Protein AF-A0A7V4WY13-F1 (afdb_monomer_lite)

Foldseek 3Di:
DDDPPPQQEEEEEEEPLCVLVSVQVQVVCCVPVVHHYHYYYLVDAPVPDPGQEYEYYEACVGNNVVVCVQAEQWDDDQQWIDDDPDIDRHQQKWKWFWFAEPVRHIYIYIHHNDSVNSLQDDDLPPFGMFMAGSLQHRPDPLSTQKTFHWPHRHDGHTDTPDMDGHDDDDAQWDWDDDQAETETEHCQQPPPVQVVLVVVLVVLLLCLCCVFLVFDFDRYAYEYYYEDCPDPDQWDWAADQFHYIYIYGNGNCCQQPPPDDDPQLRSSLRSQSRRAFAAEPDPVGDSTQSLSSQQCSQATRLVSSCVVQNLNSGPDRDPSNCSHPVQVCLLCQLPCLAPSNLLVVCCVVPGSNLLSVLQVVQCPDNSYRHHHPLSSLCSSQVSVVDPVSNVSSVRGYGFLLVDDCCPNQVWDFQFFPPTPSCCNGPPVFFFTQQGHPPGNCVVQPNGHGKGWQAKPRHGCRNNVRVRSSVSSPDHQQDKMWTFIQDPPPSDTDIDIDGID

Sequence (500 aa):
MLIIFIFSIGTIVYGGGFYPQAYYYKMLGNAIAEEEFNLIPDTQFSEQIKTEKLIFWGSPQSRFFQYYRSYIPVKFSGDTIFISDTIIIADDFIFHCKFTDSLNRDVELILAYNEEAITGAGDLYGYDFTLARKRDGMMYQKDLLAFGQWGDKRAKPLGISEITWQKHSLFPLHKLKNRYFTLYYDDGLISSPEAIKFINLLEIMRDGYCKQYGIFLPETIFVYLYRDSITVKEFNCYSNSFNTIWLKFSDRQSFLMPQKGSPIYTIAHELARISFQPLSDEYPPAIGADDWSHYAPLVGIVPYVYKCLSDTAWFSKYSYQDYGISLFEKIYQGAENTYAWLLYEIDKKYGKEMIGKAIKMVIKNKYWRHPKMKDFMVVLGKLTKDKKIINQIKNAYPTPFEHSLSRWKRWKGFGFKPYLEEMFIFENRYVIDSIIPNSYADSVGIEQGDELVMINGFDLGSKKADAYKSLLHKNPGDKITFIIRKKKSNELKQVIVLIK

Secondary structure (DSSP, 8-state):
---------EEEEE-TT-HHHHHHHHHHHHHHT---EEEEETTS-GGG---SEEEEEE-TTSHHHHHHTTTSSEEEETTEEEETTEEEE-TTEEEEEEEE-TTS-EEEEEEESSHHHHTT----TT-SEEEEEGGG--SSGGG-SEEEEES-TT-SSPPEEEEEE-------EEEEE-SSEEEEEETTT--HHHHHHHHHHHHHHHHHHHHHH-PPPPSSEEEEEEE-SS-SSSEEEEE-SSSEEEEEESSHHHHHS-SSS-HHHHHHHHHHHHH---B--SSSP-SS-THHHHHIIIIIIHHHHHHHHGGGSSSS---GGGGSHHHHHHHHTT-TTBHHHHHHHHHHHH-HHHHHHHHHHH--BTTB---BHHHHHHHHHHHHT-HHHHHHHHH-B---TT--HHHHH-PPP-SEES-HHHIIIII---B--EE-TTSHHHHTT--TT-EEEEETTEETTT-HHHHHHHHHT--TT-EEEEEEE-TTT--EEEEEEE--

pLDDT: mean 89.38, std 10.76, range [27.14, 98.44]

Radius of gyration: 24.72 Å; chains: 1; bounding box: 70×63×65 Å

Structure (mmCIF, N/CA/C/O backbone):
data_AF-A0A7V4WY13-F1
#
_entry.id   AF-A0A7V4WY13-F1
#
loop_
_atom_site.group_PDB
_atom_site.id
_atom_site.type_symbol
_atom_site.label_atom_id
_atom_site.label_alt_id
_atom_site.label_comp_id
_atom_site.label_asym_id
_atom_site.label_entity_id
_atom_site.label_seq_id
_atom_site.pdbx_PDB_ins_code
_atom_site.Cartn_x
_atom_site.Cartn_y
_atom_site.Cartn_z
_atom_site.occupancy
_atom_site.B_iso_or_equiv
_atom_site.auth_seq_id
_atom_site.auth_comp_id
_atom_site.auth_asym_id
_atom_site.auth_atom_id
_atom_site.pdbx_PDB_model_num
ATOM 1 N N . MET A 1 1 ? -1.005 -35.483 0.591 1.00 28.30 1 MET A N 1
ATOM 2 C CA . MET A 1 1 ? -0.355 -35.630 -0.726 1.00 28.30 1 MET A CA 1
ATOM 3 C C . MET A 1 1 ? 0.884 -34.753 -0.687 1.00 28.30 1 MET A C 1
ATOM 5 O O . MET A 1 1 ? 0.755 -33.538 -0.722 1.00 28.30 1 MET A O 1
ATOM 9 N N . LEU A 1 2 ? 2.041 -35.358 -0.411 1.00 27.14 2 LEU A N 1
ATOM 10 C CA . LEU A 1 2 ? 3.317 -34.661 -0.248 1.00 27.14 2 LEU A CA 1
ATOM 11 C C . LEU A 1 2 ? 3.823 -34.328 -1.661 1.00 27.14 2 LEU A C 1
ATOM 13 O O . LEU A 1 2 ? 4.334 -35.205 -2.352 1.00 27.14 2 LEU A O 1
ATOM 17 N N . ILE A 1 3 ? 3.565 -33.109 -2.135 1.00 27.20 3 ILE A N 1
ATOM 18 C CA . ILE A 1 3 ? 4.136 -32.624 -3.394 1.00 27.20 3 ILE A CA 1
ATOM 19 C C . ILE A 1 3 ? 5.587 -32.262 -3.091 1.00 27.20 3 ILE A C 1
ATOM 21 O O . ILE A 1 3 ? 5.860 -31.391 -2.268 1.00 27.20 3 ILE A O 1
ATOM 25 N N . ILE A 1 4 ? 6.510 -32.979 -3.725 1.00 29.91 4 ILE A N 1
ATOM 26 C CA . ILE A 1 4 ? 7.916 -32.599 -3.805 1.00 29.91 4 ILE A CA 1
ATOM 27 C C . ILE A 1 4 ? 7.945 -31.300 -4.615 1.00 29.91 4 ILE A C 1
ATOM 29 O O . ILE A 1 4 ? 7.801 -31.330 -5.836 1.00 29.91 4 ILE A O 1
ATOM 33 N N . PHE A 1 5 ? 8.066 -30.158 -3.940 1.00 33.91 5 PHE A N 1
ATOM 34 C CA . PHE A 1 5 ? 8.419 -28.907 -4.597 1.00 33.91 5 PHE A CA 1
ATOM 35 C C . PHE A 1 5 ? 9.869 -29.046 -5.060 1.00 33.91 5 PHE A C 1
ATOM 37 O O . PHE A 1 5 ? 10.802 -29.027 -4.259 1.00 33.91 5 PHE A O 1
ATOM 44 N N . ILE A 1 6 ? 10.062 -29.272 -6.358 1.00 36.75 6 ILE A N 1
ATOM 45 C CA . ILE A 1 6 ? 11.366 -29.066 -6.979 1.00 36.75 6 ILE A CA 1
ATOM 46 C C . ILE A 1 6 ? 11.595 -27.556 -6.916 1.00 36.75 6 ILE A C 1
ATOM 48 O O . ILE A 1 6 ? 10.899 -26.803 -7.592 1.00 36.75 6 ILE A O 1
ATOM 52 N N . PHE A 1 7 ? 12.526 -27.112 -6.072 1.00 46.97 7 PHE A N 1
ATOM 53 C CA . PHE A 1 7 ? 12.994 -25.731 -6.084 1.00 46.97 7 PHE A CA 1
ATOM 54 C C . PHE A 1 7 ? 13.598 -25.453 -7.465 1.00 46.97 7 PHE A C 1
ATOM 56 O O . PHE A 1 7 ? 14.699 -25.914 -7.769 1.00 46.97 7 PHE A O 1
ATOM 63 N N . SER A 1 8 ? 12.886 -24.732 -8.329 1.00 58.06 8 SER A N 1
ATOM 64 C CA . SER A 1 8 ? 13.484 -24.200 -9.550 1.00 58.06 8 SER A CA 1
ATOM 65 C C . SER A 1 8 ? 14.453 -23.093 -9.139 1.00 58.06 8 SER A C 1
ATOM 67 O O . SER A 1 8 ? 14.025 -22.016 -8.721 1.00 58.06 8 SER A O 1
ATOM 69 N N . ILE A 1 9 ? 15.759 -23.358 -9.207 1.00 70.88 9 ILE A N 1
ATOM 70 C CA . ILE A 1 9 ? 16.783 -22.348 -8.914 1.00 70.88 9 ILE A CA 1
ATOM 71 C C . ILE A 1 9 ? 16.778 -21.331 -10.054 1.00 70.88 9 ILE A C 1
ATOM 73 O O . ILE A 1 9 ? 17.224 -21.641 -11.161 1.00 70.88 9 ILE A O 1
ATOM 77 N N . GLY A 1 10 ? 16.298 -20.120 -9.776 1.00 88.81 10 GLY A N 1
ATOM 78 C CA . GLY A 1 10 ? 16.307 -18.996 -10.709 1.00 88.81 10 GLY A CA 1
ATOM 79 C C . GLY A 1 10 ? 17.524 -18.088 -10.527 1.00 88.81 10 GLY A C 1
ATOM 80 O O . GLY A 1 10 ? 18.263 -18.168 -9.541 1.00 88.81 10 GLY A O 1
ATOM 81 N N . THR A 1 11 ? 17.738 -17.165 -11.464 1.00 93.69 11 THR A N 1
ATOM 82 C CA . THR A 1 11 ? 18.714 -16.077 -11.296 1.00 93.69 11 THR A CA 1
ATOM 83 C C . THR A 1 11 ? 18.089 -14.721 -11.601 1.00 93.69 11 THR A C 1
ATOM 85 O O . THR A 1 11 ? 17.523 -14.512 -12.671 1.00 93.69 11 THR A O 1
ATOM 88 N N . ILE A 1 12 ? 18.229 -13.790 -10.658 1.00 94.75 12 ILE A N 1
ATOM 89 C CA . ILE A 1 12 ? 17.913 -12.378 -10.834 1.00 94.75 12 ILE A CA 1
ATOM 90 C C . ILE A 1 12 ? 19.201 -11.640 -11.201 1.00 94.75 12 ILE A C 1
ATOM 92 O O . ILE A 1 12 ? 20.169 -11.613 -10.436 1.00 94.75 12 ILE A O 1
ATOM 96 N N . VAL A 1 13 ? 19.196 -11.022 -12.374 1.00 95.38 13 VAL A N 1
ATOM 97 C CA . VAL A 1 13 ? 20.255 -10.148 -12.871 1.00 95.38 13 VAL A CA 1
ATOM 98 C C . VAL A 1 13 ? 19.833 -8.697 -12.662 1.00 95.38 13 VAL A C 1
ATOM 100 O O . VAL A 1 13 ? 18.665 -8.360 -12.856 1.00 95.38 13 VAL A O 1
ATOM 103 N N . TYR A 1 14 ? 20.759 -7.820 -12.281 1.00 96.12 14 TYR A N 1
ATOM 104 C CA . TYR A 1 14 ? 20.446 -6.403 -12.089 1.00 96.12 14 TYR A CA 1
ATOM 105 C C . TYR A 1 14 ? 21.462 -5.463 -12.740 1.00 96.12 14 TYR A C 1
ATOM 107 O O . TYR A 1 14 ? 22.671 -5.682 -12.662 1.00 96.12 14 TYR A O 1
ATOM 115 N N . GLY A 1 15 ? 20.962 -4.394 -13.359 1.00 94.19 15 GLY A N 1
ATOM 116 C CA . GLY A 1 15 ? 21.764 -3.277 -13.852 1.00 94.19 15 GLY A CA 1
ATOM 117 C C . GLY A 1 15 ? 22.263 -2.369 -12.725 1.00 94.19 15 GLY A C 1
ATOM 118 O O . GLY A 1 15 ? 21.726 -2.375 -11.613 1.00 94.19 15 GLY A O 1
ATOM 119 N N . GLY A 1 16 ? 23.285 -1.558 -13.005 1.00 90.69 16 GLY A N 1
ATOM 120 C CA . GLY A 1 16 ? 23.814 -0.581 -12.044 1.00 90.69 16 GLY A CA 1
ATOM 121 C C . GLY A 1 16 ? 22.712 0.322 -11.480 1.00 90.69 16 GLY A C 1
ATOM 122 O O . GLY A 1 16 ? 21.970 0.919 -12.252 1.00 90.69 16 GLY A O 1
ATOM 123 N N . GLY A 1 17 ? 22.584 0.376 -10.149 1.00 89.38 17 GLY A N 1
ATOM 124 C CA . GLY A 1 17 ? 21.526 1.140 -9.472 1.00 89.38 17 GLY A CA 1
ATOM 125 C C . GLY A 1 17 ? 20.259 0.359 -9.108 1.00 89.38 17 GLY A C 1
ATOM 126 O O . GLY A 1 17 ? 19.550 0.714 -8.174 1.00 89.38 17 GLY A O 1
ATOM 127 N N . PHE A 1 18 ? 20.010 -0.772 -9.770 1.00 94.25 18 PHE A N 1
ATOM 128 C CA . PHE A 1 18 ? 18.771 -1.552 -9.631 1.00 94.25 18 PHE A CA 1
ATOM 129 C C . PHE A 1 18 ? 18.862 -2.672 -8.579 1.00 94.25 18 PHE A C 1
ATOM 131 O O . PHE A 1 18 ? 17.917 -3.441 -8.389 1.00 94.25 18 PHE A O 1
ATOM 138 N N . TYR A 1 19 ? 19.995 -2.775 -7.872 1.00 94.19 19 TYR A N 1
ATOM 139 C CA . TYR A 1 19 ? 20.202 -3.763 -6.807 1.00 94.19 19 TYR A CA 1
ATOM 140 C C . TYR A 1 19 ? 19.096 -3.753 -5.736 1.00 94.19 19 TYR A C 1
ATOM 142 O O . TYR A 1 19 ? 18.635 -4.838 -5.377 1.00 94.19 19 TYR A O 1
ATOM 150 N N . PRO A 1 20 ? 18.638 -2.595 -5.212 1.00 92.44 20 PRO A N 1
ATOM 151 C CA . PRO A 1 20 ? 17.596 -2.568 -4.188 1.00 92.44 20 PRO A CA 1
ATOM 152 C C . PRO A 1 20 ? 16.299 -3.273 -4.610 1.00 92.44 20 PRO A C 1
ATOM 154 O O . PRO A 1 20 ? 15.734 -4.033 -3.824 1.00 92.44 20 PRO A O 1
ATOM 157 N N . GLN A 1 21 ? 15.852 -3.058 -5.849 1.00 91.38 21 GLN A N 1
ATOM 158 C CA . GLN A 1 21 ? 14.638 -3.647 -6.411 1.00 91.38 21 GLN A CA 1
ATOM 159 C C . GLN A 1 21 ? 14.840 -5.134 -6.690 1.00 91.38 21 GLN A C 1
ATOM 161 O O . GLN A 1 21 ? 14.036 -5.954 -6.260 1.00 91.38 21 GLN A O 1
ATOM 166 N N . ALA A 1 22 ? 15.958 -5.505 -7.310 1.00 93.38 22 ALA A N 1
ATOM 167 C CA . ALA A 1 22 ? 16.283 -6.904 -7.560 1.00 93.38 22 ALA A CA 1
ATOM 168 C C . ALA A 1 22 ? 16.383 -7.721 -6.255 1.00 93.38 22 ALA A C 1
ATOM 170 O O . ALA A 1 22 ? 15.871 -8.837 -6.161 1.00 93.38 22 ALA A O 1
ATOM 171 N N . TYR A 1 23 ? 16.981 -7.142 -5.209 1.00 93.25 23 TYR A N 1
ATOM 172 C CA . TYR A 1 23 ? 17.042 -7.751 -3.882 1.00 93.25 23 TYR A CA 1
ATOM 173 C C . TYR A 1 23 ? 15.659 -7.848 -3.228 1.00 93.25 23 TYR A C 1
ATOM 175 O O . TYR A 1 23 ? 15.339 -8.872 -2.626 1.00 93.25 23 TYR A O 1
ATOM 183 N N . TYR A 1 24 ? 14.829 -6.807 -3.346 1.00 90.44 24 TYR A N 1
ATOM 184 C CA . TYR A 1 24 ? 13.447 -6.842 -2.869 1.00 90.44 24 TYR A CA 1
ATOM 185 C C . TYR A 1 24 ? 12.669 -8.003 -3.496 1.00 90.44 24 TYR A C 1
ATOM 187 O O . TYR A 1 24 ? 12.087 -8.807 -2.772 1.00 90.44 24 TYR A O 1
ATOM 195 N N . TYR A 1 25 ? 12.719 -8.131 -4.823 1.00 88.50 25 TYR A N 1
ATOM 196 C CA . TYR A 1 25 ? 12.018 -9.183 -5.557 1.00 88.50 25 TYR A CA 1
ATOM 197 C C . TYR A 1 25 ? 12.554 -10.579 -5.248 1.00 88.50 25 TYR A C 1
ATOM 199 O O . TYR A 1 25 ? 11.759 -11.502 -5.090 1.00 88.50 25 TYR A O 1
ATOM 207 N N . LYS A 1 26 ? 13.870 -10.731 -5.048 1.00 91.19 26 LYS A N 1
ATOM 208 C CA . LYS A 1 26 ? 14.447 -11.970 -4.506 1.00 91.19 26 LYS A CA 1
ATOM 209 C C . LYS A 1 26 ? 13.786 -12.350 -3.181 1.00 91.19 26 LYS A C 1
ATOM 211 O O . LYS A 1 26 ? 13.328 -13.472 -3.009 1.00 91.19 26 LYS A O 1
ATOM 216 N N . MET A 1 27 ? 13.734 -11.414 -2.235 1.00 89.56 27 MET A N 1
ATOM 217 C CA . MET A 1 27 ? 13.154 -11.675 -0.917 1.00 89.56 27 MET A CA 1
ATOM 218 C C . MET A 1 27 ? 11.649 -11.954 -0.994 1.00 89.56 27 MET A C 1
ATOM 220 O O . MET A 1 27 ? 11.158 -12.798 -0.247 1.00 89.56 27 MET A O 1
ATOM 224 N N . LEU A 1 28 ? 10.937 -11.290 -1.907 1.00 85.62 28 LEU A N 1
ATOM 225 C CA . LEU A 1 28 ? 9.517 -11.516 -2.156 1.00 85.62 28 LEU A CA 1
ATOM 226 C C . LEU A 1 28 ? 9.253 -12.916 -2.721 1.00 85.62 28 LEU A C 1
ATOM 228 O O . LEU A 1 28 ? 8.394 -13.620 -2.196 1.00 85.62 28 LEU A O 1
ATOM 232 N N . GLY A 1 29 ? 10.024 -13.336 -3.730 1.00 83.31 29 GLY A N 1
ATOM 233 C CA . GLY A 1 29 ? 9.962 -14.682 -4.307 1.00 83.31 29 GLY A CA 1
ATOM 234 C C . GLY A 1 29 ? 10.208 -15.760 -3.253 1.00 83.31 29 GLY A C 1
ATOM 235 O O . GLY A 1 29 ? 9.379 -16.654 -3.087 1.00 83.31 29 GLY A O 1
ATOM 236 N N . ASN A 1 30 ? 11.257 -15.591 -2.440 1.00 83.69 30 ASN A N 1
ATOM 237 C CA . ASN A 1 30 ? 11.550 -16.487 -1.320 1.00 83.69 30 ASN A CA 1
ATOM 238 C C . ASN A 1 30 ? 10.397 -16.547 -0.295 1.00 83.69 30 ASN A C 1
ATOM 240 O O . ASN A 1 30 ? 10.153 -17.592 0.302 1.00 83.69 30 ASN A O 1
ATOM 244 N N . ALA A 1 31 ? 9.724 -15.421 -0.029 1.00 80.88 31 ALA A N 1
ATOM 245 C CA . ALA A 1 31 ? 8.701 -15.326 1.012 1.00 80.88 31 ALA A CA 1
ATOM 246 C C . ALA A 1 31 ? 7.317 -15.832 0.576 1.00 80.88 31 ALA A C 1
ATOM 248 O O . ALA A 1 31 ? 6.569 -16.308 1.429 1.00 80.88 31 ALA A O 1
ATOM 249 N N . ILE A 1 32 ? 6.970 -15.691 -0.708 1.00 76.56 32 ILE A N 1
ATOM 250 C CA . ILE A 1 32 ? 5.636 -16.016 -1.243 1.00 76.56 32 ILE A CA 1
ATOM 251 C C . ILE A 1 32 ? 5.629 -17.347 -1.990 1.00 76.56 32 ILE A C 1
ATOM 253 O O . ILE A 1 32 ? 4.703 -18.133 -1.816 1.00 76.56 32 ILE A O 1
ATOM 257 N N . ALA A 1 33 ? 6.628 -17.582 -2.838 1.00 74.81 33 ALA A N 1
ATOM 258 C CA . ALA A 1 33 ? 6.653 -18.722 -3.750 1.00 74.81 33 ALA A CA 1
ATOM 259 C C . ALA A 1 33 ? 7.605 -19.835 -3.289 1.00 74.81 33 ALA A C 1
ATOM 261 O O . ALA A 1 33 ? 7.711 -20.853 -3.964 1.00 74.81 33 ALA A O 1
ATOM 262 N N . GLU A 1 34 ? 8.316 -19.625 -2.171 1.00 78.81 34 GLU A N 1
ATOM 263 C CA . GLU A 1 34 ? 9.417 -20.489 -1.716 1.00 78.81 34 GLU A CA 1
ATOM 264 C C . GLU A 1 34 ? 10.476 -20.712 -2.819 1.00 78.81 34 GLU A C 1
ATOM 266 O O . GLU A 1 34 ? 11.227 -21.681 -2.800 1.00 78.81 34 GLU A O 1
ATOM 271 N N . GLU A 1 35 ? 10.552 -19.793 -3.789 1.00 81.00 35 GLU A N 1
ATOM 272 C CA . GLU A 1 35 ? 11.517 -19.829 -4.886 1.00 81.00 35 GLU A CA 1
ATOM 273 C C . GLU A 1 35 ? 12.855 -19.273 -4.403 1.00 81.00 35 GLU A C 1
ATOM 275 O O . GLU A 1 35 ? 12.891 -18.206 -3.795 1.00 81.00 35 GLU A O 1
ATOM 280 N N . GLU A 1 36 ? 13.965 -19.947 -4.710 1.00 85.19 36 GLU A N 1
ATOM 281 C CA . GLU A 1 36 ? 15.304 -19.439 -4.413 1.00 85.19 36 GLU A CA 1
ATOM 282 C C . GLU A 1 36 ? 15.950 -18.819 -5.654 1.00 85.19 36 GLU A C 1
ATOM 284 O O . GLU A 1 36 ? 16.170 -19.479 -6.673 1.00 85.19 36 GLU A O 1
ATOM 289 N N . PHE A 1 37 ? 16.321 -17.541 -5.542 1.00 88.69 37 PHE A N 1
ATOM 290 C CA . PHE A 1 37 ? 17.036 -16.824 -6.596 1.00 88.69 37 PHE A CA 1
ATOM 291 C C . PHE A 1 37 ? 18.482 -16.503 -6.224 1.00 88.69 37 PHE A C 1
ATOM 293 O O . PHE A 1 37 ? 18.776 -15.912 -5.175 1.00 88.69 37 PHE A O 1
ATOM 300 N N . ASN A 1 38 ? 19.399 -16.773 -7.151 1.00 92.19 38 ASN A N 1
ATOM 301 C CA . ASN A 1 38 ? 20.716 -16.141 -7.150 1.00 92.19 38 ASN A CA 1
ATOM 302 C C . ASN A 1 38 ? 20.589 -14.681 -7.586 1.00 92.19 38 ASN A C 1
ATOM 304 O O . ASN A 1 38 ? 19.747 -14.356 -8.413 1.00 92.19 38 ASN A O 1
ATOM 308 N N . LEU A 1 39 ? 21.409 -13.797 -7.020 1.00 94.38 39 LEU A N 1
ATOM 309 C CA . LEU A 1 39 ? 21.405 -12.375 -7.365 1.00 94.38 39 LEU A CA 1
ATOM 310 C C . LEU A 1 39 ? 22.783 -11.996 -7.903 1.00 94.38 39 LEU A C 1
ATOM 312 O O . LEU A 1 39 ? 23.766 -12.127 -7.173 1.00 94.38 39 LEU A O 1
ATOM 316 N N . ILE A 1 40 ? 22.852 -11.546 -9.156 1.00 94.94 40 ILE A N 1
ATOM 317 C CA . ILE A 1 40 ? 24.114 -11.237 -9.846 1.00 94.94 40 ILE A CA 1
ATOM 318 C C . ILE A 1 40 ? 24.042 -9.899 -10.601 1.00 94.94 40 ILE A C 1
ATOM 320 O O . ILE A 1 40 ? 22.983 -9.542 -11.118 1.00 94.94 40 ILE A O 1
ATOM 324 N N . PRO A 1 41 ? 25.147 -9.140 -10.683 1.00 94.94 41 PRO A N 1
ATOM 325 C CA . PRO A 1 41 ? 25.194 -7.917 -11.480 1.00 94.94 41 PRO A CA 1
ATOM 326 C C . PRO A 1 41 ? 25.202 -8.218 -12.987 1.00 94.94 41 PRO A C 1
ATOM 328 O O . PRO A 1 41 ? 25.675 -9.269 -13.425 1.00 94.94 41 PRO A O 1
ATOM 331 N N . ASP A 1 42 ? 24.770 -7.248 -13.791 1.00 93.56 42 ASP A N 1
ATOM 332 C CA . ASP A 1 42 ? 24.752 -7.293 -15.263 1.00 93.56 42 ASP A CA 1
ATOM 333 C C . ASP A 1 42 ? 26.139 -7.308 -15.938 1.00 93.56 42 ASP A C 1
ATOM 335 O O . ASP A 1 42 ? 26.245 -7.310 -17.168 1.00 93.56 42 ASP A O 1
ATOM 339 N N . THR A 1 43 ? 27.217 -7.342 -15.153 1.00 89.81 43 THR A N 1
ATOM 340 C CA . THR A 1 43 ? 28.584 -7.517 -15.653 1.00 89.81 43 THR A CA 1
ATOM 341 C C . THR A 1 43 ? 28.858 -8.950 -16.114 1.00 89.81 43 THR A C 1
ATOM 343 O O . THR A 1 43 ? 29.745 -9.145 -16.952 1.00 89.81 43 THR A O 1
ATOM 346 N N . GLN A 1 44 ? 28.092 -9.932 -15.622 1.00 83.94 44 GLN A N 1
ATOM 347 C CA . GLN A 1 44 ? 28.154 -11.323 -16.075 1.00 83.94 44 GLN A CA 1
ATOM 348 C C . GLN A 1 44 ? 27.494 -11.497 -17.449 1.00 83.94 44 GLN A C 1
ATOM 350 O O . GLN A 1 44 ? 26.469 -10.888 -17.755 1.00 83.94 44 GLN A O 1
ATOM 355 N N . PHE A 1 45 ? 28.083 -12.346 -18.292 1.00 78.75 45 PHE A N 1
ATOM 356 C CA . PHE A 1 45 ? 27.546 -12.624 -19.621 1.00 78.75 45 PHE A CA 1
ATOM 357 C C . PHE A 1 45 ? 26.305 -13.509 -19.529 1.00 78.75 45 PHE A C 1
ATOM 359 O O . PHE A 1 45 ? 26.331 -14.561 -18.890 1.00 78.75 45 PHE A O 1
ATOM 366 N N . SER A 1 46 ? 25.231 -13.101 -20.204 1.00 77.75 46 SER A N 1
ATOM 367 C CA . SER A 1 46 ? 23.944 -13.800 -20.154 1.00 77.75 46 SER A CA 1
ATOM 368 C C . SER A 1 46 ? 24.043 -15.269 -20.581 1.00 77.75 46 SER A C 1
ATOM 370 O O . SER A 1 46 ? 23.362 -16.120 -20.014 1.00 77.75 46 SER A O 1
ATOM 372 N N . GLU A 1 47 ? 24.926 -15.595 -21.527 1.00 82.50 47 GLU A N 1
ATOM 373 C CA . GLU A 1 47 ? 25.138 -16.946 -22.054 1.00 82.50 47 GLU A CA 1
ATOM 374 C C . GLU A 1 47 ? 25.807 -17.881 -21.036 1.00 82.50 47 GLU A C 1
ATOM 376 O O . GLU A 1 47 ? 25.733 -19.100 -21.166 1.00 82.50 47 GLU A O 1
ATOM 381 N N . GLN A 1 48 ? 26.460 -17.326 -20.011 1.00 85.00 48 GLN A N 1
ATOM 382 C CA . GLN A 1 48 ? 27.149 -18.099 -18.975 1.00 85.00 48 GLN A CA 1
ATOM 383 C C . GLN A 1 48 ? 26.211 -18.525 -17.837 1.00 85.00 48 GLN A C 1
ATOM 385 O O . GLN A 1 48 ? 26.573 -19.394 -17.042 1.00 85.00 48 GLN A O 1
ATOM 390 N N . ILE A 1 49 ? 25.006 -17.948 -17.755 1.00 87.25 49 ILE A N 1
ATOM 391 C CA . ILE A 1 49 ? 24.058 -18.226 -16.674 1.00 87.25 49 ILE A CA 1
ATOM 392 C C . ILE A 1 49 ? 23.229 -19.470 -17.022 1.00 87.25 49 ILE A C 1
ATOM 394 O O . ILE A 1 49 ? 22.344 -19.437 -17.879 1.00 87.25 49 ILE A O 1
ATOM 398 N N . LYS A 1 50 ? 23.515 -20.579 -16.336 1.00 86.50 50 LYS A N 1
ATOM 399 C CA . LYS A 1 50 ? 22.861 -21.882 -16.530 1.00 86.50 50 LYS A CA 1
ATOM 400 C C . LYS A 1 50 ? 21.691 -22.058 -15.555 1.00 86.50 50 LYS A C 1
ATOM 402 O O . LYS A 1 50 ? 21.830 -22.731 -14.540 1.00 86.50 50 LYS A O 1
ATOM 407 N N . THR A 1 51 ? 20.563 -21.419 -15.843 1.00 88.94 51 THR A N 1
ATOM 408 C CA . THR A 1 51 ? 19.304 -21.550 -15.085 1.00 88.94 51 THR A CA 1
ATOM 409 C C . THR A 1 51 ? 18.128 -21.634 -16.050 1.00 88.94 51 THR A C 1
ATOM 411 O O . THR A 1 51 ? 18.219 -21.121 -17.164 1.00 88.94 51 THR A O 1
ATOM 414 N N . GLU A 1 52 ? 17.038 -22.260 -15.618 1.00 90.31 52 GLU A N 1
ATOM 415 C CA . GLU A 1 52 ? 15.781 -22.331 -16.369 1.00 90.31 52 GLU A CA 1
ATOM 416 C C . GLU A 1 52 ? 14.994 -21.013 -16.313 1.00 90.31 52 GLU A C 1
ATOM 4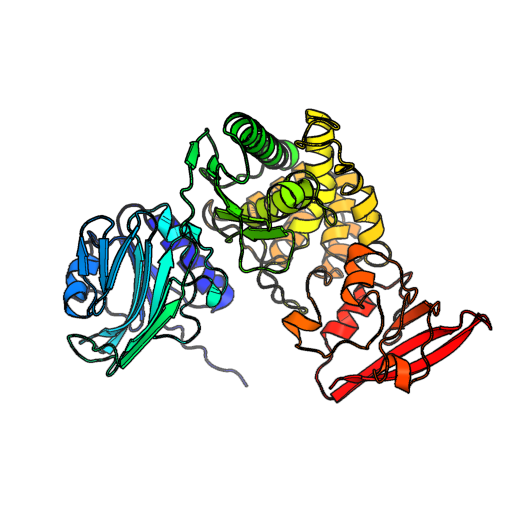18 O O . GLU A 1 52 ? 14.261 -20.720 -17.253 1.00 90.31 52 GLU A O 1
ATOM 423 N N . LYS A 1 53 ? 15.176 -20.195 -15.261 1.00 93.06 53 LYS A N 1
ATOM 424 C CA . LYS A 1 53 ? 14.431 -18.944 -15.033 1.00 93.06 53 LYS A CA 1
ATOM 425 C C . LYS A 1 53 ? 15.376 -17.764 -14.809 1.00 93.06 53 LYS A C 1
ATOM 427 O O . LYS A 1 53 ? 16.160 -17.746 -13.855 1.00 93.06 53 LYS A O 1
ATOM 432 N N . LEU A 1 54 ? 15.273 -16.754 -15.668 1.00 94.50 54 LEU A N 1
ATOM 433 C CA . LEU A 1 54 ? 16.051 -15.519 -15.619 1.00 94.50 54 LEU A CA 1
ATOM 434 C C . LEU A 1 54 ? 15.140 -14.312 -15.475 1.00 94.50 54 LEU A C 1
ATOM 436 O O . LEU A 1 54 ? 14.264 -14.105 -16.302 1.00 94.50 54 LEU A O 1
ATOM 440 N N . ILE A 1 55 ? 15.407 -13.471 -14.482 1.00 95.25 55 ILE A N 1
ATOM 441 C CA . ILE A 1 55 ? 14.691 -12.208 -14.294 1.00 95.25 55 ILE A CA 1
ATOM 442 C C . ILE A 1 55 ? 15.709 -11.076 -14.318 1.00 95.25 55 ILE A C 1
ATOM 444 O O . ILE A 1 55 ? 16.696 -11.121 -13.589 1.00 95.25 55 ILE A O 1
ATOM 448 N N . PHE A 1 56 ? 15.486 -10.052 -15.130 1.00 95.62 56 PHE A N 1
ATOM 449 C CA . PHE A 1 56 ? 16.378 -8.905 -15.228 1.00 95.62 56 PHE A CA 1
ATOM 450 C C . PHE A 1 56 ? 15.705 -7.612 -14.785 1.00 95.62 56 PHE A C 1
ATOM 452 O O . PHE A 1 56 ? 14.655 -7.252 -15.303 1.00 95.62 56 PHE A O 1
ATOM 459 N N . TRP A 1 57 ? 16.368 -6.883 -13.888 1.00 96.12 57 TRP A N 1
ATOM 460 C CA . TRP A 1 57 ? 15.987 -5.541 -13.450 1.00 96.12 57 TRP A CA 1
ATOM 461 C C . TRP A 1 57 ? 17.020 -4.530 -13.934 1.00 96.12 57 TRP A C 1
ATOM 463 O O . TRP A 1 57 ? 18.161 -4.556 -13.476 1.00 96.12 57 TRP A O 1
ATOM 473 N N . GLY A 1 58 ? 16.663 -3.606 -14.823 1.00 95.81 58 GLY A N 1
ATOM 474 C CA . GLY A 1 58 ? 17.643 -2.615 -15.265 1.00 95.81 58 GLY A CA 1
ATOM 475 C C . GLY A 1 58 ? 17.138 -1.589 -16.258 1.00 95.81 58 GLY A C 1
ATOM 476 O O . GLY A 1 58 ? 15.940 -1.351 -16.383 1.00 95.81 58 GLY A O 1
ATOM 477 N N . SER A 1 59 ? 18.079 -0.973 -16.970 1.00 95.44 59 SER A N 1
ATOM 478 C CA . SER A 1 59 ? 17.784 -0.008 -18.023 1.00 95.44 59 SER A CA 1
ATOM 479 C C . SER A 1 59 ? 18.120 -0.554 -19.412 1.00 95.44 59 SER A C 1
ATOM 481 O O . SER A 1 59 ? 18.921 -1.491 -19.536 1.00 95.44 59 SER A O 1
ATOM 483 N N . PRO A 1 60 ? 17.590 0.059 -20.487 1.00 94.62 60 PRO A N 1
ATOM 484 C CA . PRO A 1 60 ? 17.972 -0.293 -21.851 1.00 94.62 60 PRO A CA 1
ATOM 485 C C . PRO A 1 60 ? 19.463 -0.088 -22.174 1.00 94.62 60 PRO A C 1
ATOM 487 O O . PRO A 1 60 ? 19.939 -0.567 -23.199 1.00 94.62 60 PRO A O 1
ATOM 490 N N . GLN A 1 61 ? 20.230 0.611 -21.335 1.00 92.69 61 GLN A N 1
ATOM 491 C CA . GLN A 1 61 ? 21.679 0.785 -21.506 1.00 92.69 61 GLN A CA 1
ATOM 492 C C . GLN A 1 61 ? 22.493 -0.356 -20.874 1.00 92.69 61 GLN A C 1
ATOM 494 O O . GLN A 1 61 ? 23.687 -0.470 -21.147 1.00 92.69 61 GLN A O 1
ATOM 499 N N . SER A 1 62 ? 21.869 -1.212 -20.059 1.00 93.00 62 SER A N 1
ATOM 500 C CA . SER A 1 62 ? 22.546 -2.339 -19.414 1.00 93.00 62 SER A CA 1
ATOM 501 C C . SER A 1 62 ? 23.124 -3.324 -20.426 1.00 93.00 62 SER A C 1
ATOM 503 O O . SER A 1 62 ? 22.480 -3.684 -21.416 1.00 93.00 62 SER A O 1
ATOM 505 N N . ARG A 1 63 ? 24.321 -3.838 -20.121 1.00 91.75 63 ARG A N 1
ATOM 506 C CA . ARG A 1 63 ? 25.004 -4.859 -20.924 1.00 91.75 63 ARG A CA 1
ATOM 507 C C . ARG A 1 63 ? 24.145 -6.108 -21.118 1.00 91.75 63 ARG A C 1
ATOM 509 O O . ARG A 1 63 ? 24.131 -6.666 -22.212 1.00 91.75 63 ARG A O 1
ATOM 516 N N . PHE A 1 64 ? 23.423 -6.524 -20.079 1.00 92.12 64 PHE A N 1
ATOM 517 C CA . PHE A 1 64 ? 22.564 -7.701 -20.140 1.00 92.12 64 PHE A CA 1
ATOM 518 C C . PHE A 1 64 ? 21.421 -7.506 -21.140 1.00 92.12 64 PHE A C 1
ATOM 520 O O . PHE A 1 64 ? 21.188 -8.361 -21.994 1.00 92.12 64 PHE A O 1
ATOM 527 N N . PHE A 1 65 ? 20.759 -6.347 -21.113 1.00 94.19 65 PHE A N 1
ATOM 528 C CA . PHE A 1 65 ? 19.711 -6.045 -22.084 1.00 94.19 65 PHE A CA 1
ATOM 529 C C . PHE A 1 65 ? 20.247 -5.966 -23.521 1.00 94.19 65 PHE A C 1
ATOM 531 O O . PHE A 1 65 ? 19.570 -6.410 -24.448 1.00 94.19 65 PHE A O 1
ATOM 538 N N . GLN A 1 66 ? 21.474 -5.474 -23.733 1.00 93.25 66 GLN A N 1
ATOM 539 C CA . GLN A 1 66 ? 22.057 -5.407 -25.080 1.00 93.25 66 GLN A CA 1
ATOM 540 C C . GLN A 1 66 ? 22.131 -6.778 -25.776 1.00 93.25 66 GLN A C 1
ATOM 542 O O . GLN A 1 66 ? 22.036 -6.828 -27.002 1.00 93.25 66 GLN A O 1
ATOM 547 N N . TYR A 1 67 ? 22.231 -7.879 -25.023 1.00 93.00 67 TYR A N 1
ATOM 548 C CA . TYR A 1 67 ? 22.121 -9.234 -25.571 1.00 93.00 67 TYR A CA 1
ATOM 549 C C . TYR A 1 67 ? 20.702 -9.536 -26.092 1.00 93.00 67 TYR A C 1
ATOM 551 O O . TYR A 1 67 ? 20.523 -10.001 -27.223 1.00 93.00 67 TYR A O 1
ATOM 559 N N . TYR A 1 68 ? 19.678 -9.207 -25.300 1.00 94.38 68 TYR A N 1
ATOM 560 C CA . TYR A 1 68 ? 18.274 -9.492 -25.616 1.00 94.38 68 TYR A CA 1
ATOM 561 C C . TYR A 1 68 ? 17.591 -8.461 -26.516 1.00 94.38 68 TYR A C 1
ATOM 563 O O . TYR A 1 68 ? 16.506 -8.730 -27.023 1.00 94.38 68 TYR A O 1
ATOM 571 N N . ARG A 1 69 ? 18.214 -7.313 -26.799 1.00 94.62 69 ARG A N 1
ATOM 572 C CA . ARG A 1 69 ? 17.609 -6.245 -27.618 1.00 94.62 69 ARG A CA 1
ATOM 573 C C . ARG A 1 69 ? 17.122 -6.703 -29.000 1.00 94.62 69 ARG A C 1
ATOM 575 O O . ARG A 1 69 ? 16.249 -6.076 -29.576 1.00 94.62 69 ARG A O 1
ATOM 582 N N . SER A 1 70 ? 17.723 -7.764 -29.551 1.00 94.00 70 SER A N 1
ATOM 583 C CA . SER A 1 70 ? 17.345 -8.342 -30.853 1.00 94.00 70 SER A CA 1
ATOM 584 C C . SER A 1 70 ? 16.169 -9.322 -30.781 1.00 94.00 70 SER A C 1
ATOM 586 O O . SER A 1 70 ? 15.642 -9.706 -31.822 1.00 94.00 70 SER A O 1
ATOM 588 N N . TYR A 1 71 ? 15.779 -9.747 -29.576 1.00 94.19 71 TYR A N 1
ATOM 589 C CA . TYR A 1 71 ? 14.629 -10.620 -29.359 1.00 94.19 71 TYR A CA 1
ATOM 590 C C . TYR A 1 71 ? 13.328 -9.828 -29.369 1.00 94.19 71 TYR A C 1
ATOM 592 O O . TYR A 1 71 ? 12.372 -10.258 -29.996 1.00 94.19 71 TYR A O 1
ATOM 600 N N . ILE A 1 72 ? 13.275 -8.680 -28.696 1.00 95.12 72 ILE A N 1
ATOM 601 C CA . ILE A 1 72 ? 12.024 -7.932 -28.540 1.00 95.12 72 ILE A CA 1
ATOM 602 C C . ILE A 1 72 ? 11.829 -6.905 -29.673 1.00 95.12 72 ILE A C 1
ATOM 604 O O . ILE A 1 72 ? 12.779 -6.207 -30.034 1.00 95.12 72 ILE A O 1
ATOM 608 N N . PRO A 1 73 ? 10.608 -6.733 -30.215 1.00 94.81 73 PRO A N 1
ATOM 609 C CA . PRO A 1 73 ? 10.299 -5.752 -31.259 1.00 94.81 73 PRO A CA 1
ATOM 610 C C . PRO A 1 73 ? 10.071 -4.343 -30.675 1.00 94.81 73 PRO A C 1
ATOM 612 O O . PRO A 1 73 ? 9.189 -3.608 -31.115 1.00 94.81 73 PRO A O 1
ATOM 615 N N . VAL A 1 74 ? 10.854 -3.973 -29.659 1.00 95.12 74 VAL A N 1
ATOM 616 C CA . VAL A 1 74 ? 10.766 -2.692 -28.947 1.00 95.12 74 VAL A CA 1
ATOM 617 C C . VAL A 1 74 ? 12.131 -2.023 -28.982 1.00 95.12 74 VAL A C 1
ATOM 619 O O . VAL A 1 74 ? 13.137 -2.631 -28.613 1.00 95.12 74 VAL A O 1
ATOM 622 N N . LYS A 1 75 ? 12.179 -0.766 -29.431 1.00 96.25 75 LYS A N 1
ATOM 623 C CA . LYS A 1 75 ? 13.414 0.030 -29.451 1.00 96.25 75 LYS A CA 1
ATOM 624 C C . LYS A 1 75 ? 13.354 1.117 -28.391 1.00 96.25 75 LYS A C 1
ATOM 626 O O . LYS A 1 75 ? 12.302 1.701 -28.151 1.00 96.25 75 LYS A O 1
ATOM 631 N N . PHE A 1 76 ? 14.510 1.415 -27.812 1.00 95.75 76 PHE A N 1
ATOM 632 C CA . PHE A 1 76 ? 14.680 2.437 -26.784 1.00 95.75 76 PHE A CA 1
ATOM 633 C C . PHE A 1 76 ? 15.734 3.447 -27.237 1.00 95.75 76 PHE A C 1
ATOM 635 O O . PHE A 1 76 ? 16.793 3.050 -27.727 1.00 95.75 76 PHE A O 1
ATOM 642 N N . SER A 1 77 ? 15.460 4.738 -27.058 1.00 94.38 77 SER A N 1
ATOM 643 C CA . SER A 1 77 ? 16.421 5.821 -27.281 1.00 94.38 77 SER A CA 1
ATOM 644 C C . SER A 1 77 ? 16.183 6.924 -26.253 1.00 94.38 77 SER A C 1
ATOM 646 O O . SER A 1 77 ? 15.209 7.662 -26.349 1.00 94.38 77 SER A O 1
ATOM 648 N N . GLY A 1 78 ? 17.036 7.002 -25.228 1.00 90.50 78 GLY A N 1
ATOM 649 C CA . GLY A 1 78 ? 16.802 7.887 -24.083 1.00 90.50 78 GLY A CA 1
ATOM 650 C C . GLY A 1 78 ? 15.497 7.548 -23.354 1.00 90.50 78 GLY A C 1
ATOM 651 O O . GLY A 1 78 ? 15.286 6.399 -22.968 1.00 90.50 78 GLY A O 1
ATOM 652 N N . ASP A 1 79 ? 14.640 8.551 -23.195 1.00 92.31 79 ASP A N 1
ATOM 653 C CA . ASP A 1 79 ? 13.286 8.482 -22.627 1.00 92.31 79 ASP A CA 1
ATOM 654 C C . ASP A 1 79 ? 12.215 8.067 -23.657 1.00 92.31 79 ASP A C 1
ATOM 656 O O . ASP A 1 79 ? 11.020 8.061 -23.361 1.00 92.31 79 ASP A O 1
ATOM 660 N N . THR A 1 80 ? 12.633 7.736 -24.882 1.00 94.94 80 THR A N 1
ATOM 661 C CA . THR A 1 80 ? 11.735 7.408 -25.987 1.00 94.94 80 THR A CA 1
ATOM 662 C C . THR A 1 80 ? 11.671 5.899 -26.224 1.00 94.94 80 THR A C 1
ATOM 664 O O . THR A 1 80 ? 12.700 5.230 -26.371 1.00 94.94 80 THR A O 1
ATOM 667 N N . ILE A 1 81 ? 10.453 5.369 -26.324 1.00 95.81 81 ILE A N 1
ATOM 668 C CA . ILE A 1 81 ? 10.141 3.979 -26.658 1.00 95.81 81 ILE A CA 1
ATOM 669 C C . ILE A 1 81 ? 9.431 3.931 -28.009 1.00 95.81 81 ILE A C 1
ATOM 671 O O . ILE A 1 81 ? 8.473 4.666 -28.246 1.00 95.81 81 ILE A O 1
ATOM 675 N N . PHE A 1 82 ? 9.874 3.016 -28.867 1.00 96.50 82 PHE A N 1
ATOM 676 C CA . PHE A 1 82 ? 9.248 2.702 -30.146 1.00 96.50 82 PHE A CA 1
ATOM 677 C C . PHE A 1 82 ? 8.714 1.273 -30.081 1.00 96.50 82 PHE A C 1
ATOM 679 O O . PHE A 1 82 ? 9.494 0.328 -29.925 1.00 96.50 82 PHE A O 1
ATOM 686 N N . ILE A 1 83 ? 7.399 1.115 -30.199 1.00 95.12 83 ILE A N 1
ATOM 687 C CA . ILE A 1 83 ? 6.718 -0.181 -30.190 1.00 95.12 83 ILE A CA 1
ATOM 688 C C . ILE A 1 83 ? 5.583 -0.146 -31.212 1.00 95.12 83 ILE A C 1
ATOM 690 O O . ILE A 1 83 ? 4.763 0.771 -31.205 1.00 95.12 83 ILE A O 1
ATOM 694 N N . SER A 1 84 ? 5.540 -1.141 -32.103 1.00 90.12 84 SER A N 1
ATOM 695 C CA . SER A 1 84 ? 4.656 -1.103 -33.277 1.00 90.12 84 SER A CA 1
ATOM 696 C C . SER A 1 84 ? 4.903 0.182 -34.100 1.00 90.12 84 SER A C 1
ATOM 698 O O . SER A 1 84 ? 6.043 0.562 -34.364 1.00 90.12 84 SER A O 1
ATOM 700 N N . ASP A 1 85 ? 3.831 0.853 -34.486 1.00 90.75 85 ASP A N 1
ATOM 701 C CA . ASP A 1 85 ? 3.704 2.142 -35.154 1.00 90.75 85 ASP A CA 1
ATOM 702 C C . ASP A 1 85 ? 3.604 3.324 -34.170 1.00 90.75 85 ASP A C 1
ATOM 704 O O . ASP A 1 85 ? 3.318 4.449 -34.575 1.00 90.75 85 ASP A O 1
ATOM 708 N N . THR A 1 86 ? 3.846 3.089 -32.876 1.00 93.62 86 THR A N 1
ATOM 709 C CA . THR A 1 86 ? 3.666 4.085 -31.814 1.00 93.62 86 THR A CA 1
ATOM 710 C C . THR A 1 86 ? 4.997 4.512 -31.195 1.00 93.62 86 THR A C 1
ATOM 712 O O . THR A 1 86 ? 5.907 3.706 -30.974 1.00 93.62 86 THR A O 1
ATOM 715 N N . ILE A 1 87 ? 5.092 5.808 -30.886 1.00 94.56 87 ILE A N 1
ATOM 716 C CA . ILE A 1 87 ? 6.226 6.434 -30.201 1.00 94.56 87 ILE A CA 1
ATOM 717 C C . ILE A 1 87 ? 5.735 7.004 -28.876 1.00 94.56 87 ILE A C 1
ATOM 719 O O . ILE A 1 87 ? 4.737 7.724 -28.835 1.00 94.56 87 ILE A O 1
ATOM 723 N N . ILE A 1 88 ? 6.449 6.700 -27.796 1.00 91.56 88 ILE A N 1
ATOM 724 C CA . ILE A 1 88 ? 6.144 7.186 -26.448 1.00 91.56 88 ILE A CA 1
ATOM 725 C C . ILE A 1 88 ? 7.380 7.860 -25.893 1.00 91.56 88 ILE A C 1
ATOM 727 O O . ILE A 1 88 ? 8.454 7.272 -25.907 1.00 91.56 88 ILE A O 1
ATOM 731 N N . ILE A 1 89 ? 7.212 9.074 -25.382 1.00 91.75 89 ILE A N 1
ATOM 732 C CA . ILE A 1 89 ? 8.271 9.847 -24.736 1.00 91.75 89 ILE A CA 1
ATOM 733 C C . ILE A 1 89 ? 7.881 9.991 -23.266 1.00 91.75 89 ILE A C 1
ATOM 735 O O . ILE A 1 89 ? 6.867 10.621 -22.954 1.00 91.75 89 ILE A O 1
ATOM 739 N N . ALA A 1 90 ? 8.634 9.350 -22.376 1.00 89.44 90 ALA A N 1
ATOM 740 C CA . ALA A 1 90 ? 8.404 9.392 -20.937 1.00 89.44 90 ALA A CA 1
ATOM 741 C C . ALA A 1 90 ? 9.687 9.061 -20.164 1.00 89.44 90 ALA A C 1
ATOM 743 O O . ALA A 1 90 ? 10.259 7.989 -20.315 1.00 89.44 90 ALA A O 1
ATOM 744 N N . ASP A 1 91 ? 10.103 9.935 -19.256 1.00 90.81 91 ASP A N 1
ATOM 745 C CA . ASP A 1 91 ? 11.259 9.716 -18.377 1.00 90.81 91 ASP A CA 1
ATOM 746 C C . ASP A 1 91 ? 10.964 8.763 -17.199 1.00 90.81 91 ASP A C 1
ATOM 748 O O . ASP A 1 91 ? 11.851 8.428 -16.411 1.00 90.81 91 ASP A O 1
ATOM 752 N N . ASP A 1 92 ? 9.720 8.303 -17.082 1.00 91.81 92 ASP A N 1
ATOM 753 C CA . ASP A 1 92 ? 9.237 7.391 -16.052 1.00 91.81 92 ASP A CA 1
ATOM 754 C C . ASP A 1 92 ? 8.591 6.119 -16.619 1.00 91.81 92 ASP A C 1
ATOM 756 O O . ASP A 1 92 ? 7.756 5.496 -15.954 1.00 91.81 92 ASP A O 1
ATOM 760 N N . PHE A 1 93 ? 8.962 5.725 -17.844 1.00 93.69 93 PHE A N 1
ATOM 761 C CA . PHE A 1 93 ? 8.469 4.481 -18.428 1.00 93.69 93 PHE A CA 1
ATOM 762 C C . PHE A 1 93 ? 8.985 3.249 -17.685 1.00 93.69 93 PHE A C 1
ATOM 764 O O . PHE A 1 93 ? 10.126 3.208 -17.209 1.00 93.69 93 PHE A O 1
ATOM 771 N N . ILE A 1 94 ? 8.159 2.206 -17.695 1.00 95.25 94 ILE A N 1
ATOM 772 C CA . ILE A 1 94 ? 8.519 0.841 -17.326 1.00 95.25 94 ILE A CA 1
ATOM 773 C C . ILE A 1 94 ? 7.988 -0.094 -18.410 1.00 95.25 94 ILE A C 1
ATOM 775 O O . ILE A 1 94 ? 6.790 -0.111 -18.689 1.00 95.25 94 ILE A O 1
ATOM 779 N N . PHE A 1 95 ? 8.881 -0.874 -19.008 1.00 96.50 95 PHE A N 1
ATOM 780 C CA . PHE A 1 95 ? 8.553 -1.950 -19.932 1.00 96.50 95 PHE A CA 1
ATOM 781 C C . PHE A 1 95 ? 8.856 -3.285 -19.258 1.00 96.50 95 PHE A C 1
ATOM 783 O O . PHE A 1 95 ? 9.990 -3.532 -18.852 1.00 96.50 95 PHE A O 1
ATOM 790 N N . HIS A 1 96 ? 7.847 -4.138 -19.141 1.00 96.75 96 HIS A N 1
ATOM 791 C CA . HIS A 1 96 ? 7.963 -5.458 -18.539 1.00 96.75 96 HIS A CA 1
ATOM 792 C C . HIS A 1 96 ? 7.561 -6.498 -19.586 1.00 96.75 96 HIS A C 1
ATOM 794 O O . HIS A 1 96 ? 6.496 -6.372 -20.183 1.00 96.75 96 HIS A O 1
ATOM 800 N N . CYS A 1 97 ? 8.384 -7.516 -19.839 1.00 97.50 97 CYS A N 1
ATOM 801 C CA . CYS A 1 97 ? 7.988 -8.643 -20.676 1.00 97.50 97 CYS A CA 1
ATOM 802 C C . CYS A 1 97 ? 8.544 -9.997 -20.235 1.00 97.50 97 CYS A C 1
ATOM 804 O O . CYS A 1 97 ? 9.541 -10.060 -19.522 1.00 97.50 97 CYS A O 1
ATOM 806 N N . LYS A 1 98 ? 7.928 -11.075 -20.736 1.00 97.31 98 LYS A N 1
ATOM 807 C CA . LYS A 1 98 ? 8.400 -12.462 -20.616 1.00 97.31 98 LYS A CA 1
ATOM 808 C C . LYS A 1 98 ? 8.489 -13.157 -21.977 1.00 97.31 98 LYS A C 1
ATOM 810 O O . LYS A 1 98 ? 7.638 -12.920 -22.830 1.00 97.31 98 LYS A O 1
ATOM 815 N N . PHE A 1 99 ? 9.473 -14.025 -22.189 1.00 97.12 99 PHE A N 1
ATOM 816 C CA . PHE A 1 99 ? 9.612 -14.860 -23.395 1.00 97.12 99 PHE A CA 1
ATOM 817 C C . PHE A 1 99 ? 10.550 -16.049 -23.137 1.00 97.12 99 PHE A C 1
ATOM 819 O O . PHE A 1 99 ? 11.135 -16.149 -22.062 1.00 97.12 99 PHE A O 1
ATOM 826 N N . THR A 1 100 ? 10.705 -16.943 -24.118 1.00 96.25 100 THR A N 1
ATOM 827 C CA . THR A 1 100 ? 11.646 -18.068 -24.042 1.00 96.25 100 THR A CA 1
ATOM 828 C C . THR A 1 100 ? 12.817 -17.822 -24.991 1.00 96.25 100 THR A C 1
ATOM 830 O O . THR A 1 100 ? 12.616 -17.544 -26.173 1.00 96.25 100 THR A O 1
ATOM 833 N N . ASP A 1 101 ? 14.050 -17.906 -24.497 1.00 94.25 101 ASP A N 1
ATOM 834 C CA . ASP A 1 101 ? 15.230 -17.634 -25.323 1.00 94.25 101 ASP A CA 1
ATOM 835 C C . ASP A 1 101 ? 15.736 -18.855 -26.118 1.00 94.25 101 ASP A C 1
ATOM 837 O O . ASP A 1 101 ? 15.189 -19.957 -26.048 1.00 94.25 101 ASP A O 1
ATOM 841 N N . SER A 1 102 ? 16.821 -18.676 -26.883 1.00 91.00 102 SER A N 1
ATOM 842 C CA . SER A 1 102 ? 17.416 -19.752 -27.691 1.00 91.00 102 SER A CA 1
ATOM 843 C C . SER A 1 102 ? 18.018 -20.905 -26.878 1.00 91.00 102 SER A C 1
ATOM 845 O O . SER A 1 102 ? 18.344 -21.940 -27.452 1.00 91.00 102 SER A O 1
ATOM 847 N N . LEU A 1 103 ? 18.216 -20.724 -25.570 1.00 90.94 103 LEU A N 1
ATOM 848 C CA . LEU A 1 103 ? 18.669 -21.764 -24.644 1.00 90.94 103 LEU A CA 1
ATOM 849 C C . LEU A 1 103 ? 17.485 -22.429 -23.920 1.00 90.94 103 LEU A C 1
ATOM 851 O O . LEU A 1 103 ? 17.702 -23.202 -22.991 1.00 90.94 103 LEU A O 1
ATOM 855 N N . ASN A 1 104 ? 16.252 -22.149 -24.362 1.00 92.31 104 ASN A N 1
ATOM 856 C CA . ASN A 1 104 ? 15.005 -22.629 -23.774 1.00 92.31 104 ASN A CA 1
ATOM 857 C C . ASN A 1 104 ? 14.850 -22.227 -22.296 1.00 92.31 104 ASN A C 1
ATOM 859 O O . ASN A 1 104 ? 14.329 -22.998 -21.491 1.00 92.31 104 ASN A O 1
ATOM 863 N N . ARG A 1 105 ? 15.329 -21.026 -21.946 1.00 93.50 105 ARG A N 1
ATOM 864 C CA . ARG A 1 105 ? 15.145 -20.413 -20.625 1.00 93.50 105 ARG A CA 1
ATOM 865 C C . ARG A 1 105 ? 13.936 -19.493 -20.649 1.00 93.50 105 ARG A C 1
ATOM 867 O O . ARG A 1 105 ? 13.749 -18.769 -21.628 1.00 93.50 105 ARG A O 1
ATOM 874 N N . ASP A 1 106 ? 13.187 -19.459 -19.557 1.00 94.88 106 ASP A N 1
ATOM 875 C CA . ASP A 1 106 ? 12.153 -18.456 -19.328 1.00 94.88 106 ASP A CA 1
ATOM 876 C C . ASP A 1 106 ? 12.819 -17.154 -18.875 1.00 94.88 106 ASP A C 1
ATOM 878 O O . ASP A 1 106 ? 13.462 -17.091 -17.823 1.00 94.88 106 ASP A O 1
ATOM 882 N N . VAL A 1 107 ? 12.701 -16.117 -19.702 1.00 96.12 107 VAL A N 1
ATOM 883 C CA . VAL A 1 107 ? 13.321 -14.808 -19.494 1.00 96.12 107 VAL A CA 1
ATOM 884 C C . VAL A 1 107 ? 12.242 -13.776 -19.210 1.00 96.12 107 VAL A C 1
ATOM 886 O O . VAL A 1 107 ? 11.341 -13.581 -20.020 1.00 96.12 107 VAL A O 1
ATOM 889 N N . GLU A 1 108 ? 12.380 -13.071 -18.095 1.00 96.75 108 GLU A N 1
ATOM 890 C CA . GLU A 1 108 ? 11.577 -11.918 -17.701 1.00 96.75 108 GLU A CA 1
ATOM 891 C C . GLU A 1 108 ? 12.471 -10.672 -17.683 1.00 96.75 108 GLU A C 1
ATOM 893 O O . GLU A 1 108 ? 13.510 -10.641 -17.021 1.00 96.75 108 GLU A O 1
ATOM 898 N N . LEU A 1 109 ? 12.106 -9.643 -18.443 1.00 96.94 109 LEU A N 1
ATOM 899 C CA . LEU A 1 109 ? 12.821 -8.371 -18.497 1.00 96.94 109 LEU A CA 1
ATOM 900 C C . LEU A 1 109 ? 11.939 -7.277 -17.904 1.00 96.94 109 LEU A C 1
ATOM 902 O O . LEU A 1 109 ? 10.862 -7.007 -18.430 1.00 96.94 109 LEU A O 1
ATOM 906 N N . ILE A 1 110 ? 12.432 -6.602 -16.869 1.00 96.75 110 ILE A N 1
ATOM 907 C CA . ILE A 1 110 ? 11.827 -5.408 -16.291 1.00 96.75 110 ILE A CA 1
ATOM 908 C C . ILE A 1 110 ? 12.787 -4.242 -16.520 1.00 96.75 110 ILE A C 1
ATOM 910 O O . ILE A 1 110 ? 13.824 -4.094 -15.863 1.00 96.75 110 ILE A O 1
ATOM 914 N N . LEU A 1 111 ? 12.441 -3.425 -17.508 1.00 96.38 111 LEU A N 1
ATOM 915 C CA . LEU A 1 111 ? 13.240 -2.312 -17.990 1.00 96.38 111 LEU A CA 1
ATOM 916 C C . LEU A 1 111 ? 12.597 -0.994 -17.585 1.00 96.38 111 LEU A C 1
ATOM 918 O O . LEU A 1 111 ? 11.406 -0.788 -17.799 1.00 96.38 111 LEU A O 1
ATOM 922 N N . ALA A 1 112 ? 13.393 -0.063 -17.079 1.00 95.56 112 ALA A N 1
ATOM 923 C CA . ALA A 1 112 ? 12.957 1.309 -16.865 1.00 95.56 112 ALA A CA 1
ATOM 924 C C . ALA A 1 112 ? 14.040 2.296 -17.293 1.00 95.56 112 ALA A C 1
ATOM 926 O O . ALA A 1 112 ? 15.222 1.951 -17.350 1.00 95.56 112 ALA A O 1
ATOM 927 N N . TYR A 1 113 ? 13.646 3.538 -17.573 1.00 93.12 113 TYR A N 1
ATOM 928 C CA . TYR A 1 113 ? 14.608 4.579 -17.936 1.00 93.12 113 TYR A CA 1
ATOM 929 C C . TYR A 1 113 ? 15.630 4.839 -16.816 1.00 93.12 113 TYR A C 1
ATOM 931 O O . TYR A 1 113 ? 16.819 5.012 -17.079 1.00 93.12 113 TYR A O 1
ATOM 939 N N . ASN A 1 114 ? 15.175 4.833 -15.559 1.00 92.06 114 ASN A N 1
ATOM 940 C CA . ASN A 1 114 ? 15.995 5.097 -14.378 1.00 92.06 114 ASN A CA 1
ATOM 941 C C . ASN A 1 114 ? 15.509 4.311 -13.140 1.00 92.06 114 ASN A C 1
ATOM 943 O O . ASN A 1 114 ? 14.435 3.702 -13.135 1.00 92.06 114 ASN A O 1
ATOM 947 N N . GLU A 1 115 ? 16.311 4.349 -12.071 1.00 89.88 115 GLU A N 1
ATOM 948 C CA . GLU A 1 115 ? 16.033 3.694 -10.780 1.00 89.88 115 GLU A CA 1
ATOM 949 C C . GLU A 1 115 ? 14.774 4.223 -10.073 1.00 89.88 115 GLU A C 1
ATOM 951 O O . GLU A 1 115 ? 14.178 3.545 -9.234 1.00 89.88 115 GLU A O 1
ATOM 956 N N . GLU A 1 116 ? 14.373 5.456 -10.372 1.00 90.00 116 GLU A N 1
ATOM 957 C CA . GLU A 1 116 ? 13.163 6.037 -9.810 1.00 90.00 116 GLU A CA 1
ATOM 958 C C . GLU A 1 116 ? 11.924 5.399 -10.450 1.00 90.00 116 GLU A C 1
ATOM 960 O O . GLU A 1 116 ? 11.013 4.984 -9.733 1.00 90.00 116 GLU A O 1
ATOM 965 N N . ALA A 1 117 ? 11.901 5.267 -11.775 1.00 90.44 117 ALA A N 1
ATOM 966 C CA . ALA A 1 117 ? 10.800 4.688 -12.530 1.00 90.44 117 ALA A CA 1
ATOM 967 C C . ALA A 1 117 ? 10.556 3.223 -12.139 1.00 90.44 117 ALA A C 1
ATOM 969 O O . ALA A 1 117 ? 9.431 2.841 -11.830 1.00 90.44 117 ALA A O 1
ATOM 970 N N . ILE A 1 118 ? 11.614 2.415 -12.039 1.00 89.69 118 ILE A N 1
ATOM 971 C CA . ILE A 1 118 ? 11.487 0.966 -11.823 1.00 89.69 118 ILE A CA 1
ATOM 972 C C . ILE A 1 118 ? 10.746 0.578 -10.538 1.00 89.69 118 ILE A C 1
ATOM 974 O O . ILE A 1 118 ? 10.167 -0.503 -10.473 1.00 89.69 118 ILE A O 1
ATOM 978 N N . THR A 1 119 ? 10.708 1.439 -9.513 1.00 83.94 119 THR A N 1
ATOM 979 C CA . THR A 1 119 ? 9.964 1.104 -8.290 1.00 83.94 119 THR A CA 1
ATOM 980 C C . THR A 1 119 ? 8.464 0.975 -8.546 1.00 83.94 119 THR A C 1
ATOM 982 O O . THR A 1 119 ? 7.779 0.321 -7.770 1.00 83.94 119 THR A O 1
ATOM 985 N N . GLY A 1 120 ? 7.950 1.536 -9.644 1.00 78.44 120 GLY A N 1
ATOM 986 C CA . GLY A 1 120 ? 6.569 1.354 -10.083 1.00 78.44 120 GLY A CA 1
ATOM 987 C C . GLY A 1 120 ? 6.265 0.011 -10.752 1.00 78.44 120 GLY A C 1
ATOM 988 O O . GLY A 1 120 ? 5.091 -0.251 -10.979 1.00 78.44 120 GLY A O 1
ATOM 989 N N . ALA A 1 121 ? 7.261 -0.825 -11.075 1.00 84.50 121 ALA A N 1
ATOM 990 C CA . ALA A 1 121 ? 7.051 -2.051 -11.848 1.00 84.50 121 ALA A CA 1
ATOM 991 C C . ALA A 1 121 ? 5.980 -2.970 -11.233 1.00 84.50 121 ALA A C 1
ATOM 993 O O . ALA A 1 121 ? 5.983 -3.220 -10.026 1.00 84.50 121 ALA A O 1
ATOM 994 N N . GLY A 1 122 ? 5.078 -3.462 -12.085 1.00 80.75 122 GLY A N 1
ATOM 995 C CA . GLY A 1 122 ? 3.923 -4.276 -11.711 1.00 80.75 122 GLY A CA 1
ATOM 996 C C . GLY A 1 122 ? 3.861 -5.598 -12.475 1.00 80.75 122 GLY A C 1
ATOM 997 O O . GLY A 1 122 ? 4.723 -5.891 -13.306 1.00 80.75 122 GLY A O 1
ATOM 998 N N . ASP A 1 123 ? 2.823 -6.382 -12.185 1.00 83.25 123 ASP A N 1
ATOM 999 C CA . ASP A 1 123 ? 2.555 -7.681 -12.814 1.00 83.25 123 ASP A CA 1
ATOM 1000 C C . ASP A 1 123 ? 2.246 -7.535 -14.321 1.00 83.25 123 ASP A C 1
ATOM 1002 O O . ASP A 1 123 ? 1.866 -6.470 -14.816 1.00 83.25 123 ASP A O 1
ATOM 1006 N N . LEU A 1 124 ? 2.394 -8.630 -15.059 1.00 90.38 124 LEU A N 1
ATOM 1007 C CA . LEU A 1 124 ? 1.992 -8.763 -16.451 1.00 90.38 124 LEU A CA 1
ATOM 1008 C C . LEU A 1 124 ? 0.487 -9.013 -16.614 1.00 90.38 124 LEU A C 1
ATOM 1010 O O . LEU A 1 124 ? 0.009 -8.971 -17.737 1.00 90.38 124 LEU A O 1
ATOM 1014 N N . TYR A 1 125 ? -0.278 -9.285 -15.549 1.00 88.06 125 TYR A N 1
ATOM 1015 C CA . TYR A 1 125 ? -1.741 -9.494 -15.600 1.00 88.06 125 TYR A CA 1
ATOM 1016 C C . TYR A 1 125 ? -2.191 -10.560 -16.622 1.00 88.06 125 TYR A C 1
ATOM 1018 O O . TYR A 1 125 ? -3.248 -10.447 -17.239 1.00 88.06 125 TYR A O 1
ATOM 1026 N N . GLY A 1 126 ? -1.379 -11.603 -16.821 1.00 92.38 126 GLY A N 1
ATOM 1027 C CA . GLY A 1 126 ? -1.637 -12.656 -17.813 1.00 92.38 126 GLY A CA 1
ATOM 1028 C C . GLY A 1 126 ? -1.176 -12.334 -19.242 1.00 92.38 126 GLY A C 1
ATOM 1029 O O . GLY A 1 126 ? -1.276 -13.198 -20.112 1.00 92.38 126 GLY A O 1
ATOM 1030 N N . TYR A 1 127 ? -0.621 -11.146 -19.480 1.00 96.25 127 TYR A N 1
ATOM 1031 C CA . TYR A 1 127 ? -0.016 -10.749 -20.751 1.00 96.25 127 TYR A CA 1
ATOM 1032 C C . TYR A 1 127 ? 1.443 -11.200 -20.862 1.00 96.25 127 TYR A C 1
ATOM 1034 O O . TYR A 1 127 ? 2.042 -11.708 -19.906 1.00 96.25 127 TYR A O 1
ATOM 1042 N N . ASP A 1 128 ? 2.007 -11.035 -22.054 1.00 97.31 128 ASP A N 1
ATOM 1043 C CA . ASP A 1 128 ? 3.417 -11.300 -22.317 1.00 97.31 128 ASP A CA 1
ATOM 1044 C C . ASP A 1 128 ? 4.291 -10.067 -22.186 1.00 97.31 128 ASP A C 1
ATOM 1046 O O . ASP A 1 128 ? 5.469 -10.181 -21.847 1.00 97.31 128 ASP A O 1
ATOM 1050 N N . PHE A 1 129 ? 3.717 -8.893 -22.426 1.00 97.56 129 PHE A N 1
ATOM 1051 C CA . PHE A 1 129 ? 4.364 -7.631 -22.135 1.00 97.56 129 PHE A CA 1
ATOM 1052 C C . PHE A 1 129 ? 3.367 -6.586 -21.661 1.00 97.56 129 PHE A C 1
ATOM 1054 O O . PHE A 1 129 ? 2.192 -6.594 -22.035 1.00 97.56 129 PHE A O 1
ATOM 1061 N N . THR A 1 130 ? 3.876 -5.658 -20.864 1.00 96.81 130 THR A N 1
ATOM 1062 C CA . THR A 1 130 ? 3.192 -4.448 -20.441 1.00 96.81 130 THR A CA 1
ATOM 1063 C C . THR A 1 130 ? 4.126 -3.255 -20.589 1.00 96.81 130 THR A C 1
ATOM 1065 O O . THR A 1 130 ? 5.353 -3.351 -20.494 1.00 96.81 130 THR A O 1
ATOM 1068 N N . LEU A 1 131 ? 3.524 -2.107 -20.854 1.00 95.56 131 LEU A N 1
ATOM 1069 C CA . LEU A 1 131 ? 4.178 -0.817 -20.874 1.00 95.56 131 LEU A CA 1
ATOM 1070 C C . LEU A 1 131 ? 3.370 0.123 -19.995 1.00 95.56 131 LEU A C 1
ATOM 1072 O O . LEU A 1 131 ? 2.153 0.222 -20.140 1.00 95.56 131 LEU A O 1
ATOM 1076 N N . ALA A 1 132 ? 4.043 0.823 -19.098 1.00 93.44 132 ALA A N 1
ATOM 1077 C CA . ALA A 1 132 ? 3.417 1.750 -18.174 1.00 93.44 132 ALA A CA 1
ATOM 1078 C C . ALA A 1 132 ? 4.293 2.980 -17.956 1.00 93.44 132 ALA A C 1
ATOM 1080 O O . ALA A 1 132 ? 5.486 2.979 -18.267 1.00 93.44 132 ALA A O 1
ATOM 1081 N N . ARG A 1 133 ? 3.695 4.025 -17.384 1.00 91.19 133 ARG A N 1
ATOM 1082 C CA . ARG A 1 133 ? 4.421 5.150 -16.796 1.00 91.19 133 ARG A CA 1
ATOM 1083 C C . ARG A 1 133 ? 4.174 5.127 -15.305 1.00 91.19 133 ARG A C 1
ATOM 1085 O O . ARG A 1 133 ? 3.029 4.987 -14.874 1.00 91.19 133 ARG A O 1
ATOM 1092 N N . LYS A 1 134 ? 5.222 5.314 -14.508 1.00 90.06 134 LYS A N 1
ATOM 1093 C CA . LYS A 1 134 ? 5.095 5.308 -13.049 1.00 90.06 134 LYS A CA 1
ATOM 1094 C C . LYS A 1 134 ? 4.030 6.298 -12.566 1.00 90.06 134 LYS A C 1
ATOM 1096 O O . LYS A 1 134 ? 3.293 5.985 -11.632 1.00 90.06 134 LYS A O 1
ATOM 1101 N N . ARG A 1 135 ? 3.904 7.467 -13.205 1.00 87.12 135 ARG A N 1
ATOM 1102 C CA . ARG A 1 135 ? 2.914 8.489 -12.832 1.00 87.12 135 ARG A CA 1
ATOM 1103 C C . ARG A 1 135 ? 1.455 8.062 -12.985 1.00 87.12 135 ARG A C 1
ATOM 1105 O O . ARG A 1 135 ? 0.634 8.548 -12.217 1.00 87.12 135 ARG A O 1
ATOM 1112 N N . ASP A 1 136 ? 1.128 7.135 -13.884 1.00 83.19 136 ASP A N 1
ATOM 1113 C CA . ASP A 1 136 ? -0.268 6.735 -14.153 1.00 83.19 136 ASP A CA 1
ATOM 1114 C C . ASP A 1 136 ? -0.851 5.838 -13.044 1.00 83.19 136 ASP A C 1
ATOM 1116 O O . ASP A 1 136 ? -2.066 5.630 -12.939 1.00 83.19 136 ASP A O 1
ATOM 1120 N N . GLY A 1 137 ? 0.012 5.366 -12.141 1.00 74.12 137 GLY A N 1
ATOM 1121 C CA . GLY A 1 137 ? -0.303 4.235 -11.287 1.00 74.12 137 GLY A CA 1
ATOM 1122 C C . GLY A 1 137 ? -0.009 2.931 -12.002 1.00 74.12 137 GLY A C 1
ATOM 1123 O O . GLY A 1 137 ? 0.054 2.888 -13.221 1.00 74.12 137 GLY A O 1
ATOM 1124 N N . MET A 1 138 ? 0.222 1.861 -11.251 1.00 71.19 138 MET A N 1
ATOM 1125 C CA . MET A 1 138 ? 0.528 0.552 -11.843 1.00 71.19 138 MET A CA 1
ATOM 1126 C C . MET A 1 138 ? -0.087 -0.605 -11.054 1.00 71.19 138 MET A C 1
ATOM 1128 O O . MET A 1 138 ? 0.373 -1.743 -11.130 1.00 71.19 138 MET A O 1
ATOM 1132 N N . MET A 1 139 ? -1.131 -0.316 -10.271 1.00 70.81 139 MET A N 1
ATOM 1133 C CA . MET A 1 139 ? -1.758 -1.309 -9.396 1.00 70.81 139 MET A CA 1
ATOM 1134 C C . MET A 1 139 ? -2.799 -2.156 -10.131 1.00 70.81 139 MET A C 1
ATOM 1136 O O . MET A 1 139 ? -3.121 -3.259 -9.693 1.00 70.81 139 MET A O 1
ATOM 1140 N N . TYR A 1 140 ? -3.349 -1.640 -11.228 1.00 81.19 140 TYR A N 1
ATOM 1141 C CA . TYR A 1 140 ? -4.363 -2.325 -12.011 1.00 81.19 140 TYR A CA 1
ATOM 1142 C C . TYR A 1 140 ? -4.005 -2.300 -13.492 1.00 81.19 140 TYR A C 1
ATOM 1144 O O . TYR A 1 140 ? -3.379 -1.365 -13.980 1.00 81.19 140 TYR A O 1
ATOM 1152 N N . GLN A 1 141 ? -4.514 -3.281 -14.238 1.00 86.56 141 GLN A N 1
ATOM 1153 C CA . GLN A 1 141 ? -4.397 -3.318 -15.698 1.00 86.56 141 GLN A CA 1
ATOM 1154 C C . GLN A 1 141 ? -4.863 -2.014 -16.369 1.00 86.56 141 GLN A C 1
ATOM 1156 O O . GLN A 1 141 ? -4.322 -1.627 -17.396 1.00 86.56 141 GLN A O 1
ATOM 1161 N N . LYS A 1 142 ? -5.864 -1.330 -15.797 1.00 86.12 142 LYS A N 1
ATOM 1162 C CA . LYS A 1 142 ? -6.372 -0.035 -16.284 1.00 86.12 142 LYS A CA 1
ATOM 1163 C C . LYS A 1 142 ? -5.403 1.141 -16.118 1.00 86.12 142 LYS A C 1
ATOM 1165 O O . LYS A 1 142 ? -5.734 2.235 -16.554 1.00 86.12 142 LYS A O 1
ATOM 1170 N N . ASP A 1 143 ? -4.297 0.945 -15.403 1.00 85.94 143 ASP A N 1
ATOM 1171 C CA . ASP A 1 143 ? -3.262 1.957 -15.221 1.00 85.94 143 ASP A CA 1
ATOM 1172 C C . ASP A 1 143 ? -2.089 1.751 -16.215 1.00 85.94 143 ASP A C 1
ATOM 1174 O O . ASP A 1 143 ? -1.178 2.571 -16.291 1.00 85.94 143 ASP A O 1
ATOM 1178 N N . LEU A 1 144 ? -2.095 0.664 -17.002 1.00 91.38 144 LEU A N 1
ATOM 1179 C CA . LEU A 1 144 ? -1.069 0.388 -18.013 1.00 91.38 144 LEU A CA 1
ATOM 1180 C C . LEU A 1 144 ? -1.267 1.286 -19.235 1.00 91.38 144 LEU A C 1
ATOM 1182 O O . LEU A 1 144 ? -2.391 1.565 -19.624 1.00 91.38 144 LEU A O 1
ATOM 1186 N N . LEU A 1 145 ? -0.191 1.695 -19.900 1.00 92.75 145 LEU A N 1
ATOM 1187 C CA . LEU A 1 145 ? -0.279 2.414 -21.174 1.00 92.75 145 LEU A CA 1
ATOM 1188 C C . LEU A 1 145 ? -0.558 1.449 -22.334 1.00 92.75 145 LEU A C 1
ATOM 1190 O O . LEU A 1 145 ? -1.364 1.748 -23.217 1.00 92.75 145 LEU A O 1
ATOM 1194 N N . ALA A 1 146 ? 0.089 0.282 -22.308 1.00 95.06 146 ALA A N 1
ATOM 1195 C CA . ALA A 1 146 ? -0.169 -0.807 -23.238 1.00 95.06 146 ALA A CA 1
ATOM 1196 C C . ALA A 1 146 ? 0.083 -2.177 -22.611 1.00 95.06 146 ALA A C 1
ATOM 1198 O O . ALA A 1 146 ? 0.841 -2.312 -21.651 1.00 95.06 146 ALA A O 1
ATOM 1199 N N . PHE A 1 147 ? -0.520 -3.204 -23.195 1.00 96.56 147 PHE A N 1
ATOM 1200 C CA . PHE A 1 147 ? -0.240 -4.605 -22.890 1.00 96.56 147 PHE A CA 1
ATOM 1201 C C . PHE A 1 147 ? -0.563 -5.482 -24.097 1.00 96.56 147 PHE A C 1
ATOM 1203 O O . PHE A 1 147 ? -1.358 -5.089 -24.955 1.00 96.56 147 PHE A O 1
ATOM 1210 N N . GLY A 1 148 ? 0.050 -6.660 -24.180 1.00 96.88 148 GLY A N 1
ATOM 1211 C CA . GLY A 1 148 ? -0.120 -7.511 -25.350 1.00 96.88 148 GLY A CA 1
ATOM 1212 C C . GLY A 1 148 ? 0.480 -8.906 -25.245 1.00 96.88 148 GLY A C 1
ATOM 1213 O O . GLY A 1 148 ? 0.981 -9.321 -24.198 1.00 96.88 148 GLY A O 1
ATOM 1214 N N . GLN A 1 149 ? 0.391 -9.632 -26.356 1.00 97.81 149 GLN A N 1
ATOM 1215 C CA . GLN A 1 149 ? 0.842 -11.016 -26.504 1.00 97.81 149 GLN A CA 1
ATOM 1216 C C . GLN A 1 149 ? 1.930 -11.118 -27.577 1.00 97.81 149 GLN A C 1
ATOM 1218 O O . GLN A 1 149 ? 1.908 -10.390 -28.580 1.00 97.81 149 GLN A O 1
ATOM 1223 N N . TRP A 1 150 ? 2.868 -12.043 -27.377 1.00 96.94 150 TRP A N 1
ATOM 1224 C CA . TRP A 1 150 ? 3.787 -12.464 -28.429 1.00 96.94 150 TRP A CA 1
ATOM 1225 C C . TRP A 1 150 ? 3.127 -13.534 -29.303 1.00 96.94 150 TRP A C 1
ATOM 1227 O O . TRP A 1 150 ? 2.385 -14.374 -28.802 1.00 96.94 150 TRP A O 1
ATOM 1237 N N . GLY A 1 151 ? 3.440 -13.549 -30.601 1.00 93.81 151 GLY A N 1
ATOM 1238 C CA . GLY A 1 151 ? 2.984 -14.606 -31.511 1.00 93.81 151 GLY A CA 1
ATOM 1239 C C . GLY A 1 151 ? 3.606 -15.963 -31.175 1.00 93.81 151 GLY A C 1
ATOM 1240 O O . GLY A 1 151 ? 2.942 -16.846 -30.640 1.00 93.81 151 GLY A O 1
ATOM 1241 N N . ASP A 1 152 ? 4.897 -16.125 -31.470 1.00 93.31 152 ASP A N 1
ATOM 1242 C CA . ASP A 1 152 ? 5.700 -17.253 -30.988 1.00 93.31 152 ASP A CA 1
ATOM 1243 C C . ASP A 1 152 ? 6.728 -16.736 -29.977 1.00 93.31 152 ASP A C 1
ATOM 1245 O O . ASP A 1 152 ? 7.608 -15.945 -30.315 1.00 93.31 152 ASP A O 1
ATOM 1249 N N . LYS A 1 153 ? 6.622 -17.207 -28.731 1.00 91.44 153 LYS A N 1
ATOM 1250 C CA . LYS A 1 153 ? 7.488 -16.824 -27.603 1.00 91.44 153 LYS A CA 1
ATOM 1251 C C . LYS A 1 153 ? 8.934 -17.287 -27.745 1.00 91.44 153 LYS A C 1
ATOM 1253 O O . LYS A 1 153 ? 9.763 -16.867 -26.944 1.00 91.44 153 LYS A O 1
ATOM 1258 N N . ARG A 1 154 ? 9.216 -18.160 -28.716 1.00 91.00 154 ARG A N 1
ATOM 1259 C CA . ARG A 1 154 ? 10.553 -18.672 -29.048 1.00 91.00 154 ARG A CA 1
ATOM 1260 C C . ARG A 1 154 ? 11.133 -18.020 -30.303 1.00 91.00 154 ARG A C 1
ATOM 1262 O O . ARG A 1 154 ? 12.291 -18.272 -30.638 1.00 91.00 154 ARG A O 1
ATOM 1269 N N . ALA A 1 155 ? 10.349 -17.203 -31.010 1.00 89.19 155 ALA A N 1
ATOM 1270 C CA . ALA A 1 155 ? 10.802 -16.548 -32.226 1.00 89.19 155 ALA A CA 1
ATOM 1271 C C . ALA A 1 155 ? 11.880 -15.496 -31.939 1.00 89.19 155 ALA A C 1
ATOM 1273 O O . ALA A 1 155 ? 11.919 -14.857 -30.886 1.00 89.19 155 ALA A O 1
ATOM 1274 N N . LYS A 1 156 ? 12.753 -15.289 -32.929 1.00 89.25 156 LYS A N 1
ATOM 1275 C CA . LYS A 1 156 ? 13.774 -14.242 -32.914 1.00 89.25 156 LYS A CA 1
ATOM 1276 C C . LYS A 1 156 ? 13.809 -13.535 -34.278 1.00 89.25 156 LYS A C 1
ATOM 1278 O O . LYS A 1 156 ? 14.327 -14.120 -35.230 1.00 89.25 156 LYS A O 1
ATOM 1283 N N . PRO A 1 157 ? 13.309 -12.291 -34.390 1.00 91.81 157 PRO A N 1
ATOM 1284 C CA . PRO A 1 157 ? 12.666 -11.507 -33.332 1.00 91.81 157 PRO A CA 1
ATOM 1285 C C . PRO A 1 157 ? 11.278 -12.056 -32.960 1.00 91.81 157 PRO A C 1
ATOM 1287 O O . PRO A 1 157 ? 10.618 -12.707 -33.769 1.00 91.81 157 PRO A O 1
ATOM 1290 N N . LEU A 1 158 ? 10.827 -11.753 -31.745 1.00 95.25 158 LEU A N 1
ATOM 1291 C CA . LEU A 1 158 ? 9.444 -11.935 -31.319 1.00 95.25 158 LEU A CA 1
ATOM 1292 C C . LEU A 1 158 ? 8.533 -11.050 -32.181 1.00 95.25 158 LEU A C 1
ATOM 1294 O O . LEU A 1 158 ? 8.852 -9.892 -32.462 1.00 95.25 158 LEU A O 1
ATOM 1298 N N . GLY A 1 159 ? 7.381 -11.588 -32.576 1.00 95.25 159 GLY A N 1
ATOM 1299 C CA . GLY A 1 159 ? 6.302 -10.821 -33.200 1.00 95.25 159 GLY A CA 1
ATOM 1300 C C . GLY A 1 159 ? 5.248 -10.418 -32.170 1.00 95.25 159 GLY A C 1
ATOM 1301 O O . GLY A 1 159 ? 4.939 -11.209 -31.281 1.00 95.25 159 GLY A O 1
ATOM 1302 N N . ILE A 1 160 ? 4.673 -9.220 -32.298 1.00 96.75 160 ILE A N 1
ATOM 1303 C CA . ILE A 1 160 ? 3.482 -8.817 -31.531 1.00 96.75 160 ILE A CA 1
ATOM 1304 C C . ILE A 1 160 ? 2.259 -9.401 -32.240 1.00 96.75 160 ILE A C 1
ATOM 1306 O O . ILE A 1 160 ? 1.992 -9.034 -33.383 1.00 96.75 160 ILE A O 1
ATOM 1310 N N . SER A 1 161 ? 1.528 -10.304 -31.586 1.00 96.69 161 SER A N 1
ATOM 1311 C CA . SER A 1 161 ? 0.267 -10.837 -32.124 1.00 96.69 161 SER A CA 1
ATOM 1312 C C . SER A 1 161 ? -0.936 -9.990 -31.724 1.00 96.69 161 SER A C 1
ATOM 1314 O O . SER A 1 161 ? -1.902 -9.898 -32.474 1.00 96.69 161 SER A O 1
ATOM 1316 N N . GLU A 1 162 ? -0.875 -9.370 -30.546 1.00 96.88 162 GLU A N 1
ATOM 1317 C CA . GLU A 1 162 ? -1.928 -8.519 -30.003 1.00 96.88 162 GLU A CA 1
ATOM 1318 C C . GLU A 1 162 ? -1.303 -7.387 -29.189 1.00 96.88 162 GLU A C 1
ATOM 1320 O O . GLU A 1 162 ? -0.368 -7.617 -28.420 1.00 96.88 162 GLU A O 1
ATOM 1325 N N . ILE A 1 163 ? -1.842 -6.176 -29.329 1.00 97.12 163 ILE A N 1
ATOM 1326 C CA . ILE A 1 163 ? -1.535 -5.043 -28.458 1.00 97.12 163 ILE A CA 1
ATOM 1327 C C . ILE A 1 163 ? -2.803 -4.234 -28.201 1.00 97.12 163 ILE A C 1
ATOM 1329 O O . ILE A 1 163 ? -3.535 -3.882 -29.124 1.00 97.12 163 ILE A O 1
ATOM 1333 N N . THR A 1 164 ? -3.051 -3.927 -26.933 1.00 96.88 164 THR A N 1
ATOM 1334 C CA . THR A 1 164 ? -4.110 -3.014 -26.508 1.00 96.88 164 THR A CA 1
ATOM 1335 C C . THR A 1 164 ? -3.487 -1.753 -25.937 1.00 96.88 164 THR A C 1
ATOM 1337 O O . THR A 1 164 ? -2.629 -1.820 -25.058 1.00 96.88 164 THR A O 1
ATOM 1340 N N . TRP A 1 165 ? -3.967 -0.606 -26.413 1.00 95.00 165 TRP A N 1
ATOM 1341 C CA . TRP A 1 165 ? -3.582 0.718 -25.940 1.00 95.00 165 TRP A CA 1
ATOM 1342 C C . TRP A 1 165 ? -4.641 1.283 -25.004 1.00 95.00 165 TRP A C 1
ATOM 1344 O O . TRP A 1 165 ? -5.834 1.244 -25.310 1.00 95.00 165 TRP A O 1
ATOM 1354 N N . GLN A 1 166 ? -4.208 1.859 -23.888 1.00 91.19 166 GLN A N 1
ATOM 1355 C CA . GLN A 1 166 ? -5.086 2.613 -23.003 1.00 91.19 166 GLN A CA 1
ATOM 1356 C C . GLN A 1 166 ? -4.778 4.099 -23.088 1.00 91.19 166 GLN A C 1
ATOM 1358 O O . GLN A 1 166 ? -3.627 4.534 -23.138 1.00 91.19 166 GLN A O 1
ATOM 1363 N N . LYS A 1 167 ? -5.844 4.897 -23.095 1.00 84.81 167 LYS A N 1
ATOM 1364 C CA . LYS A 1 167 ? -5.732 6.347 -23.094 1.00 84.81 167 LYS A CA 1
ATOM 1365 C C . LYS A 1 167 ? -5.640 6.843 -21.658 1.00 84.81 167 LYS A C 1
ATOM 1367 O O . LYS A 1 167 ? -6.602 6.729 -20.905 1.00 84.81 167 LYS A O 1
ATOM 1372 N N . HIS A 1 168 ? -4.520 7.478 -21.343 1.00 80.06 168 HIS A N 1
ATOM 1373 C CA . HIS A 1 168 ? -4.321 8.205 -20.096 1.00 80.06 168 HIS A CA 1
ATOM 1374 C C . HIS A 1 168 ? -4.326 9.702 -20.353 1.00 80.06 168 HIS A C 1
ATOM 1376 O O . HIS A 1 168 ? -3.804 10.179 -21.364 1.00 80.06 168 HIS A O 1
ATOM 1382 N N . SER A 1 169 ? -4.917 10.453 -19.432 1.00 74.00 169 SER A N 1
ATOM 1383 C CA . SER A 1 169 ? -4.822 11.908 -19.451 1.00 74.00 169 SER A CA 1
ATOM 1384 C C . SER A 1 169 ? -3.360 12.324 -19.255 1.00 74.00 169 SER A C 1
ATOM 1386 O O . SER A 1 169 ? -2.649 11.794 -18.399 1.00 74.00 169 SER A O 1
ATOM 1388 N N . LEU A 1 170 ? -2.882 13.258 -20.078 1.00 71.56 170 LEU A N 1
ATOM 1389 C CA . LEU A 1 170 ? -1.554 13.842 -19.915 1.00 71.56 170 LEU A CA 1
ATOM 1390 C C . LEU A 1 170 ? -1.639 14.945 -18.864 1.00 71.56 170 LEU A C 1
ATOM 1392 O O . LEU A 1 170 ? -2.113 16.040 -19.153 1.00 71.56 170 LEU A O 1
ATOM 1396 N N . PHE A 1 171 ? -1.182 14.649 -17.650 1.00 72.56 171 PHE A N 1
ATOM 1397 C CA . PHE A 1 171 ? -1.032 15.655 -16.605 1.00 72.56 171 PHE A CA 1
ATOM 1398 C C . PHE A 1 171 ? 0.417 16.151 -16.593 1.00 72.56 171 PHE A C 1
ATOM 1400 O O . PHE A 1 171 ? 1.325 15.348 -16.340 1.00 72.56 171 PHE A O 1
ATOM 1407 N N . PRO A 1 172 ? 0.677 17.439 -16.875 1.00 81.81 172 PRO A N 1
ATOM 1408 C CA . PRO A 1 172 ? 1.982 18.011 -16.591 1.00 81.81 172 PRO A CA 1
ATOM 1409 C C . PRO A 1 172 ? 2.158 18.021 -15.068 1.00 81.81 172 PRO A C 1
ATOM 1411 O O . PRO A 1 172 ? 1.466 18.743 -14.357 1.00 81.81 172 PRO A O 1
ATOM 1414 N N . LEU A 1 173 ? 3.046 17.165 -14.562 1.00 90.19 173 LEU A N 1
ATOM 1415 C CA . LEU A 1 173 ? 3.348 17.103 -13.136 1.00 90.19 173 LEU A CA 1
ATOM 1416 C C . LEU A 1 173 ? 4.584 17.942 -12.842 1.00 90.19 173 LEU A C 1
ATOM 1418 O O . LEU A 1 173 ? 5.654 17.720 -13.412 1.00 90.19 173 LEU A O 1
ATOM 1422 N N . HIS A 1 174 ? 4.441 18.869 -11.906 1.00 94.88 174 HIS A N 1
ATOM 1423 C CA . HIS A 1 174 ? 5.548 19.628 -11.347 1.00 94.88 174 HIS A CA 1
ATOM 1424 C C . HIS A 1 174 ? 6.289 18.783 -10.321 1.00 94.88 174 HIS A C 1
ATOM 1426 O O . HIS A 1 174 ? 5.677 18.020 -9.577 1.00 94.88 174 HIS A O 1
ATOM 1432 N N . LYS A 1 175 ? 7.612 18.940 -10.253 1.00 95.44 175 LYS A N 1
ATOM 1433 C CA . LYS A 1 175 ? 8.476 18.201 -9.328 1.00 95.44 175 LYS A CA 1
ATOM 1434 C C . LYS A 1 175 ? 8.947 19.117 -8.201 1.00 95.44 175 LYS A C 1
ATOM 1436 O O . LYS A 1 175 ? 9.596 20.128 -8.452 1.00 95.44 175 LYS A O 1
ATOM 1441 N N . LEU A 1 176 ? 8.669 18.736 -6.957 1.00 97.50 176 LEU A N 1
ATOM 1442 C CA . LEU A 1 176 ? 9.191 19.364 -5.744 1.00 97.50 176 LEU A CA 1
ATOM 1443 C C . LEU A 1 176 ? 9.943 18.315 -4.921 1.00 97.50 176 LEU A C 1
ATOM 1445 O O . LEU A 1 176 ? 9.436 17.222 -4.690 1.00 97.50 176 LEU A O 1
ATOM 1449 N N . LYS A 1 177 ? 11.154 18.635 -4.467 1.00 97.06 177 LYS A N 1
ATOM 1450 C CA . LYS A 1 177 ? 12.003 17.699 -3.722 1.00 97.06 177 LYS A CA 1
ATOM 1451 C C . LYS A 1 177 ? 12.456 18.307 -2.402 1.00 97.06 177 LYS A C 1
ATOM 1453 O O . LYS A 1 177 ? 12.881 19.458 -2.367 1.00 97.06 177 LYS A O 1
ATOM 1458 N N . ASN A 1 178 ? 12.427 17.503 -1.345 1.00 95.88 178 ASN A N 1
ATOM 1459 C CA . ASN A 1 178 ? 13.133 17.777 -0.096 1.00 95.88 178 ASN A CA 1
ATOM 1460 C C . ASN A 1 178 ? 14.070 16.605 0.248 1.00 95.88 178 ASN A C 1
ATOM 1462 O O . ASN A 1 178 ? 14.442 15.812 -0.621 1.00 95.88 178 ASN A O 1
ATOM 1466 N N . ARG A 1 179 ? 14.492 16.507 1.513 1.00 94.75 179 ARG A N 1
ATOM 1467 C CA . ARG A 1 179 ? 15.442 15.481 1.953 1.00 94.75 179 ARG A CA 1
ATOM 1468 C C . ARG A 1 179 ? 14.909 14.055 1.788 1.00 94.75 179 ARG A C 1
ATOM 1470 O O . ARG A 1 179 ? 15.703 13.158 1.523 1.00 94.75 179 ARG A O 1
ATOM 1477 N N . TYR A 1 180 ? 13.609 13.846 1.983 1.00 96.56 180 TYR A N 1
ATOM 1478 C CA . TYR A 1 180 ? 13.015 12.510 2.103 1.00 96.56 180 TYR A CA 1
ATOM 1479 C C . TYR A 1 180 ? 11.949 12.211 1.051 1.00 96.56 180 TYR A C 1
ATOM 1481 O O . TYR A 1 180 ? 11.615 11.047 0.836 1.00 96.56 180 TYR A O 1
ATOM 1489 N N . PHE A 1 181 ? 11.418 13.238 0.397 1.00 97.62 181 PHE A N 1
ATOM 1490 C CA . PHE A 1 181 ? 10.302 13.141 -0.525 1.00 97.62 181 PHE A CA 1
ATOM 1491 C C . PHE A 1 181 ? 10.630 13.784 -1.867 1.00 97.62 181 PHE A C 1
ATOM 1493 O O . PHE A 1 181 ? 11.254 14.844 -1.948 1.00 97.62 181 PHE A O 1
ATOM 1500 N N . THR A 1 182 ? 10.148 13.140 -2.924 1.00 96.81 182 THR A N 1
ATOM 1501 C CA . THR A 1 182 ? 9.982 13.746 -4.244 1.00 96.81 182 THR A CA 1
ATOM 1502 C C . THR A 1 182 ? 8.491 13.749 -4.555 1.00 96.81 182 THR A C 1
ATOM 1504 O O . THR A 1 182 ? 7.899 12.693 -4.769 1.00 96.81 182 THR A O 1
ATOM 1507 N N . LEU A 1 183 ? 7.887 14.933 -4.526 1.00 97.31 183 LEU A N 1
ATOM 1508 C CA . LEU A 1 183 ? 6.484 15.170 -4.826 1.00 97.31 183 LEU A CA 1
ATOM 1509 C C . LEU A 1 183 ? 6.331 15.549 -6.300 1.00 97.31 183 LEU A C 1
ATOM 1511 O O . LEU A 1 183 ? 6.893 16.545 -6.751 1.00 97.31 183 LEU A O 1
ATOM 1515 N N . TYR A 1 184 ? 5.527 14.777 -7.014 1.00 95.25 184 TYR A N 1
ATOM 1516 C CA . TYR A 1 184 ? 4.992 15.097 -8.327 1.00 95.25 184 TYR A CA 1
ATOM 1517 C C . TYR A 1 184 ? 3.562 15.573 -8.157 1.00 95.25 184 TYR A C 1
ATOM 1519 O O . TYR A 1 184 ? 2.740 14.817 -7.640 1.00 95.25 184 TYR A O 1
ATOM 1527 N N . TYR A 1 185 ? 3.257 16.801 -8.561 1.00 95.38 185 TYR A N 1
ATOM 1528 C CA . TYR A 1 185 ? 1.931 17.370 -8.347 1.00 95.38 185 TYR A CA 1
ATOM 1529 C C . TYR A 1 185 ? 1.357 18.061 -9.580 1.00 95.38 185 TYR A C 1
ATOM 1531 O O . TYR A 1 185 ? 2.077 18.672 -10.367 1.00 95.38 185 TYR A O 1
ATOM 1539 N N . ASP A 1 186 ? 0.042 17.954 -9.723 1.00 93.50 186 ASP A N 1
ATOM 1540 C CA . ASP A 1 186 ? -0.769 18.675 -10.704 1.00 93.50 186 ASP A CA 1
ATOM 1541 C C . ASP A 1 186 ? -1.069 20.094 -10.188 1.00 93.50 186 ASP A C 1
ATOM 1543 O O . ASP A 1 186 ? -1.658 20.256 -9.113 1.00 93.50 186 ASP A O 1
ATOM 1547 N N . ASP A 1 187 ? -0.676 21.124 -10.941 1.00 92.44 187 ASP A N 1
ATOM 1548 C CA . ASP A 1 187 ? -0.884 22.531 -10.563 1.00 92.44 187 ASP A CA 1
ATOM 1549 C C . ASP A 1 187 ? -2.350 22.980 -10.634 1.00 92.44 187 ASP A C 1
ATOM 1551 O O . ASP A 1 187 ? -2.741 23.950 -9.983 1.00 92.44 187 ASP A O 1
ATOM 1555 N N . GLY A 1 188 ? -3.194 22.237 -11.351 1.00 91.06 188 GLY A N 1
ATOM 1556 C CA . GLY A 1 188 ? -4.640 22.409 -11.300 1.00 91.06 188 GLY A CA 1
ATOM 1557 C C . GLY A 1 188 ? -5.278 21.795 -10.051 1.00 91.06 188 GLY A C 1
ATOM 1558 O O . GLY A 1 188 ? -6.444 22.079 -9.771 1.00 91.06 188 GLY A O 1
ATOM 1559 N N . LEU A 1 189 ? -4.540 20.971 -9.296 1.00 91.62 189 LEU A N 1
ATOM 1560 C CA . LEU A 1 189 ? -4.985 20.431 -8.013 1.00 91.62 189 LEU A CA 1
ATOM 1561 C C . LEU A 1 189 ? -4.465 21.272 -6.848 1.00 91.62 189 LEU A C 1
ATOM 1563 O O . LEU A 1 189 ? -5.260 21.684 -6.001 1.00 91.62 189 LEU A O 1
ATOM 1567 N N . ILE A 1 190 ? -3.161 21.563 -6.819 1.00 94.75 190 ILE A N 1
ATOM 1568 C CA . ILE A 1 190 ? -2.517 22.366 -5.774 1.00 94.75 190 ILE A CA 1
ATOM 1569 C C . ILE A 1 190 ? -1.521 23.379 -6.337 1.00 94.75 190 ILE A C 1
ATOM 1571 O O . ILE A 1 190 ? -0.766 23.093 -7.256 1.00 94.75 190 ILE A O 1
ATOM 1575 N N . SER A 1 191 ? -1.471 24.562 -5.730 1.00 95.38 191 SER A N 1
ATOM 1576 C CA . SER A 1 191 ? -0.462 25.581 -6.030 1.00 95.38 191 SER A CA 1
ATOM 1577 C C . SER A 1 191 ? 0.915 25.217 -5.457 1.00 95.38 191 SER A C 1
ATOM 1579 O O . SER A 1 191 ? 1.028 24.404 -4.538 1.00 95.38 191 SER A O 1
ATOM 1581 N N . SER A 1 192 ? 1.987 25.862 -5.928 1.00 96.50 192 SER A N 1
ATOM 1582 C CA . SER A 1 192 ? 3.341 25.612 -5.407 1.00 96.50 192 SER A CA 1
ATOM 1583 C C . SER A 1 192 ? 3.488 25.874 -3.892 1.00 96.50 192 SER A C 1
ATOM 1585 O O . SER A 1 192 ? 4.103 25.043 -3.220 1.00 96.50 192 SER A O 1
ATOM 1587 N N . PRO A 1 193 ? 2.907 26.940 -3.294 1.00 97.00 193 PRO A N 1
ATOM 1588 C CA . PRO A 1 193 ? 2.905 27.108 -1.835 1.00 97.00 193 PRO A CA 1
ATOM 1589 C C . PRO A 1 193 ? 2.172 25.981 -1.092 1.00 97.00 193 PRO A C 1
ATOM 1591 O O . PRO A 1 193 ? 2.617 25.538 -0.032 1.00 97.00 193 PRO A O 1
ATOM 1594 N N . GLU A 1 194 ? 1.072 25.475 -1.654 1.00 96.56 194 GLU A N 1
ATOM 1595 C CA . GLU A 1 194 ? 0.344 24.332 -1.094 1.00 96.56 194 GLU A CA 1
ATOM 1596 C C . GLU A 1 194 ? 1.147 23.033 -1.215 1.00 96.56 194 GLU A C 1
ATOM 159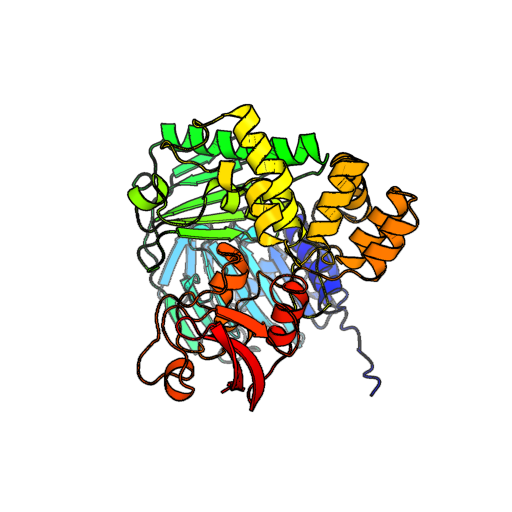8 O O . GLU A 1 194 ? 1.152 22.242 -0.277 1.00 96.56 194 GLU A O 1
ATOM 1603 N N . ALA A 1 195 ? 1.894 22.838 -2.304 1.00 97.50 195 ALA A N 1
ATOM 1604 C CA . ALA A 1 195 ? 2.806 21.707 -2.468 1.00 97.50 195 ALA A CA 1
ATOM 1605 C C . ALA A 1 195 ? 3.933 21.721 -1.426 1.00 97.50 195 ALA A C 1
ATOM 1607 O O . ALA A 1 195 ? 4.263 20.676 -0.863 1.00 97.50 195 ALA A O 1
ATOM 1608 N N . ILE A 1 196 ? 4.471 22.901 -1.095 1.00 97.75 196 ILE A N 1
ATOM 1609 C CA . ILE A 1 196 ? 5.445 23.063 -0.003 1.00 97.75 196 ILE A CA 1
ATOM 1610 C C . ILE A 1 196 ? 4.802 22.715 1.345 1.00 97.75 196 ILE A C 1
ATOM 1612 O O . ILE A 1 196 ? 5.370 21.957 2.130 1.00 97.75 196 ILE A O 1
ATOM 1616 N N . LYS A 1 197 ? 3.588 23.207 1.619 1.00 97.25 197 LYS A N 1
ATOM 1617 C CA . LYS A 1 197 ? 2.861 22.829 2.840 1.00 97.25 197 LYS A CA 1
ATOM 1618 C C . LYS A 1 197 ? 2.610 21.315 2.901 1.00 97.25 197 LYS A C 1
ATOM 1620 O O . LYS A 1 197 ? 2.813 20.711 3.953 1.00 97.25 197 LYS A O 1
ATOM 1625 N N . PHE A 1 198 ? 2.218 20.702 1.784 1.00 97.69 198 PHE A N 1
ATOM 1626 C CA . PHE A 1 198 ? 1.972 19.265 1.682 1.00 97.69 198 PHE A CA 1
ATOM 1627 C C . PHE A 1 198 ? 3.233 18.452 1.980 1.00 97.69 198 PHE A C 1
ATOM 1629 O O . PHE A 1 198 ? 3.201 17.532 2.793 1.00 97.69 198 PHE A O 1
ATOM 1636 N N . ILE A 1 199 ? 4.363 18.808 1.364 1.00 97.81 199 ILE A N 1
ATOM 1637 C CA . ILE A 1 199 ? 5.607 18.061 1.550 1.00 97.81 199 ILE A CA 1
ATOM 1638 C C . ILE A 1 199 ? 6.135 18.186 2.988 1.00 97.81 199 ILE A C 1
ATOM 1640 O O . ILE A 1 199 ? 6.650 17.211 3.533 1.00 97.81 199 ILE A O 1
ATOM 1644 N N . ASN A 1 200 ? 5.919 19.331 3.645 1.00 97.75 200 ASN A N 1
ATOM 1645 C CA . ASN A 1 200 ? 6.247 19.520 5.062 1.00 97.75 200 ASN A CA 1
ATOM 1646 C C . ASN A 1 200 ? 5.359 18.660 5.980 1.00 97.75 200 ASN A C 1
ATOM 1648 O O . ASN A 1 200 ? 5.840 18.098 6.964 1.00 97.75 200 ASN A O 1
ATOM 1652 N N . LEU A 1 201 ? 4.070 18.508 5.654 1.00 97.94 201 LEU A N 1
ATOM 1653 C CA . LEU A 1 201 ? 3.179 17.583 6.361 1.00 97.94 201 LEU A CA 1
ATOM 1654 C C . LEU A 1 201 ? 3.681 16.132 6.248 1.00 97.94 201 LEU A C 1
ATOM 1656 O O . LEU A 1 201 ? 3.721 15.421 7.254 1.00 97.94 201 LEU A O 1
ATOM 1660 N N . LEU A 1 202 ? 4.110 15.707 5.054 1.00 98.25 202 LEU A N 1
ATOM 1661 C CA . LEU A 1 202 ? 4.694 14.378 4.835 1.00 98.25 202 LEU A CA 1
ATOM 1662 C C . LEU A 1 202 ? 5.970 14.163 5.663 1.00 98.25 202 LEU A C 1
ATOM 1664 O O . LEU A 1 202 ? 6.153 13.094 6.251 1.00 98.25 202 LEU A O 1
ATOM 1668 N N . GLU A 1 203 ? 6.836 15.176 5.757 1.00 97.81 203 GLU A N 1
ATOM 1669 C CA . GLU A 1 203 ? 8.021 15.133 6.623 1.00 97.81 203 GLU A CA 1
ATOM 1670 C C . GLU A 1 203 ? 7.652 14.964 8.095 1.00 97.81 203 GLU A C 1
ATOM 1672 O O . GLU A 1 203 ? 8.244 14.124 8.770 1.00 97.81 203 GLU A O 1
ATOM 1677 N N . ILE A 1 204 ? 6.637 15.678 8.584 1.00 98.19 204 ILE A N 1
ATOM 1678 C CA . ILE A 1 204 ? 6.162 15.549 9.968 1.00 98.19 204 ILE A CA 1
ATOM 1679 C C . ILE A 1 204 ? 5.604 14.146 10.234 1.00 98.19 204 ILE A C 1
ATOM 1681 O O . ILE A 1 204 ? 5.898 13.559 11.276 1.00 98.19 204 ILE A O 1
ATOM 1685 N N . MET A 1 205 ? 4.849 13.565 9.296 1.00 98.19 205 MET A N 1
ATOM 1686 C CA . MET A 1 205 ? 4.362 12.185 9.422 1.00 98.19 205 MET A CA 1
ATOM 1687 C C . MET A 1 205 ? 5.514 11.179 9.477 1.00 98.19 205 MET A C 1
ATOM 1689 O O . MET A 1 205 ? 5.555 10.326 10.368 1.00 98.19 205 MET A O 1
ATOM 1693 N N . ARG A 1 206 ? 6.480 11.300 8.558 1.00 97.50 206 ARG A N 1
ATOM 1694 C CA . ARG A 1 206 ? 7.696 10.475 8.539 1.00 97.50 206 ARG A CA 1
ATOM 1695 C C . ARG A 1 206 ? 8.458 10.590 9.859 1.00 97.50 206 ARG A C 1
ATOM 1697 O O . ARG A 1 206 ? 8.872 9.581 10.426 1.00 97.50 206 ARG A O 1
ATOM 1704 N N . ASP A 1 207 ? 8.627 11.808 10.354 1.00 97.56 207 ASP A N 1
ATOM 1705 C CA . ASP A 1 207 ? 9.271 12.082 11.631 1.00 97.56 207 ASP A CA 1
ATOM 1706 C C . ASP A 1 207 ? 8.521 11.447 12.798 1.00 97.56 207 ASP A C 1
ATOM 1708 O O . ASP A 1 207 ? 9.166 10.936 13.708 1.00 97.56 207 ASP A O 1
ATOM 1712 N N . GLY A 1 208 ? 7.187 11.410 12.762 1.00 97.94 208 GLY A N 1
ATOM 1713 C CA . GLY A 1 208 ? 6.372 10.673 13.724 1.00 97.94 208 GLY A CA 1
ATOM 1714 C C . GLY A 1 208 ? 6.753 9.193 13.776 1.00 97.94 208 GLY A C 1
ATOM 1715 O O . GLY A 1 208 ? 7.061 8.680 14.852 1.00 97.94 208 GLY A O 1
ATOM 1716 N N . TYR A 1 209 ? 6.841 8.528 12.619 1.00 97.50 209 TYR A N 1
ATOM 1717 C CA . TYR A 1 209 ? 7.292 7.133 12.546 1.00 97.50 209 TYR A CA 1
ATOM 1718 C C . TYR A 1 209 ? 8.709 6.952 13.100 1.00 97.50 209 TYR A C 1
ATOM 1720 O O . TYR A 1 209 ? 8.950 6.088 13.948 1.00 97.50 209 TYR A O 1
ATOM 1728 N N . CYS A 1 210 ? 9.649 7.786 12.652 1.00 96.31 210 CYS A N 1
ATOM 1729 C CA . CYS A 1 210 ? 11.046 7.684 13.059 1.00 96.31 210 CYS A CA 1
ATOM 1730 C C . CYS A 1 210 ? 11.258 8.004 14.544 1.00 96.31 210 CYS A C 1
ATOM 1732 O O . CYS A 1 210 ? 12.022 7.309 15.204 1.00 96.31 210 CYS A O 1
ATOM 1734 N N . LYS A 1 211 ? 10.600 9.026 15.096 1.00 97.31 211 LYS A N 1
ATOM 1735 C CA . LYS A 1 211 ? 10.801 9.473 16.483 1.00 97.31 211 LYS A CA 1
ATOM 1736 C C . LYS A 1 211 ? 10.052 8.601 17.485 1.00 97.31 211 LYS A C 1
ATOM 1738 O O . LYS A 1 211 ? 10.601 8.312 18.539 1.00 97.31 211 LYS A O 1
ATOM 1743 N N . GLN A 1 212 ? 8.826 8.172 17.175 1.00 97.62 212 GLN A N 1
ATOM 1744 C CA . GLN A 1 212 ? 8.021 7.391 18.122 1.00 97.62 212 GLN A CA 1
ATOM 1745 C C . GLN A 1 212 ? 8.384 5.906 18.135 1.00 97.62 212 GLN A C 1
ATOM 1747 O O . GLN A 1 212 ? 8.391 5.281 19.192 1.00 97.62 212 GLN A O 1
ATOM 1752 N N . TYR A 1 213 ? 8.675 5.336 16.964 1.00 97.19 213 TYR A N 1
ATOM 1753 C CA . TYR A 1 213 ? 8.958 3.907 16.823 1.00 97.19 213 TYR A CA 1
ATOM 1754 C C . TYR A 1 213 ? 10.434 3.639 16.524 1.00 97.19 213 TYR A C 1
ATOM 1756 O O . TYR A 1 213 ? 10.871 2.495 16.496 1.00 97.19 213 TYR A O 1
ATOM 1764 N N . GLY A 1 214 ? 11.248 4.658 16.254 1.00 94.44 214 GLY A N 1
ATOM 1765 C CA . GLY A 1 214 ? 12.647 4.441 15.897 1.00 94.44 214 GLY A CA 1
ATOM 1766 C C . GLY A 1 214 ? 12.843 3.732 14.554 1.00 94.44 214 GLY A C 1
ATOM 1767 O O . GLY A 1 214 ? 13.963 3.302 14.297 1.00 94.44 214 GLY A O 1
ATOM 1768 N N . ILE A 1 215 ? 11.810 3.544 13.728 1.00 90.88 215 ILE A N 1
ATOM 1769 C CA . ILE A 1 215 ? 11.900 2.771 12.479 1.00 90.88 215 ILE A CA 1
ATOM 1770 C C . ILE A 1 215 ? 12.403 3.624 11.312 1.00 90.88 215 ILE A C 1
ATOM 1772 O O . ILE A 1 215 ? 12.253 4.847 11.299 1.00 90.88 215 ILE A O 1
ATOM 1776 N N . PHE A 1 216 ? 12.998 2.965 10.318 1.00 86.19 216 PHE A N 1
ATOM 1777 C CA . PHE A 1 216 ? 13.510 3.616 9.116 1.00 86.19 216 PHE A CA 1
ATOM 1778 C C . PHE A 1 216 ? 12.519 3.462 7.961 1.00 86.19 216 PHE A C 1
ATOM 1780 O O . PHE A 1 216 ? 12.094 2.354 7.645 1.00 86.19 216 PHE A O 1
ATOM 1787 N N . LEU A 1 217 ? 12.195 4.579 7.317 1.00 92.19 217 LEU A N 1
ATOM 1788 C CA . LEU A 1 217 ? 11.503 4.621 6.029 1.00 92.19 217 LEU A CA 1
ATOM 1789 C C . LEU A 1 217 ? 12.527 4.625 4.874 1.00 92.19 217 LEU A C 1
ATOM 1791 O O . LEU A 1 217 ? 13.719 4.827 5.140 1.00 92.19 217 LEU A O 1
ATOM 1795 N N . PRO A 1 218 ? 12.106 4.418 3.607 1.00 91.50 218 PRO A N 1
ATOM 1796 C CA . PRO A 1 218 ? 12.975 4.619 2.452 1.00 91.50 218 PRO A CA 1
ATOM 1797 C C . PRO A 1 218 ? 13.731 5.944 2.505 1.00 91.50 218 PRO A C 1
ATOM 1799 O O . PRO A 1 218 ? 13.225 6.947 3.010 1.00 91.50 218 PRO A O 1
ATOM 1802 N N . GLU A 1 219 ? 14.929 5.949 1.924 1.00 90.50 219 GLU A N 1
ATOM 1803 C CA . GLU A 1 219 ? 15.751 7.157 1.803 1.00 90.50 219 GLU A CA 1
ATOM 1804 C C . GLU A 1 219 ? 15.041 8.240 0.986 1.00 90.50 219 GLU A C 1
ATOM 1806 O O . GLU A 1 219 ? 15.118 9.420 1.318 1.00 90.50 219 GLU A O 1
ATOM 1811 N N . THR A 1 220 ? 14.307 7.837 -0.052 1.00 93.25 220 THR A N 1
ATOM 1812 C CA . THR A 1 220 ? 13.426 8.713 -0.824 1.00 93.25 220 THR A CA 1
ATOM 1813 C C . THR A 1 220 ? 12.089 8.026 -1.049 1.00 93.25 220 THR A C 1
ATOM 1815 O O . THR A 1 220 ? 12.048 6.877 -1.497 1.00 93.25 220 THR A O 1
ATOM 1818 N N . ILE A 1 221 ? 11.012 8.746 -0.741 1.00 95.31 221 ILE A N 1
ATOM 1819 C CA . ILE A 1 221 ? 9.632 8.364 -1.024 1.00 95.31 221 ILE A CA 1
ATOM 1820 C C . ILE A 1 221 ? 9.119 9.240 -2.167 1.00 95.31 221 ILE A C 1
ATOM 1822 O O . ILE A 1 221 ? 9.201 10.468 -2.117 1.00 95.31 221 ILE A O 1
ATOM 1826 N N . PHE A 1 222 ? 8.591 8.603 -3.203 1.00 95.12 222 PHE A N 1
ATOM 1827 C CA . PHE A 1 222 ? 7.978 9.278 -4.338 1.00 95.12 222 PHE A CA 1
ATOM 1828 C C . PHE A 1 222 ? 6.487 9.433 -4.077 1.00 95.12 222 PHE A C 1
ATOM 1830 O O . PHE A 1 222 ? 5.821 8.469 -3.706 1.00 95.12 222 PHE A O 1
ATOM 1837 N N . VAL A 1 223 ? 5.959 10.636 -4.251 1.00 95.94 223 VAL A N 1
ATOM 1838 C CA . VAL A 1 223 ? 4.543 10.918 -4.019 1.00 95.94 223 VAL A CA 1
ATOM 1839 C C . VAL A 1 223 ? 3.976 11.552 -5.269 1.00 95.94 223 VAL A C 1
ATOM 1841 O O . VAL A 1 223 ? 4.461 12.592 -5.693 1.00 95.94 223 VAL A O 1
ATOM 1844 N N . TYR A 1 224 ? 2.964 10.930 -5.856 1.00 94.12 224 TYR A N 1
ATOM 1845 C CA . TYR A 1 224 ? 2.245 11.466 -7.004 1.00 94.12 224 TYR A CA 1
ATOM 1846 C C . TYR A 1 224 ? 0.888 11.969 -6.538 1.00 94.12 224 TYR A C 1
ATOM 1848 O O . TYR A 1 224 ? 0.130 11.208 -5.948 1.00 94.12 224 TYR A O 1
ATOM 1856 N N . LEU A 1 225 ? 0.592 13.237 -6.793 1.00 93.75 225 LEU A N 1
ATOM 1857 C CA . LEU A 1 225 ? -0.630 13.910 -6.376 1.00 93.75 225 LEU A CA 1
ATOM 1858 C C . LEU A 1 225 ? -1.283 14.575 -7.590 1.00 93.75 225 LEU A C 1
ATOM 1860 O O . LEU A 1 225 ? -0.812 15.608 -8.062 1.00 93.75 225 LEU A O 1
ATOM 1864 N N . TYR A 1 226 ? -2.350 13.984 -8.118 1.00 90.31 226 TYR A N 1
ATOM 1865 C CA . TYR A 1 226 ? -2.946 14.454 -9.370 1.00 90.31 226 TYR A CA 1
ATOM 1866 C C . TYR A 1 226 ? -4.443 14.182 -9.474 1.00 90.31 226 TYR A C 1
ATOM 1868 O O . TYR A 1 226 ? -5.022 13.422 -8.691 1.00 90.31 226 TYR A O 1
ATOM 1876 N N . ARG A 1 227 ? -5.078 14.839 -10.449 1.00 87.88 227 ARG A N 1
ATOM 1877 C CA . ARG A 1 227 ? -6.494 14.637 -10.760 1.00 87.88 227 ARG A CA 1
ATOM 1878 C C . ARG A 1 227 ? -6.699 13.345 -11.548 1.00 87.88 227 ARG A C 1
ATOM 1880 O O . ARG A 1 227 ? -5.998 13.113 -12.522 1.00 87.88 227 ARG A O 1
ATOM 1887 N N . ASP A 1 228 ? -7.679 12.527 -11.182 1.00 81.56 228 ASP A N 1
ATOM 1888 C CA . ASP A 1 228 ? -8.108 11.366 -11.968 1.00 81.56 228 ASP A CA 1
ATOM 1889 C C . ASP A 1 228 ? -9.537 11.590 -12.472 1.00 81.56 228 ASP A C 1
ATOM 1891 O O . ASP A 1 228 ? -10.512 11.458 -11.734 1.00 81.56 228 ASP A O 1
ATOM 1895 N N . SER A 1 229 ? -9.655 11.924 -13.759 1.00 67.44 229 SER A N 1
ATOM 1896 C CA . SER A 1 229 ? -10.940 12.148 -14.427 1.00 67.44 229 SER A CA 1
ATOM 1897 C C . SER A 1 229 ? -11.723 10.859 -14.701 1.00 67.44 229 SER A C 1
ATOM 1899 O O . SER A 1 229 ? -12.860 10.927 -15.161 1.00 67.44 229 SER A O 1
ATOM 1901 N N . ILE A 1 230 ? -11.115 9.685 -14.497 1.00 65.56 230 ILE A N 1
ATOM 1902 C CA . ILE A 1 230 ? -11.687 8.379 -14.850 1.00 65.56 230 ILE A CA 1
ATOM 1903 C C . ILE A 1 230 ? -12.403 7.757 -13.642 1.00 65.56 230 ILE A C 1
ATOM 1905 O O . ILE A 1 230 ? -13.358 6.994 -13.804 1.00 65.56 230 ILE A O 1
ATOM 1909 N N . THR A 1 231 ? -11.978 8.060 -12.413 1.00 60.75 231 THR A N 1
ATOM 1910 C CA . THR A 1 231 ? -12.589 7.479 -11.212 1.00 60.75 231 THR A CA 1
ATOM 1911 C C . THR A 1 231 ? -13.792 8.271 -10.707 1.00 60.75 231 THR A C 1
ATOM 1913 O O . THR A 1 231 ? -13.692 9.451 -10.411 1.00 60.75 231 THR A O 1
ATOM 1916 N N . VAL A 1 232 ? -14.911 7.572 -10.480 1.00 56.88 232 VAL A N 1
ATOM 1917 C CA . VAL A 1 232 ? -16.136 8.118 -9.851 1.00 56.88 232 VAL A CA 1
ATOM 1918 C C . VAL A 1 232 ? -15.947 8.412 -8.348 1.00 56.88 232 VAL A C 1
ATOM 1920 O O . VAL A 1 232 ? -16.807 9.012 -7.711 1.00 56.88 232 VAL A O 1
ATOM 1923 N N . LYS A 1 233 ? -14.838 7.966 -7.744 1.00 64.81 233 LYS A N 1
ATOM 1924 C CA . LYS A 1 233 ? -14.535 8.224 -6.331 1.00 64.81 233 LYS A CA 1
ATOM 1925 C C . LYS A 1 233 ? -13.874 9.592 -6.181 1.00 64.81 233 LYS A C 1
ATOM 1927 O O . LYS A 1 233 ? -12.940 9.890 -6.913 1.00 64.81 233 LYS A O 1
ATOM 1932 N N . GLU A 1 234 ? -14.300 10.352 -5.173 1.00 70.69 234 GLU A N 1
ATOM 1933 C CA . GLU A 1 234 ? -13.715 11.657 -4.816 1.00 70.69 234 GLU A CA 1
ATOM 1934 C C . GLU A 1 234 ? -12.202 11.576 -4.558 1.00 70.69 234 GLU A C 1
ATOM 1936 O O . GLU A 1 234 ? -11.458 12.497 -4.887 1.00 70.69 234 GLU A O 1
ATOM 1941 N N . PHE A 1 235 ? -11.750 10.457 -3.985 1.00 82.25 235 PHE A N 1
ATOM 1942 C CA . PHE A 1 235 ? -10.375 10.248 -3.556 1.00 82.25 235 PHE A CA 1
ATOM 1943 C C . PHE A 1 235 ? -9.983 8.768 -3.644 1.00 82.25 235 PHE A C 1
ATOM 1945 O O . PHE A 1 235 ? -10.755 7.872 -3.283 1.00 82.25 235 PHE A O 1
ATOM 1952 N N . ASN A 1 236 ? -8.765 8.507 -4.112 1.00 84.62 236 ASN A N 1
ATOM 1953 C CA . ASN A 1 236 ? -8.134 7.197 -4.102 1.00 84.62 236 ASN A CA 1
ATOM 1954 C C . ASN A 1 236 ? -6.651 7.335 -3.738 1.00 84.62 236 ASN A C 1
ATOM 1956 O O . ASN A 1 236 ? -5.946 8.188 -4.273 1.00 84.62 236 ASN A O 1
ATOM 1960 N N . CYS A 1 237 ? -6.176 6.476 -2.843 1.00 88.88 237 CYS A N 1
ATOM 1961 C CA . CYS A 1 237 ? -4.800 6.473 -2.372 1.00 88.88 237 CYS A CA 1
ATOM 1962 C C . CYS A 1 237 ? -4.299 5.040 -2.300 1.00 88.88 237 CYS A C 1
ATOM 1964 O O . CYS A 1 237 ? -5.017 4.153 -1.838 1.00 88.88 237 CYS A O 1
ATOM 1966 N N . TYR A 1 238 ? -3.082 4.818 -2.768 1.00 88.00 238 TYR A N 1
ATOM 1967 C CA . TYR A 1 238 ? -2.405 3.537 -2.631 1.00 88.00 238 TYR A CA 1
ATOM 1968 C C . TYR A 1 238 ? -0.898 3.745 -2.697 1.00 88.00 238 TYR A C 1
ATOM 1970 O O . TYR A 1 238 ? -0.406 4.729 -3.251 1.00 88.00 238 TYR A O 1
ATOM 1978 N N . SER A 1 239 ? -0.159 2.786 -2.163 1.00 90.25 239 SER A N 1
ATOM 1979 C CA . SER A 1 239 ? 1.287 2.719 -2.266 1.00 90.25 239 SER A CA 1
ATOM 1980 C C . SER A 1 239 ? 1.728 1.437 -2.948 1.00 90.25 239 SER A C 1
ATOM 1982 O O . SER A 1 239 ? 0.993 0.450 -3.014 1.00 90.25 239 SER A O 1
ATOM 1984 N N . ASN A 1 240 ? 2.956 1.455 -3.458 1.00 86.50 240 ASN A N 1
ATOM 1985 C CA . ASN A 1 240 ? 3.701 0.221 -3.602 1.00 86.50 240 ASN A CA 1
ATOM 1986 C C . ASN A 1 240 ? 4.415 -0.061 -2.282 1.00 86.50 240 ASN A C 1
ATOM 1988 O O . ASN A 1 240 ? 4.712 0.828 -1.484 1.00 86.50 240 ASN A O 1
ATOM 1992 N N . SER A 1 241 ? 4.749 -1.321 -2.088 1.00 78.69 241 SER A N 1
ATOM 1993 C CA . SER A 1 241 ? 5.464 -1.813 -0.920 1.00 78.69 241 SER A CA 1
ATOM 1994 C C . SER A 1 241 ? 6.886 -1.258 -0.762 1.00 78.69 241 SER A C 1
ATOM 1996 O O . SER A 1 241 ? 7.511 -1.445 0.282 1.00 78.69 241 SER A O 1
ATOM 1998 N N . PHE A 1 242 ? 7.425 -0.588 -1.784 1.00 86.44 242 PHE A N 1
ATOM 1999 C CA . PHE A 1 242 ? 8.818 -0.167 -1.807 1.00 86.44 242 PHE A CA 1
ATOM 2000 C C . PHE A 1 242 ? 9.007 1.264 -1.289 1.00 86.44 242 PHE A C 1
ATOM 2002 O O . PHE A 1 242 ? 9.659 1.465 -0.256 1.00 86.44 242 PHE A O 1
ATOM 2009 N N . ASN A 1 243 ? 8.480 2.264 -2.006 1.00 91.88 243 ASN A N 1
ATOM 2010 C CA . ASN A 1 243 ? 8.710 3.682 -1.706 1.00 91.88 243 ASN A CA 1
ATOM 2011 C C . ASN A 1 243 ? 7.832 4.692 -2.472 1.00 91.88 243 ASN A C 1
ATOM 2013 O O . ASN A 1 243 ? 8.236 5.845 -2.603 1.00 91.88 243 ASN A O 1
ATOM 2017 N N . THR A 1 244 ? 6.699 4.303 -3.052 1.00 92.88 244 THR A N 1
ATOM 2018 C CA . THR A 1 244 ? 5.873 5.214 -3.862 1.00 92.88 244 THR A CA 1
ATOM 2019 C C . THR A 1 244 ? 4.441 5.252 -3.360 1.00 92.88 244 THR A C 1
ATOM 2021 O O . THR A 1 244 ? 3.873 4.205 -3.075 1.00 92.88 244 THR A O 1
ATOM 2024 N N . ILE A 1 245 ? 3.872 6.454 -3.275 1.00 94.25 245 ILE A N 1
ATOM 2025 C CA . ILE A 1 245 ? 2.469 6.721 -2.947 1.00 94.25 245 ILE A CA 1
ATOM 2026 C C . ILE A 1 245 ? 1.832 7.447 -4.132 1.00 94.25 245 ILE A C 1
ATOM 2028 O O . ILE A 1 245 ? 2.400 8.407 -4.652 1.00 94.25 245 ILE A O 1
ATOM 2032 N N . TRP A 1 246 ? 0.638 7.022 -4.525 1.00 92.94 246 TRP A N 1
ATOM 2033 C CA . TRP A 1 246 ? -0.205 7.710 -5.493 1.00 92.94 246 TRP A CA 1
ATOM 2034 C C . TRP A 1 246 ? -1.473 8.194 -4.805 1.00 92.94 246 TRP A C 1
ATOM 2036 O O . TRP A 1 246 ? -2.179 7.415 -4.168 1.00 92.94 246 TRP A O 1
ATOM 2046 N N . LEU A 1 247 ? -1.759 9.481 -4.966 1.00 92.12 247 LEU A N 1
ATOM 2047 C CA . LEU A 1 247 ? -2.941 10.168 -4.478 1.00 92.12 247 LEU A CA 1
ATOM 2048 C C . LEU A 1 247 ? -3.687 10.754 -5.673 1.00 92.12 247 LEU A C 1
ATOM 2050 O O . LEU A 1 247 ? -3.221 11.687 -6.329 1.00 92.12 247 LEU A O 1
ATOM 2054 N N . LYS A 1 248 ? -4.853 10.178 -5.941 1.00 89.06 248 LYS A N 1
ATOM 2055 C CA . LYS A 1 248 ? -5.740 10.528 -7.045 1.00 89.06 248 LYS A CA 1
ATOM 2056 C C . LYS A 1 248 ? -6.983 11.203 -6.477 1.00 89.06 248 LYS A C 1
ATOM 2058 O O . LYS A 1 248 ? -7.640 10.633 -5.605 1.00 89.06 248 LYS A O 1
ATOM 2063 N N . PHE A 1 249 ? -7.308 12.391 -6.968 1.00 88.62 249 PHE A N 1
ATOM 2064 C CA . PHE A 1 249 ? -8.504 13.142 -6.570 1.00 88.62 249 PHE A CA 1
ATOM 2065 C C . PHE A 1 249 ? -9.372 13.452 -7.784 1.00 88.62 249 PHE A C 1
ATOM 2067 O O . PHE A 1 249 ? -8.847 13.621 -8.879 1.00 88.62 249 PHE A O 1
ATOM 2074 N N . SER A 1 250 ? -10.687 13.558 -7.613 1.00 87.69 250 SER A N 1
ATOM 2075 C CA . SER A 1 250 ? -11.568 13.974 -8.716 1.00 87.69 250 SER A CA 1
ATOM 2076 C C . SER A 1 250 ? -11.278 15.412 -9.160 1.00 87.69 250 SER A C 1
ATOM 2078 O O . SER A 1 250 ? -11.271 15.726 -10.349 1.00 87.69 250 SER A O 1
ATOM 2080 N N . ASP A 1 251 ? -11.018 16.290 -8.191 1.00 89.00 251 ASP A N 1
ATOM 2081 C CA . ASP A 1 251 ? -10.894 17.726 -8.379 1.00 89.00 251 ASP A CA 1
ATOM 2082 C C . ASP A 1 251 ? -10.239 18.384 -7.149 1.00 89.00 251 ASP A C 1
ATOM 2084 O O . ASP A 1 251 ? -9.917 17.748 -6.143 1.00 89.00 251 ASP A O 1
ATOM 2088 N N . ARG A 1 252 ? -10.011 19.695 -7.233 1.00 91.19 252 ARG A N 1
ATOM 2089 C CA . ARG A 1 252 ? -9.410 20.477 -6.147 1.00 91.19 252 ARG A CA 1
ATOM 2090 C C . ARG A 1 252 ? -10.305 20.571 -4.913 1.00 91.19 252 ARG A C 1
ATOM 2092 O O . ARG A 1 252 ? -9.786 20.635 -3.801 1.00 91.19 252 ARG A O 1
ATOM 2099 N N . GLN A 1 253 ? -11.624 20.595 -5.081 1.00 90.00 253 GLN A N 1
ATOM 2100 C CA . GLN A 1 253 ? -12.542 20.702 -3.954 1.00 90.00 253 GLN A CA 1
ATOM 2101 C C . GLN A 1 253 ? -12.504 19.426 -3.110 1.00 90.00 253 GLN A C 1
ATOM 2103 O O . GLN A 1 253 ? -12.387 19.535 -1.891 1.00 90.00 253 GLN A O 1
ATOM 2108 N N . SER A 1 254 ? -12.507 18.244 -3.730 1.00 88.06 254 SER A N 1
ATOM 2109 C CA . SER A 1 254 ? -12.389 16.966 -3.017 1.00 88.06 254 SER A CA 1
ATOM 2110 C C . SER A 1 254 ? -11.038 16.789 -2.318 1.00 88.06 254 SER A C 1
ATOM 2112 O O . SER A 1 254 ? -10.977 16.186 -1.247 1.00 88.06 254 SER A O 1
ATOM 2114 N N . PHE A 1 255 ? -9.965 17.382 -2.851 1.00 89.38 255 PHE A N 1
ATOM 2115 C CA . PHE A 1 255 ? -8.675 17.460 -2.159 1.00 89.38 255 PHE A CA 1
ATOM 2116 C C . PHE A 1 255 ? -8.713 18.373 -0.925 1.00 89.38 255 PHE A C 1
ATOM 2118 O O . PHE A 1 255 ? -8.276 17.993 0.165 1.00 89.38 255 PHE A O 1
ATOM 2125 N N . LEU A 1 256 ? -9.226 19.596 -1.080 1.00 88.12 256 LEU A N 1
ATOM 2126 C CA . LEU A 1 256 ? -9.215 20.590 -0.008 1.00 88.12 256 LEU A CA 1
ATOM 2127 C C . LEU A 1 256 ? -10.225 20.269 1.094 1.00 88.12 256 LEU A C 1
ATOM 2129 O O . LEU A 1 256 ? -9.929 20.503 2.263 1.00 88.12 256 LEU A O 1
ATOM 2133 N N . MET A 1 257 ? -11.403 19.767 0.732 1.00 85.31 257 MET A N 1
ATOM 2134 C CA . MET A 1 257 ? -12.547 19.521 1.611 1.00 85.31 257 MET A CA 1
ATOM 2135 C C . MET A 1 257 ? -13.139 18.132 1.321 1.00 85.31 257 MET A C 1
ATOM 2137 O O . MET A 1 257 ? -14.193 18.027 0.691 1.00 85.31 257 MET A O 1
ATOM 2141 N N . PRO A 1 258 ? -12.466 17.056 1.757 1.00 80.44 258 PRO A N 1
ATOM 2142 C CA . PRO A 1 258 ? -12.947 15.693 1.548 1.00 80.44 258 PRO A CA 1
ATOM 2143 C C . PRO A 1 258 ? -14.297 15.489 2.254 1.00 80.44 258 PRO A C 1
ATOM 2145 O O . PRO A 1 258 ? -14.414 15.756 3.452 1.00 80.44 258 PRO A O 1
ATOM 2148 N N . GLN A 1 259 ? -15.318 14.998 1.539 1.00 75.00 259 GLN A N 1
ATOM 2149 C CA . GLN A 1 259 ? -16.635 14.734 2.142 1.00 75.00 259 GLN A CA 1
ATOM 2150 C C . GLN A 1 259 ? -16.640 13.448 2.978 1.00 75.00 259 GLN A C 1
ATOM 2152 O O . GLN A 1 259 ? -17.424 13.310 3.918 1.00 75.00 259 GLN A O 1
ATOM 2157 N N . LYS A 1 260 ? -15.769 12.491 2.633 1.00 75.44 260 LYS A N 1
ATOM 2158 C CA . LYS A 1 260 ? -15.615 11.202 3.316 1.00 75.44 260 LYS A CA 1
ATOM 2159 C C . LYS A 1 260 ? -14.148 10.832 3.494 1.00 75.44 260 LYS A C 1
ATOM 2161 O O . LYS A 1 260 ? -13.329 11.051 2.605 1.00 75.44 260 LYS A O 1
ATOM 2166 N N . GLY A 1 261 ? -13.850 10.179 4.617 1.00 80.94 261 GLY A N 1
ATOM 2167 C CA . GLY A 1 261 ? -12.491 9.779 4.972 1.00 80.94 261 GLY A CA 1
ATOM 2168 C C . GLY A 1 261 ? -11.602 10.970 5.337 1.00 80.94 261 GLY A C 1
ATOM 2169 O O . GLY A 1 261 ? -12.011 12.125 5.240 1.00 80.94 261 GLY A O 1
ATOM 2170 N N . SER A 1 262 ? -10.378 10.673 5.774 1.00 89.44 262 SER A N 1
ATOM 2171 C CA . SER A 1 262 ? -9.359 11.666 6.124 1.00 89.44 262 SER A CA 1
ATOM 2172 C C . SER A 1 262 ? -8.114 11.450 5.261 1.00 89.44 262 SER A C 1
ATOM 2174 O O . SER A 1 262 ? -7.475 10.396 5.377 1.00 89.44 262 SER A O 1
ATOM 2176 N N . PRO A 1 263 ? -7.725 12.421 4.411 1.00 91.06 263 PRO A N 1
ATOM 2177 C CA . PRO A 1 263 ? -6.489 12.349 3.639 1.00 91.06 263 PRO A CA 1
ATOM 2178 C C . PRO A 1 263 ? -5.262 12.196 4.535 1.00 91.06 263 PRO A C 1
ATOM 2180 O O . PRO A 1 263 ? -4.378 11.412 4.216 1.00 91.06 263 PRO A O 1
ATOM 2183 N N . ILE A 1 264 ? -5.235 12.868 5.692 1.00 94.81 264 ILE A N 1
ATOM 2184 C CA . ILE A 1 264 ? -4.137 12.761 6.665 1.00 94.81 264 ILE A CA 1
ATOM 2185 C C . ILE A 1 264 ? -3.995 11.323 7.168 1.00 94.81 264 ILE A C 1
ATOM 2187 O O . ILE A 1 264 ? -2.894 10.775 7.133 1.00 94.81 264 ILE A O 1
ATOM 2191 N N . TYR A 1 265 ? -5.096 10.700 7.600 1.00 94.56 265 TYR A N 1
ATOM 2192 C CA . TYR A 1 265 ? -5.082 9.297 8.021 1.00 94.56 265 TYR A CA 1
ATOM 2193 C C . TYR A 1 265 ? -4.670 8.376 6.868 1.00 94.56 265 TYR A C 1
ATOM 2195 O O . TYR A 1 265 ? -3.814 7.519 7.051 1.00 94.56 265 TYR A O 1
ATOM 2203 N N . THR A 1 266 ? -5.215 8.595 5.671 1.00 93.12 266 THR A N 1
ATOM 2204 C CA . THR A 1 266 ? -4.952 7.738 4.507 1.00 93.12 266 THR A CA 1
ATOM 2205 C C . THR A 1 266 ? -3.488 7.811 4.061 1.00 93.12 266 THR A C 1
ATOM 2207 O O . THR A 1 266 ? -2.867 6.792 3.779 1.00 93.12 266 THR A O 1
ATOM 2210 N N . ILE A 1 267 ? -2.891 9.005 4.049 1.00 95.75 267 ILE A N 1
ATOM 2211 C CA . ILE A 1 267 ? -1.462 9.182 3.766 1.00 95.75 267 ILE A CA 1
ATOM 2212 C C . ILE A 1 267 ? -0.618 8.495 4.841 1.00 95.75 267 ILE A C 1
ATOM 2214 O O . ILE A 1 267 ? 0.346 7.802 4.517 1.00 95.75 267 ILE A O 1
ATOM 2218 N N . ALA A 1 268 ? -0.976 8.664 6.118 1.00 96.75 268 ALA A N 1
ATOM 2219 C CA . ALA A 1 268 ? -0.288 7.987 7.209 1.00 96.75 268 ALA A CA 1
ATOM 2220 C C . ALA A 1 268 ? -0.393 6.457 7.068 1.00 96.75 268 ALA A C 1
ATOM 2222 O O . ALA A 1 268 ? 0.605 5.769 7.243 1.00 96.75 268 ALA A O 1
ATOM 2223 N N . HIS A 1 269 ? -1.545 5.919 6.664 1.00 94.94 269 HIS A N 1
ATOM 2224 C CA . HIS A 1 269 ? -1.735 4.495 6.361 1.00 94.94 269 HIS A CA 1
ATOM 2225 C C . HIS A 1 269 ? -0.776 3.990 5.283 1.00 94.94 269 HIS A C 1
ATOM 2227 O O . HIS A 1 269 ? -0.078 2.998 5.490 1.00 94.94 269 HIS A O 1
ATOM 2233 N N . GLU A 1 270 ? -0.663 4.698 4.161 1.00 94.38 270 GLU A N 1
ATOM 2234 C CA . GLU A 1 270 ? 0.265 4.313 3.093 1.00 94.38 270 GLU A CA 1
ATOM 2235 C C . GLU A 1 270 ? 1.742 4.475 3.507 1.00 94.38 270 GLU A C 1
ATOM 2237 O O . GLU A 1 270 ? 2.587 3.653 3.152 1.00 94.38 270 GLU A O 1
ATOM 2242 N N . LEU A 1 271 ? 2.072 5.471 4.338 1.00 96.06 271 LEU A N 1
ATOM 2243 C CA . LEU A 1 271 ? 3.404 5.578 4.944 1.00 96.06 271 LEU A CA 1
ATOM 2244 C C . LEU A 1 271 ? 3.700 4.422 5.907 1.00 96.06 271 LEU A C 1
ATOM 2246 O O . LEU A 1 271 ? 4.831 3.928 5.922 1.00 96.06 271 LEU A O 1
ATOM 2250 N N . ALA A 1 272 ? 2.710 3.954 6.675 1.00 95.00 272 ALA A N 1
ATOM 2251 C CA . ALA A 1 272 ? 2.851 2.752 7.491 1.00 95.00 272 ALA A CA 1
ATOM 2252 C C . ALA A 1 272 ? 3.192 1.545 6.615 1.00 95.00 272 ALA A C 1
ATOM 2254 O O . ALA A 1 272 ? 4.182 0.876 6.915 1.00 95.00 272 ALA A O 1
ATOM 2255 N N . ARG A 1 273 ? 2.464 1.327 5.513 1.00 91.19 273 ARG A N 1
ATOM 2256 C CA . ARG A 1 273 ? 2.724 0.231 4.564 1.00 91.19 273 ARG A CA 1
ATOM 2257 C C . ARG A 1 273 ? 4.145 0.265 4.000 1.00 91.19 273 ARG A C 1
ATOM 2259 O O . ARG A 1 273 ? 4.860 -0.733 4.049 1.00 91.19 273 ARG A O 1
ATOM 2266 N N . ILE A 1 274 ? 4.602 1.437 3.563 1.00 92.06 274 ILE A N 1
ATOM 2267 C CA . ILE A 1 274 ? 5.976 1.629 3.073 1.00 92.06 274 ILE A CA 1
ATOM 2268 C C . ILE A 1 274 ? 7.016 1.395 4.181 1.00 92.06 274 ILE A C 1
ATOM 2270 O O . ILE A 1 274 ? 8.115 0.896 3.919 1.00 92.06 274 ILE A O 1
ATOM 2274 N N . SER A 1 275 ? 6.713 1.771 5.425 1.00 92.62 275 SER A N 1
ATOM 2275 C CA . SER A 1 275 ? 7.638 1.601 6.552 1.00 92.62 275 SER A CA 1
ATOM 2276 C C . SER A 1 275 ? 7.780 0.140 6.991 1.00 92.62 275 SER A C 1
ATOM 2278 O O . SER A 1 275 ? 8.879 -0.294 7.332 1.00 92.62 275 SER A O 1
ATOM 2280 N N . PHE A 1 276 ? 6.678 -0.609 6.996 1.00 92.44 276 PHE A N 1
ATOM 2281 C CA . PHE A 1 276 ? 6.583 -1.969 7.504 1.00 92.44 276 PHE A CA 1
ATOM 2282 C C . PHE A 1 276 ? 5.226 -2.550 7.100 1.00 92.44 276 PHE A C 1
ATOM 2284 O O . PHE A 1 276 ? 4.196 -2.067 7.552 1.00 92.44 276 PHE A O 1
ATOM 2291 N N . GLN A 1 277 ? 5.203 -3.598 6.283 1.00 88.38 277 GLN A N 1
ATOM 2292 C CA . GLN A 1 277 ? 3.951 -4.263 5.922 1.00 88.38 277 GLN A CA 1
ATOM 2293 C C . GLN A 1 277 ? 4.135 -5.772 6.014 1.00 88.38 277 GLN A C 1
ATOM 2295 O O . GLN A 1 277 ? 4.506 -6.409 5.026 1.00 88.38 277 GLN A O 1
ATOM 2300 N N . PRO A 1 278 ? 3.953 -6.349 7.209 1.00 87.56 278 PRO A N 1
ATOM 2301 C CA . PRO A 1 278 ? 4.207 -7.761 7.421 1.00 87.56 278 PRO A CA 1
ATOM 2302 C C . PRO A 1 278 ? 3.256 -8.621 6.583 1.00 87.56 278 PRO A C 1
ATOM 2304 O O . PRO A 1 278 ? 2.094 -8.269 6.409 1.00 87.56 278 PRO A O 1
ATOM 2307 N N . LEU A 1 279 ? 3.733 -9.760 6.084 1.00 86.25 279 LEU A N 1
ATOM 2308 C CA . LEU A 1 279 ? 2.904 -10.719 5.351 1.00 86.25 279 LEU A CA 1
ATOM 2309 C C . LEU A 1 279 ? 2.135 -11.611 6.331 1.00 86.25 279 LEU A C 1
ATOM 2311 O O . LEU A 1 279 ? 2.646 -11.932 7.409 1.00 86.25 279 LEU A O 1
ATOM 2315 N N . SER A 1 280 ? 0.944 -12.074 5.958 1.00 81.69 280 SER A N 1
ATOM 2316 C CA . SER A 1 280 ? 0.250 -13.128 6.700 1.00 81.69 280 SER A CA 1
ATOM 2317 C C . SER A 1 280 ? -0.266 -14.215 5.764 1.00 81.69 280 SER A C 1
ATOM 2319 O O . SER A 1 280 ? -0.887 -13.937 4.743 1.00 81.69 280 SER A O 1
ATOM 2321 N N . ASP A 1 281 ? 0.011 -15.460 6.137 1.00 74.31 281 ASP A N 1
ATOM 2322 C CA . ASP A 1 281 ? -0.557 -16.676 5.558 1.00 74.31 281 ASP A CA 1
ATOM 2323 C C . ASP A 1 281 ? -1.857 -17.103 6.268 1.00 74.31 281 ASP A C 1
ATOM 2325 O O . ASP A 1 281 ? -2.535 -18.030 5.823 1.00 74.31 281 ASP A O 1
ATOM 2329 N N . GLU A 1 282 ? -2.240 -16.423 7.356 1.00 74.12 282 GLU A N 1
ATOM 2330 C CA . GLU A 1 282 ? -3.462 -16.710 8.102 1.00 74.12 282 GLU A CA 1
ATOM 2331 C C . GLU A 1 282 ? -4.672 -16.046 7.429 1.00 74.12 282 GLU A C 1
ATOM 2333 O O . GLU A 1 282 ? -4.673 -14.859 7.116 1.00 74.12 282 GLU A O 1
ATOM 2338 N N . TYR A 1 283 ? -5.729 -16.829 7.205 1.00 65.88 283 TYR A N 1
ATOM 2339 C CA . TYR A 1 283 ? -6.945 -16.372 6.537 1.00 65.88 283 TYR A CA 1
ATOM 2340 C C . TYR A 1 283 ? -7.883 -15.607 7.507 1.00 65.88 283 TYR A C 1
ATOM 2342 O O . TYR A 1 283 ? -8.088 -16.065 8.643 1.00 65.88 283 TYR A O 1
ATOM 2350 N N . PRO A 1 284 ? -8.544 -14.502 7.089 1.00 57.88 284 PRO A N 1
ATOM 2351 C CA . PRO A 1 284 ? -8.625 -13.938 5.732 1.00 57.88 284 PRO A CA 1
ATOM 2352 C C . PRO A 1 284 ? -7.293 -13.366 5.227 1.00 57.88 284 PRO A C 1
ATOM 2354 O O . PRO A 1 284 ? -6.579 -12.742 6.002 1.00 57.88 284 PRO A O 1
ATOM 2357 N N . PRO A 1 285 ? -6.933 -13.609 3.951 1.00 50.06 285 PRO A N 1
ATOM 2358 C CA . PRO A 1 285 ? -5.588 -13.419 3.462 1.00 50.06 285 PRO A CA 1
ATOM 2359 C C . PRO A 1 285 ? -5.411 -11.953 3.097 1.00 50.06 285 PRO A C 1
ATOM 2361 O O . PRO A 1 285 ? -6.036 -11.451 2.161 1.00 50.06 285 PRO A O 1
ATOM 2364 N N . ALA A 1 286 ? -4.503 -11.284 3.786 1.00 50.94 286 ALA A N 1
ATOM 2365 C CA . ALA A 1 286 ? -3.850 -10.115 3.244 1.00 50.94 286 ALA A CA 1
ATOM 2366 C C . ALA A 1 286 ? -2.416 -10.534 2.957 1.00 50.94 286 ALA A C 1
ATOM 2368 O O . ALA A 1 286 ? -1.672 -10.851 3.885 1.00 50.94 286 ALA A O 1
ATOM 2369 N N . ILE A 1 287 ? -2.002 -10.506 1.686 1.00 58.62 287 ILE A N 1
ATOM 2370 C CA . ILE A 1 287 ? -0.573 -10.632 1.380 1.00 58.62 287 ILE A CA 1
ATOM 2371 C C . ILE A 1 287 ? 0.200 -9.588 2.210 1.00 58.62 287 ILE A C 1
ATOM 2373 O O . ILE A 1 287 ? 1.285 -9.905 2.654 1.00 58.62 287 ILE A O 1
ATOM 2377 N N . GLY A 1 288 ? -0.385 -8.433 2.572 1.00 63.88 288 GLY A N 1
ATOM 2378 C CA . GLY A 1 288 ? 0.108 -7.572 3.658 1.00 63.88 288 GLY A CA 1
ATOM 2379 C C . GLY A 1 288 ? -0.905 -7.387 4.794 1.00 63.88 288 GLY A C 1
ATOM 2380 O O . GLY A 1 288 ? -1.947 -6.783 4.576 1.00 63.88 288 GLY A O 1
ATOM 2381 N N . ALA A 1 289 ? -0.593 -7.847 6.005 1.00 74.94 289 ALA A N 1
ATOM 2382 C CA . ALA A 1 289 ? -1.413 -7.649 7.197 1.00 74.94 289 ALA A CA 1
ATOM 2383 C C . ALA A 1 289 ? -1.420 -6.171 7.628 1.00 74.94 289 ALA A C 1
ATOM 2385 O O . ALA A 1 289 ? -0.394 -5.609 8.022 1.00 74.94 289 ALA A O 1
ATOM 2386 N N . ASP A 1 290 ? -2.598 -5.550 7.559 1.00 84.62 290 ASP A N 1
ATOM 2387 C CA . ASP A 1 290 ? -2.796 -4.114 7.787 1.00 84.62 290 ASP A CA 1
ATOM 2388 C C . ASP A 1 290 ? -2.943 -3.728 9.266 1.00 84.62 290 ASP A C 1
ATOM 2390 O O . ASP A 1 290 ? -3.171 -2.561 9.576 1.00 84.62 290 ASP A O 1
ATOM 2394 N N . ASP A 1 291 ? -2.742 -4.654 10.210 1.00 91.88 291 ASP A N 1
ATOM 2395 C CA . ASP A 1 291 ? -2.790 -4.334 11.641 1.00 91.88 291 ASP A CA 1
ATOM 2396 C C . ASP A 1 291 ? -1.849 -3.175 12.002 1.00 91.88 291 ASP A C 1
ATOM 2398 O O . ASP A 1 291 ? -2.233 -2.265 12.736 1.00 91.88 291 ASP A O 1
ATOM 2402 N N . TRP A 1 292 ? -0.633 -3.170 11.441 1.00 93.25 292 TRP A N 1
ATOM 2403 C CA . TRP A 1 292 ? 0.312 -2.060 11.589 1.00 93.25 292 TRP A CA 1
ATOM 2404 C C . TRP A 1 292 ? -0.187 -0.782 10.904 1.00 93.25 292 TRP A C 1
ATOM 2406 O O . TRP A 1 292 ? -0.117 0.298 11.496 1.00 93.25 292 TRP A O 1
ATOM 2416 N N . SER A 1 293 ? -0.723 -0.912 9.689 1.00 91.88 293 SER A N 1
ATOM 2417 C CA . SER A 1 293 ? -1.295 0.185 8.903 1.00 91.88 293 SER A CA 1
ATOM 2418 C C . SER A 1 293 ? -2.533 0.803 9.551 1.00 91.88 293 SER A C 1
ATOM 2420 O O . SER A 1 293 ? -2.883 1.925 9.226 1.00 91.88 293 SER A O 1
ATOM 2422 N N . HIS A 1 294 ? -3.179 0.137 10.506 1.00 92.19 294 HIS A N 1
ATOM 2423 C CA . HIS A 1 294 ? -4.278 0.715 11.285 1.00 92.19 294 HIS A CA 1
ATOM 2424 C C . HIS A 1 294 ? -3.782 1.294 12.600 1.00 92.19 294 HIS A C 1
ATOM 2426 O O . HIS A 1 294 ? -4.060 2.448 12.929 1.00 92.19 294 HIS A O 1
ATOM 2432 N N . TYR A 1 295 ? -3.023 0.493 13.346 1.00 96.31 295 TYR A N 1
ATOM 2433 C CA . TYR A 1 295 ? -2.520 0.875 14.655 1.00 96.31 295 TYR A CA 1
ATOM 2434 C C . TYR A 1 295 ? -1.621 2.114 14.572 1.00 96.31 295 TYR A C 1
ATOM 2436 O O . TYR A 1 295 ? -1.878 3.106 15.254 1.00 96.31 295 TYR A O 1
ATOM 2444 N N . ALA A 1 296 ? -0.582 2.100 13.731 1.00 97.25 296 ALA A N 1
ATOM 2445 C CA . ALA A 1 296 ? 0.410 3.169 13.752 1.00 97.25 296 ALA A CA 1
ATOM 2446 C C . ALA A 1 296 ? -0.170 4.527 13.319 1.00 97.25 296 ALA A C 1
ATOM 2448 O O . ALA A 1 296 ? 0.077 5.511 14.023 1.00 97.25 296 ALA A O 1
ATOM 2449 N N . PRO A 1 297 ? -0.985 4.630 12.250 1.00 97.00 297 PRO A N 1
ATOM 2450 C CA . PRO A 1 297 ? -1.622 5.894 11.896 1.00 97.00 297 PRO A CA 1
ATOM 2451 C C . PRO A 1 297 ? -2.597 6.412 12.950 1.00 97.00 297 PRO A C 1
ATOM 2453 O O . PRO A 1 297 ? -2.447 7.555 13.376 1.00 97.00 297 PRO A O 1
ATOM 2456 N N . LEU A 1 298 ? -3.561 5.593 13.387 1.00 96.94 298 LEU A N 1
ATOM 2457 C CA . LEU A 1 298 ? -4.643 6.048 14.268 1.00 96.94 298 LEU A CA 1
ATOM 2458 C C . LEU A 1 298 ? -4.134 6.345 15.689 1.00 96.94 298 LEU A C 1
ATOM 2460 O O . LEU A 1 298 ? -4.525 7.337 16.303 1.00 96.94 298 LEU A O 1
ATOM 2464 N N . VAL A 1 299 ? -3.228 5.515 16.218 1.00 98.06 299 VAL A N 1
ATOM 2465 C CA . VAL A 1 299 ? -2.734 5.635 17.603 1.00 98.06 299 VAL A CA 1
ATOM 2466 C C . VAL A 1 299 ? -1.467 6.489 17.703 1.00 98.06 299 VAL A C 1
ATOM 2468 O O . VAL A 1 299 ? -1.229 7.142 18.722 1.00 98.06 299 VAL A O 1
ATOM 2471 N N . GLY A 1 300 ? -0.623 6.485 16.671 1.00 97.62 300 GLY A N 1
ATOM 2472 C CA . GLY A 1 300 ? 0.668 7.172 16.683 1.00 97.62 300 GLY A CA 1
ATOM 2473 C C . GLY A 1 300 ? 0.686 8.466 15.885 1.00 97.62 300 GLY A C 1
ATOM 2474 O O . GLY A 1 300 ? 0.935 9.541 16.438 1.00 97.62 300 GLY A O 1
ATOM 2475 N N . ILE A 1 301 ? 0.451 8.367 14.578 1.00 98.25 301 ILE A N 1
ATOM 2476 C CA . ILE A 1 301 ? 0.799 9.434 13.633 1.00 98.25 301 ILE A CA 1
ATOM 2477 C C . ILE A 1 301 ? -0.244 10.541 13.571 1.00 98.25 301 ILE A C 1
ATOM 2479 O O . ILE A 1 301 ? 0.136 11.706 13.624 1.00 98.25 301 ILE A O 1
ATOM 2483 N N . VAL A 1 302 ? -1.539 10.228 13.514 1.00 97.94 302 VAL A N 1
ATOM 2484 C CA . VAL A 1 302 ? -2.595 11.254 13.523 1.00 97.94 302 VAL A CA 1
ATOM 2485 C C . VAL A 1 302 ? -2.510 12.114 14.798 1.00 97.94 302 VAL A C 1
ATOM 2487 O O . VAL A 1 302 ? -2.424 13.341 14.668 1.00 97.94 302 VAL A O 1
ATOM 2490 N N . PRO A 1 303 ? -2.397 11.534 16.014 1.00 98.00 303 PRO A N 1
ATOM 2491 C CA . PRO A 1 303 ? -2.148 12.316 17.227 1.00 98.00 303 PRO A CA 1
ATOM 2492 C C . PRO A 1 303 ? -0.843 13.124 17.189 1.00 98.00 303 PRO A C 1
ATOM 2494 O O . PRO A 1 303 ? -0.801 14.247 17.689 1.00 98.00 303 PRO A O 1
ATOM 2497 N N . TYR A 1 304 ? 0.227 12.591 16.584 1.00 98.31 304 TYR A N 1
ATOM 2498 C CA . TYR A 1 304 ? 1.496 13.313 16.433 1.00 98.31 304 TYR A CA 1
ATOM 2499 C C . TYR A 1 304 ? 1.365 14.546 15.546 1.00 98.31 304 TYR A C 1
ATOM 2501 O O . TYR A 1 304 ? 1.814 15.627 15.918 1.00 98.31 304 TYR A O 1
ATOM 2509 N N . VAL A 1 305 ? 0.720 14.388 14.390 1.00 98.12 305 VAL A N 1
ATOM 2510 C CA . VAL A 1 305 ? 0.454 15.480 13.453 1.00 98.12 305 VAL A CA 1
ATOM 2511 C C . VAL A 1 305 ? -0.384 16.553 14.142 1.00 98.12 305 VAL A C 1
ATOM 2513 O O . VAL A 1 305 ? -0.030 17.725 14.070 1.00 98.12 305 VAL A O 1
ATOM 2516 N N . TYR A 1 306 ? -1.435 16.170 14.874 1.00 97.38 306 TYR A N 1
ATOM 2517 C CA . TYR A 1 306 ? -2.233 17.111 15.668 1.00 97.38 306 TYR A CA 1
ATOM 2518 C C . TYR A 1 306 ? -1.416 17.823 16.750 1.00 97.38 306 TYR A C 1
ATOM 2520 O O . TYR A 1 306 ? -1.510 19.038 16.887 1.00 97.38 306 TYR A O 1
ATOM 2528 N N . LYS A 1 307 ? -0.526 17.123 17.457 1.00 97.56 307 LYS A N 1
ATOM 2529 C CA . LYS A 1 307 ? 0.385 17.760 18.417 1.00 97.56 307 LYS A CA 1
ATOM 2530 C C . LYS A 1 307 ? 1.320 18.784 17.757 1.00 97.56 307 LYS A C 1
ATOM 2532 O O . LYS A 1 307 ? 1.634 19.797 18.374 1.00 97.56 307 LYS A O 1
ATOM 2537 N N . CYS A 1 308 ? 1.803 18.509 16.547 1.00 97.69 308 CYS A N 1
ATOM 2538 C CA . CYS A 1 308 ? 2.768 19.363 15.854 1.00 97.69 308 CYS A CA 1
ATOM 2539 C C . CYS A 1 308 ? 2.128 20.548 15.122 1.00 97.69 308 CYS A C 1
ATOM 2541 O O . CYS A 1 308 ? 2.723 21.620 15.082 1.00 97.69 308 CYS A O 1
ATOM 2543 N N . LEU A 1 309 ? 0.956 20.348 14.520 1.00 96.50 309 LEU A N 1
ATOM 2544 C CA . LEU A 1 309 ? 0.342 21.299 13.588 1.00 96.50 309 LEU A CA 1
ATOM 2545 C C . LEU A 1 309 ? -1.068 21.740 13.999 1.00 96.50 309 LEU A C 1
ATOM 2547 O O . LEU A 1 309 ? -1.570 22.728 13.458 1.00 96.50 309 LEU A O 1
ATOM 2551 N N . SER A 1 310 ? -1.707 21.049 14.947 1.00 94.94 310 SER A N 1
ATOM 2552 C CA . SER A 1 310 ? -3.103 21.281 15.340 1.00 94.94 310 SER A CA 1
ATOM 2553 C C . SER A 1 310 ? -4.031 21.337 14.110 1.00 94.94 310 SER A C 1
ATOM 2555 O O . SER A 1 310 ? -3.711 20.790 13.057 1.00 94.94 310 SER A O 1
ATOM 2557 N N . ASP A 1 311 ? -5.142 22.062 14.178 1.00 91.94 311 ASP A N 1
ATOM 2558 C CA . ASP A 1 311 ? -6.110 22.221 13.080 1.00 91.94 311 ASP A CA 1
ATOM 2559 C C . ASP A 1 311 ? -5.518 22.778 11.761 1.00 91.94 311 ASP A C 1
ATOM 2561 O O . ASP A 1 311 ? -6.206 22.825 10.742 1.00 91.94 311 ASP A O 1
ATOM 2565 N N . THR A 1 312 ? -4.251 23.212 11.744 1.00 93.25 312 THR A N 1
ATOM 2566 C CA . THR A 1 312 ? -3.593 23.796 10.562 1.00 93.25 312 THR A CA 1
ATOM 2567 C C . THR A 1 312 ? -2.885 22.778 9.669 1.00 93.25 312 THR A C 1
ATOM 2569 O O . THR A 1 312 ? -2.375 23.158 8.608 1.00 93.25 312 THR A O 1
ATOM 2572 N N . ALA A 1 313 ? -2.854 21.496 10.061 1.00 94.25 313 ALA A N 1
ATOM 2573 C CA . ALA A 1 313 ? -2.160 20.450 9.308 1.00 94.25 313 ALA A CA 1
ATOM 2574 C C . ALA A 1 313 ? -2.663 20.317 7.865 1.00 94.25 313 ALA A C 1
ATOM 2576 O O . ALA A 1 313 ? -1.864 20.118 6.950 1.00 94.25 313 ALA A O 1
ATOM 2577 N N . TRP A 1 314 ? -3.974 20.464 7.656 1.00 94.25 314 TRP A N 1
ATOM 2578 C CA . TRP A 1 314 ? -4.587 20.441 6.330 1.00 94.25 314 TRP A CA 1
ATOM 2579 C C . TRP A 1 314 ? -4.805 21.850 5.763 1.00 94.25 314 TRP A C 1
ATOM 2581 O O . TRP A 1 314 ? -4.595 22.862 6.434 1.00 94.25 314 TRP A O 1
ATOM 2591 N N . PHE A 1 315 ? -5.163 21.941 4.483 1.00 91.38 315 PHE A N 1
ATOM 2592 C CA . PHE A 1 315 ? -5.356 23.217 3.779 1.00 91.38 315 PHE A CA 1
ATOM 2593 C C . PHE A 1 315 ? -6.606 23.965 4.238 1.00 91.38 315 PHE A C 1
ATOM 2595 O O . PHE A 1 315 ? -6.604 25.191 4.291 1.00 91.38 315 PHE A O 1
ATOM 2602 N N . SER A 1 316 ? -7.646 23.219 4.596 1.00 87.81 316 SER A N 1
ATOM 2603 C CA . SER A 1 316 ? -8.890 23.724 5.162 1.00 87.81 316 SER A CA 1
ATOM 2604 C C . SER A 1 316 ? -9.046 23.233 6.603 1.00 87.81 316 SER A C 1
ATOM 2606 O O . SER A 1 316 ? -8.424 22.245 7.007 1.00 87.81 316 SER A O 1
ATOM 2608 N N . LYS A 1 317 ? -9.884 23.919 7.388 1.00 84.75 317 LYS A N 1
ATOM 2609 C CA . LYS A 1 317 ? -10.245 23.447 8.726 1.00 84.75 317 LYS A CA 1
ATOM 2610 C C . LYS A 1 317 ? -11.063 22.163 8.593 1.00 84.75 317 LYS A C 1
ATOM 2612 O O . LYS A 1 317 ? -12.140 22.178 8.003 1.00 84.75 317 LYS A O 1
ATOM 2617 N N . TYR A 1 318 ? -10.555 21.077 9.159 1.00 83.44 318 TYR A N 1
ATOM 2618 C CA . TYR A 1 318 ? -11.157 19.752 9.070 1.00 83.44 318 TYR A CA 1
ATOM 2619 C C . TYR A 1 318 ? -10.758 18.914 10.292 1.00 83.44 318 TYR A C 1
ATOM 2621 O O . TYR A 1 318 ? -9.594 18.937 10.689 1.00 83.44 318 TYR A O 1
ATOM 2629 N N . SER A 1 319 ? -11.706 18.172 10.877 1.00 87.81 319 SER A N 1
ATOM 2630 C CA . SER A 1 319 ? -11.515 17.416 12.126 1.00 87.81 319 SER A CA 1
ATOM 2631 C C . SER A 1 319 ? -10.770 16.089 11.927 1.00 87.81 319 SER A C 1
ATOM 2633 O O . SER A 1 319 ? -11.257 15.013 12.270 1.00 87.81 319 SER A O 1
ATOM 2635 N N . TYR A 1 320 ? -9.572 16.125 11.346 1.00 89.69 320 TYR A N 1
ATOM 2636 C CA . TYR A 1 320 ? -8.804 14.903 11.092 1.00 89.69 320 TYR A CA 1
ATOM 2637 C C . TYR A 1 320 ? -8.353 14.196 12.380 1.00 89.69 320 TYR A C 1
ATOM 2639 O O . TYR A 1 320 ? -8.068 13.002 12.339 1.00 89.69 320 TYR A O 1
ATOM 2647 N N . GLN A 1 321 ? -8.286 14.902 13.511 1.00 91.56 321 GLN A N 1
ATOM 2648 C CA . GLN A 1 321 ? -7.975 14.344 14.828 1.00 91.56 321 GLN A CA 1
ATOM 2649 C C . GLN A 1 321 ? -9.008 13.315 15.296 1.00 91.56 321 GLN A C 1
ATOM 2651 O O . GLN A 1 321 ? -8.674 12.445 16.100 1.00 91.56 321 GLN A O 1
ATOM 2656 N N . ASP A 1 322 ? -10.228 13.364 14.752 1.00 91.81 322 ASP A N 1
ATOM 2657 C CA . ASP A 1 322 ? -11.258 12.363 15.026 1.00 91.81 322 ASP A CA 1
ATOM 2658 C C . ASP A 1 322 ? -10.850 10.989 14.472 1.00 91.81 322 ASP A C 1
ATOM 2660 O O . ASP A 1 322 ? -11.302 9.972 14.982 1.00 91.81 322 ASP A O 1
ATOM 2664 N N . TYR A 1 323 ? -9.907 10.938 13.518 1.00 92.38 323 TYR A N 1
ATOM 2665 C CA . TYR A 1 323 ? -9.253 9.719 13.022 1.00 92.38 323 TYR A CA 1
ATOM 2666 C C . TYR A 1 323 ? -8.050 9.307 13.891 1.00 92.38 323 TYR A C 1
ATOM 2668 O O . TYR A 1 323 ? -7.076 8.739 13.403 1.00 92.38 323 TYR A O 1
ATOM 2676 N N . GLY A 1 324 ? -8.075 9.656 15.175 1.00 94.06 324 GLY A N 1
ATOM 2677 C CA . GLY A 1 324 ? -7.064 9.285 16.157 1.00 94.06 324 GLY A CA 1
ATOM 2678 C C . GLY A 1 324 ? -7.447 8.043 16.969 1.00 94.06 324 GLY A C 1
ATOM 2679 O O . GLY A 1 324 ? -8.144 7.139 16.503 1.00 94.06 324 GLY A O 1
ATOM 2680 N N . ILE A 1 325 ? -7.027 8.036 18.237 1.00 95.69 325 ILE A N 1
ATOM 2681 C CA . ILE A 1 325 ? -7.257 6.936 19.189 1.00 95.69 325 ILE A CA 1
ATOM 2682 C C . ILE A 1 325 ? -8.752 6.632 19.357 1.00 95.69 325 ILE A C 1
ATOM 2684 O O . ILE A 1 325 ? -9.128 5.466 19.359 1.00 95.69 325 ILE A O 1
ATOM 2688 N N . SER A 1 326 ? -9.615 7.650 19.421 1.00 92.50 326 SER A N 1
ATOM 2689 C CA . SER A 1 326 ? -11.062 7.452 19.595 1.00 92.50 326 SER A CA 1
ATOM 2690 C C . SER A 1 326 ? -11.682 6.632 18.461 1.00 92.50 326 SER A C 1
ATOM 2692 O O . SER A 1 326 ? -12.516 5.759 18.706 1.00 92.50 326 SER A O 1
ATOM 2694 N N . LEU A 1 327 ? -11.261 6.874 17.212 1.00 91.69 327 LEU A N 1
ATOM 2695 C CA . LEU A 1 327 ? -11.707 6.066 16.079 1.00 91.69 327 LEU A CA 1
ATOM 2696 C C . LEU A 1 327 ? -11.111 4.661 16.136 1.00 91.69 327 LEU A C 1
ATOM 2698 O O . LEU A 1 327 ? -11.839 3.707 15.886 1.00 91.69 327 LEU A O 1
ATOM 2702 N N . PHE A 1 328 ? -9.836 4.513 16.509 1.00 93.62 328 PHE A N 1
ATOM 2703 C CA . PHE A 1 328 ? -9.236 3.192 16.713 1.00 93.62 328 PHE A CA 1
ATOM 2704 C C . PHE A 1 328 ? -10.042 2.363 17.723 1.00 93.62 328 PHE A C 1
ATOM 2706 O O . PHE A 1 328 ? -10.471 1.256 17.408 1.00 93.62 328 PHE A O 1
ATOM 2713 N N . GLU A 1 329 ? -10.325 2.909 18.905 1.00 93.25 329 GLU A N 1
ATOM 2714 C CA . GLU A 1 329 ? -11.087 2.211 19.945 1.00 93.25 329 GLU A CA 1
ATOM 2715 C C . GLU A 1 329 ? -12.494 1.840 19.468 1.00 93.25 329 GLU A C 1
ATOM 2717 O O . GLU A 1 329 ? -12.940 0.712 19.671 1.00 93.25 329 GLU A O 1
ATOM 2722 N N . LYS A 1 330 ? -13.162 2.739 18.736 1.00 89.50 330 LYS A N 1
ATOM 2723 C CA . LYS A 1 330 ? -14.464 2.460 18.122 1.00 89.50 330 LYS A CA 1
ATOM 2724 C C . LYS A 1 330 ? -14.389 1.330 17.083 1.00 89.50 330 LYS A C 1
ATOM 2726 O O . LYS A 1 330 ? -15.230 0.430 17.089 1.00 89.50 330 LYS A O 1
ATOM 2731 N N . ILE A 1 331 ? -13.398 1.353 16.190 1.00 87.44 331 ILE A N 1
ATOM 2732 C CA . ILE A 1 331 ? -13.209 0.328 15.149 1.00 87.44 331 ILE A CA 1
ATOM 2733 C C . ILE A 1 331 ? -12.888 -1.030 15.771 1.00 87.44 331 ILE A C 1
ATOM 2735 O O . ILE A 1 331 ? -13.357 -2.045 15.264 1.00 87.44 331 ILE A O 1
ATOM 2739 N N . TYR A 1 332 ? -12.154 -1.079 16.881 1.00 89.69 332 TYR A N 1
ATOM 2740 C CA . TYR A 1 332 ? -11.723 -2.338 17.493 1.00 89.69 332 TYR A CA 1
ATOM 2741 C C . TYR A 1 332 ? -12.559 -2.804 18.691 1.00 89.69 332 TYR A C 1
ATOM 2743 O O . TYR A 1 332 ? -12.286 -3.871 19.234 1.00 89.69 332 TYR A O 1
ATOM 2751 N N . GLN A 1 333 ? -13.626 -2.087 19.051 1.00 89.56 333 GLN A N 1
ATOM 2752 C CA . GLN A 1 333 ? -14.610 -2.572 20.019 1.00 89.56 333 GLN A CA 1
ATOM 2753 C C . GLN A 1 333 ? -15.206 -3.917 19.560 1.00 89.56 333 GLN A C 1
ATOM 2755 O O . GLN A 1 333 ? -15.740 -4.007 18.447 1.00 89.56 333 GLN A O 1
ATOM 2760 N N . GLY A 1 334 ? -15.108 -4.954 20.397 1.00 86.19 334 GLY A N 1
ATOM 2761 C CA . GLY A 1 334 ? -15.504 -6.330 20.067 1.00 86.19 334 GLY A CA 1
ATOM 2762 C C . GLY A 1 334 ? -14.509 -7.073 19.1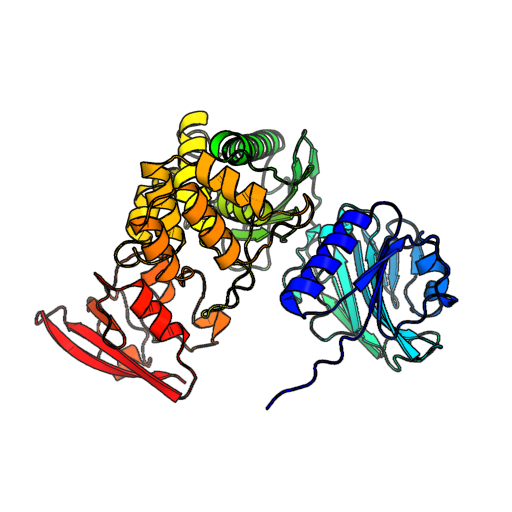58 1.00 86.19 334 GLY A C 1
ATOM 2763 O O . GLY A 1 334 ? -14.873 -8.059 18.509 1.00 86.19 334 GLY A O 1
ATOM 2764 N N . ALA A 1 335 ? -13.281 -6.565 19.039 1.00 88.81 335 ALA A N 1
ATOM 2765 C CA . ALA A 1 335 ? -12.171 -7.106 18.253 1.00 88.81 335 ALA A CA 1
ATOM 2766 C C . ALA A 1 335 ? -10.845 -7.083 19.040 1.00 88.81 335 ALA A C 1
ATOM 2768 O O . ALA A 1 335 ? -9.761 -6.993 18.467 1.00 88.81 335 ALA A O 1
ATOM 2769 N N . GLU A 1 336 ? -10.915 -7.166 20.367 1.00 91.62 336 GLU A N 1
ATOM 2770 C CA . GLU A 1 336 ? -9.778 -7.009 21.280 1.00 91.62 336 GLU A CA 1
ATOM 2771 C C . GLU A 1 336 ? -8.785 -8.191 21.242 1.00 91.62 336 GLU A C 1
ATOM 2773 O O . GLU A 1 336 ? -7.760 -8.200 21.926 1.00 91.62 336 GLU A O 1
ATOM 2778 N N . ASN A 1 337 ? -9.080 -9.211 20.437 1.00 89.75 337 ASN A N 1
ATOM 2779 C CA . ASN A 1 337 ? -8.237 -10.371 20.172 1.00 89.75 337 ASN A CA 1
ATOM 2780 C C . ASN A 1 337 ? -7.451 -10.270 18.849 1.00 89.75 337 ASN A C 1
ATOM 2782 O O . ASN A 1 337 ? -6.828 -11.253 18.452 1.00 89.75 337 ASN A O 1
ATOM 2786 N N . THR A 1 338 ? -7.445 -9.124 18.162 1.00 92.00 338 THR A N 1
ATOM 2787 C CA . THR A 1 338 ? -6.629 -8.925 16.950 1.00 92.00 338 THR A CA 1
ATOM 2788 C C . THR A 1 338 ? -5.210 -8.449 17.267 1.00 92.00 338 THR A C 1
ATOM 2790 O O . THR A 1 338 ? -4.932 -7.905 18.342 1.00 92.00 338 THR A O 1
ATOM 2793 N N . TYR A 1 339 ? -4.281 -8.611 16.318 1.00 94.06 339 TYR A N 1
ATOM 2794 C CA . TYR A 1 339 ? -2.922 -8.087 16.479 1.00 94.06 339 TYR A CA 1
ATOM 2795 C C . TYR A 1 339 ? -2.882 -6.562 16.590 1.00 94.06 339 TYR A C 1
ATOM 2797 O O . TYR A 1 339 ? -2.132 -6.055 17.421 1.00 94.06 339 TYR A O 1
ATOM 2805 N N . ALA A 1 340 ? -3.706 -5.829 15.838 1.00 94.38 340 ALA A N 1
ATOM 2806 C CA . ALA A 1 340 ? -3.791 -4.374 15.956 1.00 94.38 340 ALA A CA 1
ATOM 2807 C C . ALA A 1 340 ? -4.156 -3.920 17.379 1.00 94.38 340 ALA A C 1
ATOM 2809 O O . ALA A 1 340 ? -3.496 -3.034 17.926 1.00 94.38 340 ALA A O 1
ATOM 2810 N N . TRP A 1 341 ? -5.152 -4.553 18.012 1.00 95.81 341 TRP A N 1
ATOM 2811 C CA . TRP A 1 341 ? -5.510 -4.241 19.399 1.00 95.81 341 TRP A CA 1
ATOM 2812 C C . TRP A 1 341 ? -4.386 -4.591 20.378 1.00 95.81 341 TRP A C 1
ATOM 2814 O O . TRP A 1 341 ? -4.074 -3.819 21.283 1.00 95.81 341 TRP A O 1
ATOM 2824 N N . LEU A 1 342 ? -3.708 -5.724 20.176 1.00 97.19 342 LEU A N 1
ATOM 2825 C CA . LEU A 1 342 ? -2.559 -6.077 21.009 1.00 97.19 342 LEU A CA 1
ATOM 2826 C C . LEU A 1 342 ? -1.397 -5.090 20.865 1.00 97.19 342 LEU A C 1
ATOM 2828 O O . LEU A 1 342 ? -0.733 -4.809 21.861 1.00 97.19 342 LEU A O 1
ATOM 2832 N N . LEU A 1 343 ? -1.156 -4.533 19.674 1.00 98.00 343 LEU A N 1
ATOM 2833 C CA . LEU A 1 343 ? -0.178 -3.455 19.502 1.00 98.00 343 LEU A CA 1
ATOM 2834 C C . LEU A 1 343 ? -0.553 -2.230 20.344 1.00 98.00 343 LEU A C 1
ATOM 2836 O O . LEU A 1 343 ? 0.322 -1.664 20.997 1.00 98.00 343 LEU A O 1
ATOM 2840 N N . TYR A 1 344 ? -1.839 -1.870 20.392 1.00 98.19 344 TYR A N 1
ATOM 2841 C CA . TYR A 1 344 ? -2.344 -0.779 21.228 1.00 98.19 344 TYR A CA 1
ATOM 2842 C C . TYR A 1 344 ? -2.144 -1.035 22.729 1.00 98.19 344 TYR A C 1
ATOM 2844 O O . TYR A 1 344 ? -1.611 -0.182 23.438 1.00 98.19 344 TYR A O 1
ATOM 2852 N N . GLU A 1 345 ? -2.480 -2.229 23.217 1.00 98.00 345 GLU A N 1
ATOM 2853 C CA . GLU A 1 345 ? -2.288 -2.594 24.628 1.00 98.00 345 GLU A CA 1
ATOM 2854 C C . GLU A 1 345 ? -0.802 -2.630 25.026 1.00 98.00 345 GLU A C 1
ATOM 2856 O O . GLU A 1 345 ? -0.419 -2.167 26.106 1.00 98.00 345 GLU A O 1
ATOM 2861 N N . ILE A 1 346 ? 0.058 -3.141 24.140 1.00 98.44 346 ILE A N 1
ATOM 2862 C CA . ILE A 1 346 ? 1.510 -3.166 24.351 1.00 98.44 346 ILE A CA 1
ATOM 2863 C C . ILE A 1 346 ? 2.074 -1.745 24.364 1.00 98.44 346 ILE A C 1
ATOM 2865 O O . ILE A 1 346 ? 2.897 -1.438 25.222 1.00 98.44 346 ILE A O 1
ATOM 2869 N N . ASP A 1 347 ? 1.624 -0.868 23.468 1.00 98.38 347 ASP A N 1
ATOM 2870 C CA . ASP A 1 347 ? 2.015 0.541 23.468 1.00 98.38 347 ASP A CA 1
ATOM 2871 C C . ASP A 1 347 ? 1.654 1.234 24.782 1.00 98.38 347 ASP A C 1
ATOM 2873 O O . ASP A 1 347 ? 2.523 1.805 25.437 1.00 98.38 347 ASP A O 1
ATOM 2877 N N . LYS A 1 348 ? 0.408 1.105 25.243 1.00 98.06 348 LYS A N 1
ATOM 2878 C CA . LYS A 1 348 ? -0.026 1.719 26.508 1.00 98.06 348 LYS A CA 1
ATOM 2879 C C . LYS A 1 348 ? 0.815 1.283 27.704 1.00 98.06 348 LYS A C 1
ATOM 2881 O O . LYS A 1 348 ? 1.029 2.074 28.620 1.00 98.06 348 LYS A O 1
ATOM 2886 N N . LYS A 1 349 ? 1.272 0.028 27.713 1.00 98.31 349 LYS A N 1
ATOM 2887 C CA . LYS A 1 349 ? 2.012 -0.549 28.841 1.00 98.31 349 LYS A CA 1
ATOM 2888 C C . LYS A 1 349 ? 3.529 -0.367 28.747 1.00 98.31 349 LYS A C 1
ATOM 2890 O O . LYS A 1 349 ? 4.177 -0.189 29.775 1.00 98.31 349 LYS A O 1
ATOM 2895 N N . TYR A 1 350 ? 4.098 -0.448 27.549 1.00 98.25 350 TYR A N 1
ATOM 2896 C CA . TYR A 1 350 ? 5.548 -0.525 27.330 1.00 98.25 350 TYR A CA 1
ATOM 2897 C C . TYR A 1 350 ? 6.107 0.563 26.406 1.00 98.25 350 TYR A C 1
ATOM 2899 O O . TYR A 1 350 ? 7.327 0.705 26.303 1.00 98.25 350 TYR A O 1
ATOM 2907 N N . GLY A 1 351 ? 5.237 1.319 25.740 1.00 98.00 351 GLY A N 1
ATOM 2908 C CA . GLY A 1 351 ? 5.575 2.383 24.805 1.00 98.00 351 GLY A CA 1
ATOM 2909 C C . GLY A 1 351 ? 5.880 1.910 23.380 1.00 98.00 351 GLY A C 1
ATOM 2910 O O . GLY A 1 351 ? 6.410 0.821 23.136 1.00 98.00 351 GLY A O 1
ATOM 2911 N N . LYS A 1 352 ? 5.608 2.800 22.419 1.00 98.06 352 LYS A N 1
ATOM 2912 C CA . LYS A 1 352 ? 5.875 2.647 20.974 1.00 98.06 352 LYS A CA 1
ATOM 2913 C C . LYS A 1 352 ? 7.299 2.199 20.631 1.00 98.06 352 LYS A C 1
ATOM 2915 O O . LYS A 1 352 ? 7.487 1.430 19.686 1.00 98.06 352 LYS A O 1
ATOM 2920 N N . GLU A 1 353 ? 8.299 2.606 21.412 1.00 97.69 353 GLU A N 1
ATOM 2921 C CA . GLU A 1 353 ? 9.694 2.200 21.202 1.00 97.69 353 GLU A CA 1
ATOM 2922 C C . GLU A 1 353 ? 9.890 0.679 21.269 1.00 97.69 353 GLU A C 1
ATOM 2924 O O . GLU A 1 353 ? 10.748 0.137 20.570 1.00 97.69 353 GLU A O 1
ATOM 2929 N N . MET A 1 354 ? 9.107 -0.034 22.089 1.00 98.06 354 MET A N 1
ATOM 2930 C CA . MET A 1 354 ? 9.188 -1.494 22.183 1.00 98.06 354 MET A CA 1
ATOM 2931 C C . MET A 1 354 ? 8.739 -2.167 20.883 1.00 98.06 354 MET A C 1
ATOM 2933 O O . MET A 1 354 ? 9.402 -3.087 20.401 1.00 98.06 354 MET A O 1
ATOM 2937 N N . ILE A 1 355 ? 7.660 -1.663 20.282 1.00 98.19 355 ILE A N 1
ATOM 2938 C CA . ILE A 1 355 ? 7.162 -2.111 18.976 1.00 98.19 355 ILE A CA 1
ATOM 2939 C C . ILE A 1 355 ? 8.220 -1.839 17.902 1.00 98.19 355 ILE A C 1
ATOM 2941 O O . ILE A 1 355 ? 8.578 -2.721 17.126 1.00 98.19 355 ILE A O 1
ATOM 2945 N N . GLY A 1 356 ? 8.809 -0.646 17.939 1.00 97.00 356 GLY A N 1
ATOM 2946 C CA . GLY A 1 356 ? 9.944 -0.259 17.113 1.00 97.00 356 GLY A CA 1
ATOM 2947 C C . GLY A 1 356 ? 11.145 -1.202 17.167 1.00 97.00 356 GLY A C 1
ATOM 2948 O O . GLY A 1 356 ? 11.697 -1.597 16.136 1.00 97.00 356 GLY A O 1
ATOM 2949 N N . LYS A 1 357 ? 11.549 -1.595 18.382 1.00 97.31 357 LYS A N 1
ATOM 2950 C CA . LYS A 1 357 ? 12.621 -2.578 18.611 1.00 97.31 357 LYS A CA 1
ATOM 2951 C C . LYS A 1 357 ? 12.269 -3.932 17.996 1.00 97.31 357 LYS A C 1
ATOM 2953 O O . LYS A 1 357 ? 13.120 -4.515 17.330 1.00 97.31 357 LYS A O 1
ATOM 2958 N N . ALA A 1 358 ? 11.027 -4.397 18.154 1.00 97.69 358 ALA A N 1
ATOM 2959 C CA . ALA A 1 358 ? 10.573 -5.639 17.533 1.00 97.69 358 ALA A CA 1
ATOM 2960 C C . ALA A 1 358 ? 10.642 -5.578 15.999 1.00 97.69 358 ALA A C 1
ATOM 2962 O O . ALA A 1 358 ? 11.180 -6.499 15.389 1.00 97.69 358 ALA A O 1
ATOM 2963 N N . ILE A 1 359 ? 10.188 -4.477 15.383 1.00 95.94 359 ILE A N 1
ATOM 2964 C CA . ILE A 1 359 ? 10.264 -4.265 13.926 1.00 95.94 359 ILE A CA 1
ATOM 2965 C C . ILE A 1 359 ? 11.717 -4.369 13.439 1.00 95.94 359 ILE A C 1
ATOM 2967 O O . ILE A 1 359 ? 12.010 -5.120 12.509 1.00 95.94 359 ILE A O 1
ATOM 2971 N N . LYS A 1 360 ? 12.658 -3.681 14.098 1.00 94.25 360 LYS A N 1
ATOM 2972 C CA . LYS A 1 360 ? 14.089 -3.733 13.737 1.00 94.25 360 LYS A CA 1
ATOM 2973 C C . LYS A 1 360 ? 14.690 -5.133 13.814 1.00 94.25 360 LYS A C 1
ATOM 2975 O O . LYS A 1 360 ? 15.608 -5.433 13.063 1.00 94.25 360 LYS A O 1
ATOM 2980 N N . MET A 1 361 ? 14.200 -5.974 14.721 1.00 95.19 361 MET A N 1
ATOM 2981 C CA . MET A 1 361 ? 14.688 -7.345 14.873 1.00 95.19 361 MET A CA 1
ATOM 2982 C C . MET A 1 361 ? 14.196 -8.279 13.760 1.00 95.19 361 MET A C 1
ATOM 2984 O O . MET A 1 361 ? 14.868 -9.266 13.472 1.00 95.19 361 MET A O 1
ATOM 2988 N N . VAL A 1 362 ? 13.048 -7.991 13.135 1.00 93.94 362 VAL A N 1
ATOM 2989 C CA . VAL A 1 362 ? 12.497 -8.817 12.043 1.00 93.94 362 VAL A CA 1
ATOM 2990 C C . VAL A 1 362 ? 12.826 -8.293 10.644 1.00 93.94 362 VAL A C 1
ATOM 2992 O O . VAL A 1 362 ? 12.869 -9.071 9.690 1.00 93.94 362 VAL A O 1
ATOM 2995 N N . ILE A 1 363 ? 13.110 -6.997 10.504 1.00 90.69 363 ILE A N 1
ATOM 2996 C CA . ILE A 1 363 ? 13.618 -6.409 9.261 1.00 90.69 363 ILE A CA 1
ATOM 2997 C C . ILE A 1 363 ? 15.107 -6.756 9.124 1.00 90.69 363 ILE A C 1
ATOM 2999 O O . ILE A 1 363 ? 15.979 -6.090 9.674 1.00 90.69 363 ILE A O 1
ATOM 3003 N N . LYS A 1 364 ? 15.406 -7.810 8.356 1.00 79.88 364 LYS A N 1
ATOM 3004 C CA . LYS A 1 364 ? 16.785 -8.277 8.106 1.00 79.88 364 LYS A CA 1
ATOM 3005 C C . LYS A 1 364 ? 17.609 -7.317 7.238 1.00 79.88 364 LYS A C 1
ATOM 3007 O O . LYS A 1 364 ? 18.834 -7.361 7.267 1.00 79.88 364 LYS A O 1
ATOM 3012 N N . ASN A 1 365 ? 16.949 -6.492 6.424 1.00 85.31 365 ASN A N 1
ATOM 3013 C CA . ASN A 1 365 ? 17.586 -5.598 5.461 1.00 85.31 365 ASN A CA 1
ATOM 3014 C C . ASN A 1 365 ? 16.702 -4.363 5.219 1.00 85.31 365 ASN A C 1
ATOM 3016 O O . ASN A 1 365 ? 15.484 -4.490 5.140 1.00 85.31 365 ASN A O 1
ATOM 3020 N N . LYS A 1 366 ? 17.303 -3.181 5.025 1.00 85.81 366 LYS A N 1
ATOM 3021 C CA . LYS A 1 366 ? 16.587 -1.926 4.730 1.00 85.81 366 LYS A CA 1
ATOM 3022 C C . LYS A 1 366 ? 15.713 -1.960 3.465 1.00 85.81 366 LYS A C 1
ATOM 3024 O O . LYS A 1 366 ? 14.812 -1.125 3.348 1.00 85.81 366 LYS A O 1
ATOM 3029 N N . TYR A 1 367 ? 15.968 -2.894 2.547 1.00 87.31 367 TYR A N 1
ATOM 3030 C CA . TYR A 1 367 ? 15.176 -3.107 1.333 1.00 87.31 367 TYR A CA 1
ATOM 3031 C C . TYR A 1 367 ? 14.011 -4.080 1.526 1.00 87.31 367 TYR A C 1
ATOM 3033 O O . TYR A 1 367 ? 13.129 -4.081 0.689 1.00 87.31 367 TYR A O 1
ATOM 3041 N N . TRP A 1 368 ? 13.965 -4.883 2.597 1.00 89.12 368 TRP A N 1
ATOM 3042 C CA . TRP A 1 368 ? 12.903 -5.872 2.824 1.00 89.12 368 TRP A CA 1
ATOM 3043 C C . TRP A 1 368 ? 12.140 -5.582 4.116 1.00 89.12 368 TRP A C 1
ATOM 3045 O O . TRP A 1 368 ? 12.671 -5.784 5.208 1.00 89.12 368 TRP A O 1
ATOM 3055 N N . ARG A 1 369 ? 10.881 -5.144 3.998 1.00 90.38 369 ARG A N 1
ATOM 3056 C CA . ARG A 1 369 ? 10.047 -4.712 5.139 1.00 90.38 369 ARG A CA 1
ATOM 3057 C C . ARG A 1 369 ? 8.747 -5.505 5.289 1.00 90.38 369 ARG A C 1
ATOM 3059 O O . ARG A 1 369 ? 7.802 -5.022 5.907 1.00 90.38 369 ARG A O 1
ATOM 3066 N N . HIS A 1 370 ? 8.735 -6.733 4.768 1.00 88.75 370 HIS A N 1
ATOM 3067 C CA . HIS A 1 370 ? 7.576 -7.630 4.784 1.00 88.75 370 HIS A CA 1
ATOM 3068 C C . HIS A 1 370 ? 7.868 -8.960 5.495 1.00 88.75 370 HIS A C 1
ATOM 3070 O O . HIS A 1 370 ? 7.743 -10.030 4.903 1.00 88.75 370 HIS A O 1
ATOM 3076 N N . PRO A 1 371 ? 8.325 -8.958 6.758 1.00 90.25 371 PRO A N 1
ATOM 3077 C CA . PRO A 1 371 ? 8.453 -10.212 7.494 1.00 90.25 371 PRO A CA 1
ATOM 3078 C C . PRO A 1 371 ? 7.074 -10.834 7.737 1.00 90.25 371 PRO A C 1
ATOM 3080 O O . PRO A 1 371 ? 6.055 -10.162 7.607 1.00 90.25 371 PRO A O 1
ATOM 3083 N N . LYS A 1 372 ? 7.022 -12.099 8.157 1.00 89.75 372 LYS A N 1
ATOM 3084 C CA . LYS A 1 372 ? 5.752 -12.695 8.579 1.00 89.75 372 LYS A CA 1
ATOM 3085 C C . LYS A 1 372 ? 5.229 -11.989 9.835 1.00 89.75 372 LYS A C 1
ATOM 3087 O O . LYS A 1 372 ? 5.976 -11.771 10.792 1.00 89.75 372 LYS A O 1
ATOM 3092 N N . MET A 1 373 ? 3.935 -11.675 9.859 1.00 91.88 373 MET A N 1
ATOM 3093 C CA . MET A 1 373 ? 3.262 -11.008 10.980 1.00 91.88 373 MET A CA 1
ATOM 3094 C C . MET A 1 373 ? 3.441 -11.791 12.284 1.00 91.88 373 MET A C 1
ATOM 3096 O O . MET A 1 373 ? 3.783 -11.226 13.320 1.00 91.88 373 MET A O 1
ATOM 3100 N N . LYS A 1 374 ? 3.300 -13.115 12.224 1.00 91.12 374 LYS A N 1
ATOM 3101 C CA . LYS A 1 374 ? 3.478 -13.999 13.378 1.00 91.12 374 LYS A CA 1
ATOM 3102 C C . LYS A 1 374 ? 4.884 -13.923 13.971 1.00 91.12 374 LYS A C 1
ATOM 3104 O O . LYS A 1 374 ? 5.023 -13.853 15.190 1.00 91.12 374 LYS A O 1
ATOM 3109 N N . ASP A 1 375 ? 5.915 -13.875 13.129 1.00 93.81 375 ASP A N 1
ATOM 3110 C CA . ASP A 1 375 ? 7.306 -13.754 13.579 1.00 93.81 375 ASP A CA 1
ATOM 3111 C C . ASP A 1 375 ? 7.527 -12.423 14.301 1.00 93.81 375 ASP A C 1
ATOM 3113 O O . ASP A 1 375 ? 8.112 -12.386 15.387 1.00 93.81 375 ASP A O 1
ATOM 3117 N N . PHE A 1 376 ? 6.991 -11.338 13.738 1.00 95.75 376 PHE A N 1
ATOM 3118 C CA . PHE A 1 376 ? 6.995 -10.021 14.366 1.00 95.75 376 PHE A CA 1
ATOM 3119 C C . PHE A 1 376 ? 6.307 -10.030 15.735 1.00 95.75 376 PHE A C 1
ATOM 3121 O O . PHE A 1 376 ? 6.915 -9.609 16.724 1.00 95.75 376 PHE A O 1
ATOM 3128 N N . MET A 1 377 ? 5.090 -10.568 15.828 1.00 96.81 377 MET A N 1
ATOM 3129 C CA . MET A 1 377 ? 4.356 -10.619 17.093 1.00 96.81 377 MET A CA 1
ATOM 3130 C C . MET A 1 377 ? 5.055 -11.519 18.123 1.00 96.81 377 MET A C 1
ATOM 3132 O O . MET A 1 377 ? 5.127 -11.165 19.298 1.00 96.81 377 MET A O 1
ATOM 3136 N N . VAL A 1 378 ? 5.659 -12.642 17.718 1.00 97.19 378 VAL A N 1
ATOM 3137 C CA . VAL A 1 378 ? 6.454 -13.500 18.618 1.00 97.19 378 VAL A CA 1
ATOM 3138 C C . VAL A 1 378 ? 7.673 -12.758 19.169 1.00 97.19 378 VAL A C 1
ATOM 3140 O O . VAL A 1 378 ? 7.952 -12.845 20.370 1.00 97.19 378 VAL A O 1
ATOM 3143 N N . VAL A 1 379 ? 8.402 -12.026 18.322 1.00 98.06 379 VAL A N 1
ATOM 3144 C CA . VAL A 1 379 ? 9.535 -11.195 18.754 1.00 98.06 379 VAL A CA 1
ATOM 3145 C C . VAL A 1 379 ? 9.067 -10.117 19.730 1.00 98.06 379 VAL A C 1
ATOM 3147 O O . VAL A 1 379 ? 9.665 -9.966 20.798 1.00 98.06 379 VAL A O 1
ATOM 3150 N N . LEU A 1 380 ? 7.969 -9.428 19.418 1.00 98.31 380 LEU A N 1
ATOM 3151 C CA . LEU A 1 380 ? 7.389 -8.411 20.289 1.00 98.31 380 LEU A CA 1
ATOM 3152 C C . LEU A 1 380 ? 6.992 -8.990 21.655 1.00 98.31 380 LEU A C 1
ATOM 3154 O O . LEU A 1 380 ? 7.393 -8.460 22.690 1.00 98.31 380 LEU A O 1
ATOM 3158 N N . GLY A 1 381 ? 6.296 -10.129 21.673 1.00 98.12 381 GLY A N 1
ATOM 3159 C CA . GLY A 1 381 ? 5.912 -10.828 22.899 1.00 98.12 381 GLY A CA 1
ATOM 3160 C C . GLY A 1 381 ? 7.113 -11.175 23.780 1.00 98.12 381 GLY A C 1
ATOM 3161 O O . GLY A 1 381 ? 7.087 -10.918 24.984 1.00 98.12 381 GLY A O 1
ATOM 3162 N N . LYS A 1 382 ? 8.203 -11.685 23.190 1.00 98.25 382 LYS A N 1
ATOM 3163 C CA . LYS A 1 382 ? 9.450 -11.979 23.921 1.00 98.25 382 LYS A CA 1
ATOM 3164 C C . LYS A 1 382 ? 10.065 -10.726 24.551 1.00 98.25 382 LYS A C 1
ATOM 3166 O O . LYS A 1 382 ? 10.531 -10.801 25.687 1.00 98.25 382 LYS A O 1
ATOM 3171 N N . LEU A 1 383 ? 10.045 -9.588 23.852 1.00 98.44 383 LEU A N 1
ATOM 3172 C CA . LEU A 1 383 ? 10.568 -8.320 24.375 1.00 98.44 383 LEU A CA 1
ATOM 3173 C C . LEU A 1 383 ? 9.776 -7.811 25.585 1.00 98.44 383 LEU A C 1
ATOM 3175 O O . LEU A 1 383 ? 10.384 -7.257 26.501 1.00 98.44 383 LEU A O 1
ATOM 3179 N N . THR A 1 384 ? 8.460 -8.046 25.633 1.00 98.06 384 THR A N 1
ATOM 3180 C CA . THR A 1 384 ? 7.627 -7.641 26.784 1.00 98.06 384 THR A CA 1
ATOM 3181 C C . THR A 1 384 ? 7.967 -8.394 28.074 1.00 98.06 384 THR A C 1
ATOM 3183 O O . THR A 1 384 ? 7.713 -7.889 29.166 1.00 98.06 384 THR A O 1
ATOM 3186 N N . LYS A 1 385 ? 8.507 -9.622 27.955 1.00 97.62 385 LYS A N 1
ATOM 3187 C CA . LYS A 1 385 ? 8.698 -10.594 29.051 1.00 97.62 385 LYS A CA 1
ATOM 3188 C C . LYS A 1 385 ? 7.424 -10.884 29.867 1.00 97.62 385 LYS A C 1
ATOM 3190 O O . LYS A 1 385 ? 7.506 -11.443 30.959 1.00 97.62 385 LYS A O 1
ATOM 3195 N N . ASP A 1 386 ? 6.249 -10.549 29.341 1.00 98.06 386 ASP A N 1
ATOM 3196 C CA . ASP A 1 386 ? 4.967 -10.713 30.017 1.00 98.06 386 ASP A CA 1
ATOM 3197 C C . ASP A 1 386 ? 4.253 -11.969 29.514 1.00 98.06 386 ASP A C 1
ATOM 3199 O O . ASP A 1 386 ? 3.845 -12.067 28.356 1.00 98.06 386 ASP A O 1
ATOM 3203 N N . LYS A 1 387 ? 4.079 -12.946 30.412 1.00 97.94 387 LYS A N 1
ATOM 3204 C CA . LYS A 1 387 ? 3.426 -14.224 30.100 1.00 97.94 387 LYS A CA 1
ATOM 3205 C C . LYS A 1 387 ? 1.988 -14.044 29.605 1.00 97.94 387 LYS A C 1
ATOM 3207 O O . LYS A 1 387 ? 1.559 -14.824 28.756 1.00 97.94 387 LYS A O 1
ATOM 3212 N N . LYS A 1 388 ? 1.256 -13.039 30.103 1.00 97.69 388 LYS A N 1
ATOM 32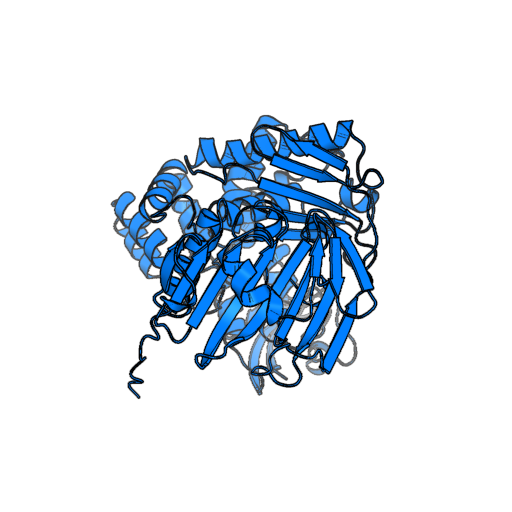13 C CA . LYS A 1 388 ? -0.112 -12.739 29.665 1.00 97.69 388 LYS A CA 1
ATOM 3214 C C . LYS A 1 388 ? -0.104 -12.243 28.223 1.00 97.69 388 LYS A C 1
ATOM 3216 O O . LYS A 1 388 ? -0.817 -12.817 27.407 1.00 97.69 388 LYS A O 1
ATOM 3221 N N . ILE A 1 389 ? 0.747 -11.267 27.899 1.00 97.31 389 ILE A N 1
ATOM 3222 C CA . ILE A 1 389 ? 0.885 -10.735 26.532 1.00 97.31 389 ILE A CA 1
ATOM 3223 C C . ILE A 1 389 ? 1.335 -11.833 25.566 1.00 97.31 389 ILE A C 1
ATOM 3225 O O . ILE A 1 389 ? 0.743 -12.007 24.506 1.00 97.31 389 ILE A O 1
ATOM 3229 N N . ILE A 1 390 ? 2.332 -12.633 25.952 1.00 97.81 390 ILE A N 1
ATOM 3230 C CA . ILE A 1 390 ? 2.798 -13.772 25.149 1.00 97.81 390 ILE A CA 1
ATOM 3231 C C . ILE A 1 390 ? 1.650 -14.753 24.878 1.00 97.81 390 ILE A C 1
ATOM 3233 O O . ILE A 1 390 ? 1.515 -15.244 23.759 1.00 97.81 390 ILE A O 1
ATOM 3237 N N . ASN A 1 391 ? 0.813 -15.044 25.878 1.00 97.50 391 ASN A N 1
ATOM 3238 C CA . ASN A 1 391 ? -0.344 -15.915 25.694 1.00 97.50 391 ASN A CA 1
ATOM 3239 C C . ASN A 1 391 ? -1.431 -15.273 24.819 1.00 97.50 391 ASN A C 1
ATOM 3241 O O . ASN A 1 391 ? -2.026 -15.956 23.994 1.00 97.50 391 ASN A O 1
ATOM 3245 N N . GLN A 1 392 ? -1.680 -13.971 24.960 1.00 96.69 392 GLN A N 1
ATOM 3246 C CA . GLN A 1 392 ? -2.626 -13.248 24.108 1.00 96.69 392 GLN A CA 1
ATOM 3247 C C . GLN A 1 392 ? -2.174 -13.263 22.646 1.00 96.69 392 GLN A C 1
ATOM 3249 O O . GLN A 1 392 ? -2.968 -13.609 21.783 1.00 96.69 392 GLN A O 1
ATOM 3254 N N . ILE A 1 393 ? -0.890 -13.012 22.374 1.00 95.75 393 ILE A N 1
ATOM 3255 C CA . ILE A 1 393 ? -0.314 -13.069 21.022 1.00 95.75 393 ILE A CA 1
ATOM 3256 C C . ILE A 1 393 ? -0.513 -14.445 20.378 1.00 95.75 393 ILE A C 1
ATOM 3258 O O . ILE A 1 393 ? -0.844 -14.520 19.200 1.00 95.75 393 ILE A O 1
ATOM 3262 N N . LYS A 1 394 ? -0.354 -15.538 21.136 1.00 95.06 394 LYS A N 1
ATOM 3263 C CA . LYS A 1 394 ? -0.581 -16.901 20.622 1.00 95.06 394 LYS A CA 1
ATOM 3264 C C . LYS A 1 394 ? -2.025 -17.160 20.189 1.00 95.06 394 LYS A C 1
ATOM 3266 O O . LYS A 1 394 ? -2.235 -18.002 19.326 1.00 95.06 394 LYS A O 1
ATOM 3271 N N . ASN A 1 395 ? -2.986 -16.487 20.818 1.00 93.62 395 ASN A N 1
ATOM 3272 C CA . ASN A 1 395 ? -4.418 -16.671 20.570 1.00 93.62 395 ASN A CA 1
ATOM 3273 C C . ASN A 1 395 ? -5.013 -15.584 19.662 1.00 93.62 395 ASN A C 1
ATOM 3275 O O . ASN A 1 395 ? -6.184 -15.671 19.297 1.00 93.62 395 ASN A O 1
ATOM 3279 N N . ALA A 1 396 ? -4.229 -14.559 19.331 1.00 92.00 396 ALA A N 1
ATOM 3280 C CA . ALA A 1 396 ? -4.639 -13.468 18.467 1.00 92.00 396 ALA A CA 1
ATOM 3281 C C . ALA A 1 396 ? -4.408 -13.786 16.991 1.00 92.00 396 ALA A C 1
ATOM 3283 O O . ALA A 1 396 ? -3.649 -14.694 16.647 1.00 92.00 396 ALA A O 1
ATOM 3284 N N . TYR A 1 397 ? -5.066 -13.015 16.129 1.00 88.25 397 TYR A N 1
ATOM 3285 C CA . TYR A 1 397 ? -5.045 -13.194 14.680 1.00 88.25 397 TYR A CA 1
ATOM 3286 C C . TYR A 1 397 ? -5.041 -11.840 13.935 1.00 88.25 397 TYR A C 1
ATOM 3288 O O . TYR A 1 397 ? -5.331 -10.807 14.552 1.00 88.25 397 TYR A O 1
ATOM 3296 N N . PRO A 1 398 ? -4.721 -11.815 12.625 1.00 87.00 398 PRO A N 1
ATOM 3297 C CA . PRO A 1 398 ? -4.726 -10.589 11.824 1.00 87.00 398 PRO A CA 1
ATOM 3298 C C . PRO A 1 398 ? -6.105 -9.934 11.730 1.00 87.00 398 PRO A C 1
ATOM 3300 O O . PRO A 1 398 ? -7.133 -10.609 11.646 1.00 87.00 398 PRO A O 1
ATOM 3303 N N . THR A 1 399 ? -6.139 -8.607 11.701 1.00 84.75 399 THR A N 1
ATOM 3304 C CA . THR A 1 399 ? -7.397 -7.857 11.628 1.00 84.75 399 THR A CA 1
ATOM 3305 C C . THR A 1 399 ? -8.141 -8.117 10.307 1.00 84.75 399 THR A C 1
ATOM 3307 O O . THR A 1 399 ? -7.564 -7.916 9.242 1.00 84.75 399 THR A O 1
ATOM 3310 N N . PRO A 1 400 ? -9.442 -8.482 10.328 1.00 78.62 400 PRO A N 1
ATOM 3311 C CA . PRO A 1 400 ? -10.165 -8.845 9.108 1.00 78.62 400 PRO A CA 1
ATOM 3312 C C . PRO A 1 400 ? -10.759 -7.652 8.331 1.00 78.62 400 PRO A C 1
ATOM 3314 O O . PRO A 1 400 ? -11.266 -7.850 7.231 1.00 78.62 400 PRO A O 1
ATOM 3317 N N . PHE A 1 401 ? -10.747 -6.434 8.885 1.00 71.12 401 PHE A N 1
ATOM 3318 C CA . PHE A 1 401 ? -11.591 -5.315 8.438 1.00 71.12 401 PHE A CA 1
ATOM 3319 C C . PHE A 1 401 ? -11.278 -4.760 7.035 1.00 71.12 401 PHE A C 1
ATOM 3321 O O . PHE A 1 401 ? -12.204 -4.349 6.352 1.00 71.12 401 PHE A O 1
ATOM 3328 N N . GLU A 1 402 ? -10.048 -4.837 6.522 1.00 68.69 402 GLU A N 1
ATOM 3329 C CA . GLU A 1 402 ? -9.717 -4.325 5.169 1.00 68.69 402 GLU A CA 1
ATOM 3330 C C . GLU A 1 402 ? -10.202 -5.227 4.018 1.00 68.69 402 GLU A C 1
ATOM 3332 O O . GLU A 1 402 ? -10.171 -4.866 2.834 1.00 68.69 402 GLU A O 1
ATOM 3337 N N . HIS A 1 403 ? -10.683 -6.428 4.334 1.00 65.19 403 HIS A N 1
ATOM 3338 C CA . HIS A 1 403 ? -11.143 -7.364 3.321 1.00 65.19 403 HIS A CA 1
ATOM 3339 C C . HIS A 1 403 ? -12.584 -7.072 2.941 1.00 65.19 403 HIS A C 1
ATOM 3341 O O . HIS A 1 403 ? -13.517 -7.573 3.556 1.00 65.19 403 HIS A O 1
ATOM 3347 N N . SER A 1 404 ? -12.779 -6.284 1.888 1.00 65.75 404 SER A N 1
ATOM 3348 C CA . SER A 1 404 ? -14.097 -6.120 1.273 1.00 65.75 404 SER A CA 1
ATOM 3349 C C . SER A 1 404 ? -14.657 -7.467 0.779 1.00 65.75 404 SER A C 1
ATOM 3351 O O . SER A 1 404 ? -14.055 -8.119 -0.080 1.00 65.75 404 SER A O 1
ATOM 3353 N N . LEU A 1 405 ? -15.827 -7.870 1.293 1.00 72.25 405 LEU A N 1
ATOM 3354 C CA . LEU A 1 405 ? -16.548 -9.076 0.853 1.00 72.25 405 LEU A CA 1
ATOM 3355 C C . LEU A 1 405 ? -16.842 -9.007 -0.652 1.00 72.25 405 LEU A C 1
ATOM 3357 O O . LEU A 1 405 ? -16.590 -9.953 -1.399 1.00 72.25 405 LEU A O 1
ATOM 3361 N N . SER A 1 406 ? -17.294 -7.848 -1.121 1.00 64.25 406 SER A N 1
ATOM 3362 C CA . SER A 1 406 ? -17.534 -7.578 -2.540 1.00 64.25 406 SER A CA 1
ATOM 3363 C C . SER A 1 406 ? -16.266 -7.647 -3.405 1.00 64.25 406 SER A C 1
ATOM 3365 O O . SER A 1 406 ? -16.299 -8.239 -4.480 1.00 64.25 406 SER A O 1
ATOM 3367 N N . ARG A 1 407 ? -15.124 -7.105 -2.965 1.00 61.06 407 ARG A N 1
ATOM 3368 C CA . ARG A 1 407 ? -13.879 -7.092 -3.757 1.00 61.06 407 ARG A CA 1
ATOM 3369 C C . ARG A 1 407 ? -13.164 -8.442 -3.764 1.00 61.06 407 ARG A C 1
ATOM 3371 O O . ARG A 1 407 ? -12.725 -8.892 -4.819 1.00 61.06 407 ARG A O 1
ATOM 3378 N N . TRP A 1 408 ? -13.031 -9.071 -2.599 1.00 61.66 408 TRP A N 1
ATOM 3379 C CA . TRP A 1 408 ? -12.218 -10.278 -2.428 1.00 61.66 408 TRP A CA 1
ATOM 3380 C C . TRP A 1 408 ? -12.992 -11.559 -2.706 1.00 61.66 408 TRP A C 1
ATOM 3382 O O . TRP A 1 408 ? -12.445 -12.492 -3.287 1.00 61.66 408 TRP A O 1
ATOM 3392 N N . LYS A 1 409 ? -14.270 -11.610 -2.323 1.00 67.56 409 LYS A N 1
ATOM 3393 C CA . LYS A 1 409 ? -15.115 -12.784 -2.557 1.00 67.56 409 LYS A CA 1
ATOM 3394 C C . LYS A 1 409 ? -16.058 -12.644 -3.737 1.00 67.56 409 LYS A C 1
ATOM 3396 O O . LYS A 1 409 ? -16.714 -13.622 -4.084 1.00 67.56 409 LYS A O 1
ATOM 3401 N N . ARG A 1 410 ? -16.133 -11.455 -4.349 1.00 68.31 410 ARG A N 1
ATOM 3402 C CA . ARG A 1 410 ? -17.084 -11.151 -5.429 1.00 68.31 410 ARG A CA 1
ATOM 3403 C C . ARG A 1 410 ? -18.534 -11.428 -5.027 1.00 68.31 410 ARG A C 1
ATOM 3405 O O . ARG A 1 410 ? -19.358 -11.750 -5.877 1.00 68.31 410 ARG A O 1
ATOM 3412 N N . TRP A 1 411 ? -18.848 -11.309 -3.736 1.00 78.19 411 TRP A N 1
ATOM 3413 C CA . TRP A 1 411 ? -20.216 -11.490 -3.266 1.00 78.19 411 TRP A CA 1
ATOM 3414 C C . TRP A 1 411 ? -21.121 -10.414 -3.840 1.00 78.19 411 TRP A C 1
ATOM 3416 O O . TRP A 1 411 ? -20.771 -9.230 -3.874 1.00 78.19 411 TRP A O 1
ATOM 3426 N N . LYS A 1 412 ? -22.336 -10.816 -4.206 1.00 79.12 412 LYS A N 1
ATOM 3427 C CA . LYS A 1 412 ? -23.415 -9.858 -4.405 1.00 79.12 412 LYS A CA 1
ATOM 3428 C C . LYS A 1 412 ? -23.818 -9.283 -3.044 1.00 79.12 412 LYS A C 1
ATOM 3430 O O . LYS A 1 412 ? -23.999 -10.028 -2.084 1.00 79.12 412 LYS A O 1
ATOM 3435 N N . GLY A 1 413 ? -23.970 -7.962 -2.960 1.00 82.50 413 GLY A N 1
ATOM 3436 C CA . GLY A 1 413 ? -24.423 -7.309 -1.730 1.00 82.50 413 GLY A CA 1
ATOM 3437 C C . GLY A 1 413 ? -25.803 -7.807 -1.277 1.00 82.50 413 GLY A C 1
ATOM 3438 O O . GLY A 1 413 ? -26.651 -8.158 -2.100 1.00 82.50 413 GLY A O 1
ATOM 3439 N N . PHE A 1 414 ? -26.044 -7.794 0.037 1.00 87.62 414 PHE A N 1
ATOM 3440 C CA . PHE A 1 414 ? -27.297 -8.266 0.649 1.00 87.62 414 PHE A CA 1
ATOM 3441 C C . PHE A 1 414 ? -28.509 -7.382 0.335 1.00 87.62 414 PHE A C 1
ATOM 3443 O O . PHE A 1 414 ? -29.647 -7.836 0.443 1.00 87.62 414 PHE A O 1
ATOM 3450 N N . GLY A 1 415 ? -28.269 -6.143 -0.100 1.00 90.44 415 GLY A N 1
ATOM 3451 C CA . GLY A 1 415 ? -29.318 -5.225 -0.527 1.00 90.44 415 GLY A CA 1
ATOM 3452 C C . GLY A 1 415 ? -29.900 -4.353 0.575 1.00 90.44 415 GLY A C 1
ATOM 3453 O O . GLY A 1 415 ? -31.058 -3.965 0.498 1.00 90.44 415 GLY A O 1
ATOM 3454 N N . PHE A 1 416 ? -29.103 -4.019 1.579 1.00 92.44 416 PHE A N 1
ATOM 3455 C CA . PHE A 1 416 ? -29.408 -2.959 2.530 1.00 92.44 416 PHE A CA 1
ATOM 3456 C C . PHE A 1 416 ? -28.233 -1.981 2.606 1.00 92.44 416 PHE A C 1
ATOM 3458 O O . PHE A 1 416 ? -27.119 -2.322 2.197 1.00 92.44 416 PHE A O 1
ATOM 3465 N N . LYS A 1 417 ? -28.496 -0.770 3.099 1.00 92.06 417 LYS A N 1
ATOM 3466 C CA . LYS A 1 417 ? -27.480 0.242 3.410 1.00 92.06 417 LYS A CA 1
ATOM 3467 C C . LYS A 1 417 ? -27.516 0.601 4.903 1.00 92.06 417 LYS A C 1
ATOM 3469 O O . LYS A 1 417 ? -28.613 0.574 5.464 1.00 92.06 417 LYS A O 1
ATOM 3474 N N . PRO A 1 418 ? -26.384 0.995 5.513 1.00 89.12 418 PRO A N 1
ATOM 3475 C CA . PRO A 1 418 ? -25.031 0.918 4.946 1.00 89.12 418 PRO A CA 1
ATOM 3476 C C . PRO A 1 418 ? -24.655 -0.534 4.618 1.00 89.12 418 PRO A C 1
ATOM 3478 O O . PRO A 1 418 ? -25.270 -1.474 5.124 1.00 89.12 418 PRO A O 1
ATOM 3481 N N . TYR A 1 419 ? -23.729 -0.736 3.682 1.00 88.75 419 TYR A N 1
ATOM 3482 C CA . TYR A 1 419 ? -23.319 -2.100 3.328 1.00 88.75 419 TYR A CA 1
ATOM 3483 C C . TYR A 1 419 ? -22.606 -2.757 4.520 1.00 88.75 419 TYR A C 1
ATOM 3485 O O . TYR A 1 419 ? -22.067 -2.056 5.375 1.00 88.75 419 TYR A O 1
ATOM 3493 N N . LEU A 1 420 ? -22.573 -4.095 4.596 1.00 86.31 420 LEU A N 1
ATOM 3494 C CA . LEU A 1 420 ? -21.928 -4.780 5.728 1.00 86.31 420 LEU A CA 1
ATOM 3495 C C . LEU A 1 420 ? -20.484 -4.310 5.925 1.00 86.31 420 LEU A C 1
ATOM 3497 O O . LEU A 1 420 ? -20.085 -4.037 7.051 1.00 86.31 420 LEU A O 1
ATOM 3501 N N . GLU A 1 421 ? -19.717 -4.157 4.846 1.00 81.38 421 GLU A N 1
ATOM 3502 C CA . GLU A 1 421 ? -18.350 -3.646 4.929 1.00 81.38 421 GLU A CA 1
ATOM 3503 C C . GLU A 1 421 ? -18.294 -2.261 5.600 1.00 81.38 421 GLU A C 1
ATOM 3505 O O . GLU A 1 421 ? -17.446 -2.018 6.452 1.00 81.38 421 GLU A O 1
ATOM 3510 N N . GLU A 1 422 ? -19.237 -1.367 5.297 1.00 81.19 422 GLU A N 1
ATOM 3511 C CA . GLU A 1 422 ? -19.305 -0.035 5.911 1.00 81.19 422 GLU A CA 1
ATOM 3512 C C . GLU A 1 422 ? -19.667 -0.108 7.405 1.00 81.19 422 GLU A C 1
ATOM 3514 O O . GLU A 1 422 ? -19.057 0.589 8.224 1.00 81.19 422 GLU A O 1
ATOM 3519 N N . MET A 1 423 ? -20.594 -1.003 7.775 1.00 87.31 423 MET A N 1
ATOM 3520 C CA . MET A 1 423 ? -20.997 -1.238 9.169 1.00 87.31 423 MET A CA 1
ATOM 3521 C C . MET A 1 423 ? -19.825 -1.709 10.039 1.00 87.31 423 MET A C 1
ATOM 3523 O O . MET A 1 423 ? -19.634 -1.197 11.145 1.00 87.31 423 MET A O 1
ATOM 3527 N N . PHE A 1 424 ? -19.036 -2.665 9.535 1.00 85.00 424 PHE A N 1
ATOM 3528 C CA . PHE A 1 424 ? -17.905 -3.250 10.259 1.00 85.00 424 PHE A CA 1
ATOM 3529 C C . PHE A 1 424 ? -16.698 -2.311 10.348 1.00 85.00 424 PHE A C 1
ATOM 3531 O O . PHE A 1 424 ? -16.028 -2.294 11.381 1.00 85.00 424 PHE A O 1
ATOM 3538 N N . ILE A 1 425 ? -16.410 -1.557 9.282 1.00 74.31 425 ILE A N 1
ATOM 3539 C CA . ILE A 1 425 ? -15.149 -0.814 9.148 1.00 74.31 425 ILE A CA 1
ATOM 3540 C C . ILE A 1 425 ? -15.271 0.622 9.667 1.00 74.31 425 ILE A C 1
ATOM 3542 O O . ILE A 1 425 ? -14.383 1.090 10.373 1.00 74.31 425 ILE A O 1
ATOM 3546 N N . PHE A 1 426 ? -16.352 1.336 9.338 1.00 69.62 426 PHE A N 1
ATOM 3547 C CA . PHE A 1 426 ? -16.415 2.789 9.547 1.00 69.62 426 PHE A CA 1
ATOM 3548 C C . PHE A 1 426 ? -17.445 3.203 10.591 1.00 69.62 426 PHE A C 1
ATOM 3550 O O . PHE A 1 426 ? -17.211 4.115 11.391 1.00 69.62 426 PHE A O 1
ATOM 3557 N N . GLU A 1 427 ? -18.604 2.550 10.596 1.00 73.62 427 GLU A N 1
ATOM 3558 C CA . GLU A 1 427 ? -19.708 3.041 11.411 1.00 73.62 427 GLU A CA 1
ATOM 3559 C C . GLU A 1 427 ? -19.718 2.446 12.815 1.00 73.62 427 GLU A C 1
ATOM 3561 O O . GLU A 1 427 ? -20.128 3.140 13.750 1.00 73.62 427 GLU A O 1
ATOM 3566 N N . ASN A 1 428 ? -19.250 1.199 12.973 1.00 75.19 428 ASN A N 1
ATOM 3567 C CA . ASN A 1 428 ? -19.493 0.372 14.161 1.00 75.19 428 ASN A CA 1
ATOM 3568 C C . ASN A 1 428 ? -20.968 0.461 14.601 1.00 75.19 428 ASN A C 1
ATOM 3570 O O . ASN A 1 428 ? -21.291 0.563 15.784 1.00 75.19 428 ASN A O 1
ATOM 3574 N N . ARG A 1 429 ? -21.854 0.524 13.603 1.00 82.50 429 ARG A N 1
ATOM 3575 C CA . ARG A 1 429 ? -23.292 0.725 13.729 1.00 82.50 429 ARG A CA 1
ATOM 3576 C C . ARG A 1 429 ? -23.953 -0.301 12.833 1.00 82.50 429 ARG A C 1
ATOM 3578 O O . ARG A 1 429 ? -23.687 -0.350 11.638 1.00 82.50 429 ARG A O 1
ATOM 3585 N N . TYR A 1 430 ? -24.830 -1.091 13.425 1.00 91.00 430 TYR A N 1
ATOM 3586 C CA . TYR A 1 430 ? -25.462 -2.232 12.771 1.00 91.00 430 TYR A CA 1
ATOM 3587 C C . TYR A 1 430 ? -26.944 -1.998 12.497 1.00 91.00 430 TYR A C 1
ATOM 3589 O O . TYR A 1 430 ? -27.723 -2.937 12.379 1.00 91.00 430 TYR A O 1
ATOM 3597 N N . VAL A 1 431 ? -27.332 -0.727 12.406 1.00 93.94 431 VAL A N 1
ATOM 3598 C CA . VAL A 1 431 ? -28.699 -0.299 12.120 1.00 93.94 431 VAL A CA 1
ATOM 3599 C C . VAL A 1 431 ? -28.847 -0.082 10.623 1.00 93.94 431 VAL A C 1
ATOM 3601 O O . VAL A 1 431 ? -28.000 0.544 9.991 1.00 93.94 431 VAL A O 1
ATOM 3604 N N . ILE A 1 432 ? -29.932 -0.601 10.065 1.00 94.31 432 ILE A N 1
ATOM 3605 C CA . ILE A 1 432 ? -30.212 -0.553 8.638 1.00 94.31 432 ILE A CA 1
ATOM 3606 C C . ILE A 1 432 ? -30.893 0.768 8.288 1.00 94.31 432 ILE A C 1
ATOM 3608 O O . ILE A 1 432 ? -31.984 1.064 8.764 1.00 94.31 432 ILE A O 1
ATOM 3612 N N . ASP A 1 433 ? -30.283 1.554 7.412 1.00 94.56 433 ASP A N 1
ATOM 3613 C CA . ASP A 1 433 ? -30.800 2.858 6.994 1.00 94.56 433 ASP A CA 1
ATOM 3614 C C . ASP A 1 433 ? -31.793 2.758 5.843 1.00 94.56 433 ASP A C 1
ATOM 3616 O O . ASP A 1 433 ? -32.732 3.547 5.760 1.00 94.56 433 ASP A O 1
ATOM 3620 N N . SER A 1 434 ? -31.582 1.819 4.921 1.00 95.44 434 SER A N 1
ATOM 3621 C CA . SER A 1 434 ? -32.487 1.604 3.790 1.00 95.44 434 SER A CA 1
ATOM 3622 C C . SER A 1 434 ? -32.347 0.204 3.204 1.00 95.44 434 SER A C 1
ATOM 3624 O O . SER A 1 434 ? -31.307 -0.442 3.340 1.00 95.44 434 SER A O 1
ATOM 3626 N N . ILE A 1 435 ? -33.402 -0.244 2.524 1.00 96.19 435 ILE A N 1
ATOM 3627 C CA . ILE A 1 435 ? -33.471 -1.525 1.817 1.00 96.19 435 ILE A CA 1
ATOM 3628 C C . ILE A 1 435 ? -33.546 -1.253 0.318 1.00 96.19 435 ILE A C 1
ATOM 3630 O O . ILE A 1 435 ? -34.262 -0.360 -0.130 1.00 96.19 435 ILE A O 1
ATOM 3634 N N . ILE A 1 436 ? -32.796 -2.024 -0.463 1.00 94.75 436 ILE A N 1
ATOM 3635 C CA . ILE A 1 436 ? -32.853 -2.005 -1.922 1.00 94.75 436 ILE A CA 1
ATOM 3636 C C . ILE A 1 436 ? -34.033 -2.889 -2.357 1.00 94.75 436 ILE A C 1
ATOM 3638 O O . ILE A 1 436 ? -34.042 -4.070 -1.994 1.00 94.75 436 ILE A O 1
ATOM 3642 N N . PRO A 1 437 ? -34.997 -2.373 -3.142 1.00 94.50 437 PRO A N 1
ATOM 3643 C CA . PRO A 1 437 ? -36.124 -3.169 -3.626 1.00 94.50 437 PRO A CA 1
ATOM 3644 C C . PRO A 1 437 ? -35.679 -4.401 -4.424 1.00 94.50 437 PRO A C 1
ATOM 3646 O O . PRO A 1 437 ? -34.698 -4.343 -5.170 1.00 94.50 437 PRO A O 1
ATOM 3649 N N . ASN A 1 438 ? -36.420 -5.503 -4.299 1.00 90.75 438 ASN A N 1
ATOM 3650 C CA . ASN A 1 438 ? -36.158 -6.796 -4.948 1.00 90.75 438 ASN A CA 1
ATOM 3651 C C . ASN A 1 438 ? -34.805 -7.430 -4.581 1.00 90.75 438 ASN A C 1
ATOM 3653 O O . ASN A 1 438 ? -34.260 -8.255 -5.322 1.00 90.75 438 ASN A O 1
ATOM 3657 N N . SER A 1 439 ? -34.227 -7.030 -3.451 1.00 91.31 439 SER A N 1
ATOM 3658 C CA . S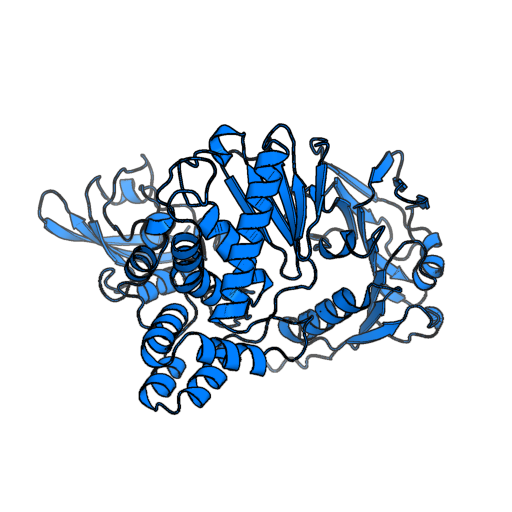ER A 1 439 ? -32.983 -7.602 -2.950 1.00 91.31 439 SER A CA 1
ATOM 3659 C C . SER A 1 439 ? -33.213 -8.787 -2.010 1.00 91.31 439 SER A C 1
ATOM 3661 O O . SER A 1 439 ? -34.342 -9.133 -1.665 1.00 91.31 439 SER A O 1
ATOM 3663 N N . TYR A 1 440 ? -32.123 -9.414 -1.561 1.00 88.50 440 TYR A N 1
ATOM 3664 C CA . TYR A 1 440 ? -32.196 -10.466 -0.551 1.00 88.50 440 TYR A CA 1
ATOM 3665 C C . TYR A 1 440 ? -32.800 -9.967 0.756 1.00 88.50 440 TYR A C 1
ATOM 3667 O O . TYR A 1 440 ? -33.693 -10.619 1.292 1.00 88.50 440 TYR A O 1
ATOM 3675 N N . ALA A 1 441 ? -32.339 -8.812 1.234 1.00 91.25 441 ALA A N 1
ATOM 3676 C CA . ALA A 1 441 ? -32.843 -8.182 2.444 1.00 91.25 441 ALA A CA 1
ATOM 3677 C C . ALA A 1 441 ? -34.354 -7.919 2.369 1.00 91.25 441 ALA A C 1
ATOM 3679 O O . ALA A 1 441 ? -35.081 -8.241 3.308 1.00 91.25 441 ALA A O 1
ATOM 3680 N N . ASP A 1 442 ? -34.819 -7.427 1.220 1.00 93.00 442 ASP A N 1
ATOM 3681 C CA . ASP A 1 442 ? -36.239 -7.207 0.936 1.00 93.00 442 ASP A CA 1
ATOM 3682 C C . ASP A 1 442 ? -37.026 -8.531 0.979 1.00 93.00 442 ASP A C 1
ATOM 3684 O O . ASP A 1 442 ? -37.981 -8.685 1.739 1.00 93.00 442 ASP A O 1
ATOM 3688 N N . SER A 1 443 ? -36.539 -9.560 0.273 1.00 91.00 443 SER A N 1
ATOM 3689 C CA . SER A 1 443 ? -37.212 -10.866 0.174 1.00 91.00 443 SER A CA 1
ATOM 3690 C C . SER A 1 443 ? -37.378 -11.614 1.503 1.00 91.00 443 SER A C 1
ATOM 3692 O O . SER A 1 443 ? -38.265 -12.455 1.631 1.00 91.00 443 SER A O 1
ATOM 3694 N N . VAL A 1 444 ? -36.533 -11.324 2.499 1.00 90.50 444 VAL A N 1
ATOM 3695 C CA . VAL A 1 444 ? -36.578 -11.961 3.829 1.00 90.50 444 VAL A CA 1
ATOM 3696 C C . VAL A 1 444 ? -37.209 -11.059 4.905 1.00 90.50 444 VAL A C 1
ATOM 3698 O O . VAL A 1 444 ? -37.258 -11.420 6.090 1.00 90.50 444 VAL A O 1
ATOM 3701 N N . GLY A 1 445 ? -37.752 -9.907 4.495 1.00 91.94 445 GLY A N 1
ATOM 3702 C CA . GLY A 1 445 ? -38.510 -8.987 5.345 1.00 91.94 445 GLY A CA 1
ATOM 3703 C C . GLY A 1 445 ? -37.649 -8.208 6.340 1.00 91.94 445 GLY A C 1
ATOM 3704 O O . GLY A 1 445 ? -38.068 -7.992 7.484 1.00 91.94 445 GLY A O 1
ATOM 3705 N N . ILE A 1 446 ? -36.427 -7.855 5.941 1.00 93.81 446 ILE A N 1
ATOM 3706 C CA . ILE A 1 446 ? -35.614 -6.868 6.655 1.00 93.81 446 ILE A CA 1
ATOM 3707 C C . ILE A 1 446 ? -36.158 -5.482 6.309 1.00 93.81 446 ILE A C 1
ATOM 3709 O O . ILE A 1 446 ? -36.440 -5.200 5.148 1.00 93.81 446 ILE A O 1
ATOM 3713 N N . GLU A 1 447 ? -36.309 -4.621 7.309 1.00 94.88 447 GLU A N 1
ATOM 3714 C CA . GLU A 1 447 ? -36.868 -3.279 7.152 1.00 94.88 447 GLU A CA 1
ATOM 3715 C C . GLU A 1 447 ? -35.857 -2.196 7.538 1.00 94.88 447 GLU A C 1
ATOM 3717 O O . GLU A 1 447 ? -34.892 -2.423 8.268 1.00 94.88 447 GLU A O 1
ATOM 3722 N N . GLN A 1 448 ? -36.116 -0.972 7.078 1.00 96.56 448 GLN A N 1
ATOM 3723 C CA . GLN A 1 448 ? -35.408 0.203 7.567 1.00 96.56 448 GLN A CA 1
ATOM 3724 C C . GLN A 1 448 ? -35.579 0.354 9.088 1.00 96.56 448 GLN A C 1
ATOM 3726 O O . GLN A 1 448 ? -36.688 0.357 9.628 1.00 96.56 448 GLN A O 1
ATOM 3731 N N . GLY A 1 449 ? -34.459 0.577 9.763 1.00 95.88 449 GLY A N 1
ATOM 3732 C CA . GLY A 1 449 ? -34.341 0.775 11.197 1.00 95.88 449 GLY A CA 1
ATOM 3733 C C . GLY A 1 449 ? -34.147 -0.510 11.994 1.00 95.88 449 GLY A C 1
ATOM 3734 O O . GLY A 1 449 ? -33.929 -0.415 13.198 1.00 95.88 449 GLY A O 1
ATOM 3735 N N . ASP A 1 450 ? -34.216 -1.679 11.354 1.00 96.25 450 ASP A N 1
ATOM 3736 C CA . ASP A 1 450 ? -33.838 -2.942 11.982 1.00 96.25 450 ASP A CA 1
ATOM 3737 C C . ASP A 1 450 ? -32.345 -2.939 12.353 1.00 96.25 450 ASP A C 1
ATOM 3739 O O . ASP A 1 450 ? -31.521 -2.318 11.678 1.00 96.25 450 ASP A O 1
ATOM 3743 N N . GLU A 1 451 ? -31.990 -3.645 13.426 1.00 95.88 451 GLU A N 1
ATOM 3744 C CA . GLU A 1 451 ? -30.616 -3.733 13.929 1.00 95.88 451 GLU A CA 1
ATOM 3745 C C . GLU A 1 451 ? -30.086 -5.164 13.787 1.00 95.88 451 GLU A C 1
ATOM 3747 O O . GLU A 1 451 ? -30.697 -6.116 14.274 1.00 95.88 451 GLU A O 1
ATOM 3752 N N . LEU A 1 452 ? -28.933 -5.335 13.140 1.00 95.00 452 LEU A N 1
ATOM 3753 C CA . LEU A 1 452 ? -28.194 -6.594 13.143 1.00 95.00 452 LEU A CA 1
ATOM 3754 C C . LEU A 1 452 ? -27.531 -6.755 14.514 1.00 95.00 452 LEU A C 1
ATOM 3756 O O . LEU A 1 452 ? -26.741 -5.917 14.936 1.00 95.00 452 LEU A O 1
ATOM 3760 N N . VAL A 1 453 ? -27.844 -7.850 15.202 1.00 95.50 453 VAL A N 1
ATOM 3761 C CA . VAL A 1 453 ? -27.315 -8.148 16.543 1.00 95.50 453 VAL A CA 1
ATOM 3762 C C . VAL A 1 453 ? -26.258 -9.243 16.477 1.00 95.50 453 VAL A C 1
ATOM 3764 O O . VAL A 1 453 ? -25.232 -9.163 17.147 1.00 95.50 453 VAL A O 1
ATOM 3767 N N . MET A 1 454 ? -26.484 -10.269 15.651 1.00 96.06 454 MET A N 1
ATOM 3768 C CA . MET A 1 454 ? -25.549 -11.384 15.503 1.00 96.06 454 MET A CA 1
ATOM 3769 C C . MET A 1 454 ? -25.400 -11.816 14.051 1.00 96.06 454 MET A C 1
ATOM 3771 O O . MET A 1 454 ? -26.361 -11.787 13.278 1.00 96.06 454 MET A O 1
ATOM 3775 N N . ILE A 1 455 ? -24.211 -12.317 13.717 1.00 95.12 455 ILE A N 1
ATOM 3776 C CA . ILE A 1 455 ? -23.915 -12.948 12.430 1.00 95.12 455 ILE A CA 1
ATOM 3777 C C . ILE A 1 455 ? -23.232 -14.287 12.677 1.00 95.12 455 ILE A C 1
ATOM 3779 O O . ILE A 1 455 ? -22.239 -14.363 13.392 1.00 95.12 455 ILE A O 1
ATOM 3783 N N . ASN A 1 456 ? -23.768 -15.358 12.089 1.00 95.00 456 ASN A N 1
ATOM 3784 C CA . ASN A 1 456 ? -23.270 -16.732 12.224 1.00 95.00 456 ASN A CA 1
ATOM 3785 C C . ASN A 1 456 ? -23.042 -17.168 13.686 1.00 95.00 456 ASN A C 1
ATOM 3787 O O . ASN A 1 456 ? -22.111 -17.912 13.976 1.00 95.00 456 ASN A O 1
ATOM 3791 N N . GLY A 1 457 ? -23.891 -16.703 14.608 1.00 95.50 457 GLY A N 1
ATOM 3792 C CA . GLY A 1 457 ? -23.781 -17.023 16.035 1.00 95.50 457 GLY A CA 1
ATOM 3793 C C . GLY A 1 457 ? -22.825 -16.124 16.830 1.00 95.50 457 GLY A C 1
ATOM 3794 O O . GLY A 1 457 ? -22.719 -16.291 18.042 1.00 95.50 457 GLY A O 1
ATOM 3795 N N . PHE A 1 458 ? -22.165 -15.159 16.188 1.00 95.31 458 PHE A N 1
ATOM 3796 C CA . PHE A 1 458 ? -21.296 -14.188 16.849 1.00 95.31 458 PHE A CA 1
ATOM 3797 C C . PHE A 1 458 ? -22.044 -12.883 17.104 1.00 95.31 458 PHE A C 1
ATOM 3799 O O . PHE A 1 458 ? -22.583 -12.279 16.177 1.00 95.31 458 PHE A O 1
ATOM 3806 N N . ASP A 1 459 ? -22.073 -12.469 18.367 1.00 93.12 459 ASP A N 1
ATOM 3807 C CA . ASP A 1 459 ? -22.617 -11.188 18.811 1.00 93.12 459 ASP A CA 1
ATOM 3808 C C . ASP A 1 459 ? -21.758 -10.025 18.302 1.00 93.12 459 ASP A C 1
ATOM 3810 O O . ASP A 1 459 ? -20.541 -10.019 18.479 1.00 93.12 459 ASP A O 1
ATOM 3814 N N . LEU A 1 460 ? -22.380 -9.043 17.651 1.00 90.81 460 LEU A N 1
ATOM 3815 C CA . LEU A 1 460 ? -21.665 -7.935 17.013 1.00 90.81 460 LEU A CA 1
ATOM 3816 C C . LEU A 1 460 ? -21.146 -6.893 18.013 1.00 90.81 460 LEU A C 1
ATOM 3818 O O . LEU A 1 460 ? -20.239 -6.138 17.669 1.00 90.81 460 LEU A O 1
ATOM 3822 N N . GLY A 1 461 ? -21.677 -6.861 19.239 1.00 87.06 461 GLY A N 1
ATOM 3823 C CA . GLY A 1 461 ? -21.198 -5.969 20.295 1.00 87.06 461 GLY A CA 1
ATOM 3824 C C . GLY A 1 461 ? -19.912 -6.458 20.963 1.00 87.06 461 GLY A C 1
ATOM 3825 O O . GLY A 1 461 ? -19.087 -5.646 21.373 1.00 87.06 461 GLY A O 1
ATOM 3826 N N . SER A 1 462 ? -19.727 -7.777 21.058 1.00 88.06 462 SER A N 1
ATOM 3827 C CA . SER A 1 462 ? -18.630 -8.402 21.814 1.00 88.06 462 SER A CA 1
ATOM 3828 C C . SER A 1 462 ? -17.689 -9.278 20.984 1.00 88.06 462 SER A C 1
ATOM 3830 O O . SER A 1 462 ? -16.567 -9.537 21.410 1.00 88.06 462 SER A O 1
ATOM 3832 N N . LYS A 1 463 ? -18.124 -9.753 19.813 1.00 90.56 463 LYS A N 1
ATOM 3833 C CA . LYS A 1 463 ? -17.382 -10.682 18.941 1.00 90.56 463 LYS A CA 1
ATOM 3834 C C . LYS A 1 463 ? -17.428 -10.245 17.479 1.00 90.56 463 LYS A C 1
ATOM 3836 O O . LYS A 1 463 ? -17.545 -11.063 16.565 1.00 90.56 463 LYS A O 1
ATOM 3841 N N . LYS A 1 464 ? -17.328 -8.938 17.248 1.00 89.88 464 LYS A N 1
ATOM 3842 C CA . LYS A 1 464 ? -17.351 -8.318 15.921 1.00 89.88 464 LYS A CA 1
ATOM 3843 C C . LYS A 1 464 ? -16.310 -8.913 14.972 1.00 89.88 464 LYS A C 1
ATOM 3845 O O . LYS A 1 464 ? -16.644 -9.251 13.837 1.00 89.88 464 LYS A O 1
ATOM 3850 N N . ALA A 1 465 ? -15.055 -9.033 15.407 1.00 87.62 465 ALA A N 1
ATOM 3851 C CA . ALA A 1 465 ? -14.002 -9.559 14.537 1.00 87.62 465 ALA A CA 1
ATOM 3852 C C . ALA A 1 465 ? -14.257 -11.022 14.156 1.00 87.62 465 ALA A C 1
ATOM 3854 O O . ALA A 1 465 ? -14.106 -11.380 12.987 1.00 87.62 465 ALA A O 1
ATOM 3855 N N . ASP A 1 466 ? -14.738 -11.838 15.098 1.00 90.06 466 ASP A N 1
ATOM 3856 C CA . ASP A 1 466 ? -15.106 -13.230 14.828 1.00 90.06 466 ASP A CA 1
ATOM 3857 C C . ASP A 1 466 ? -16.300 -13.308 13.863 1.00 90.06 466 ASP A C 1
ATOM 3859 O O . ASP A 1 466 ? -16.287 -14.108 12.927 1.00 90.06 466 ASP A O 1
ATOM 3863 N N . ALA A 1 467 ? -17.297 -12.432 14.026 1.00 91.25 467 ALA A N 1
ATOM 3864 C CA . ALA A 1 467 ? -18.432 -12.318 13.117 1.00 91.25 467 ALA A CA 1
ATOM 3865 C C . ALA A 1 467 ? -17.973 -12.005 11.685 1.00 91.25 467 ALA A C 1
ATOM 3867 O O . ALA A 1 467 ? -18.349 -12.716 10.748 1.00 91.25 467 ALA A O 1
ATOM 3868 N N . TYR A 1 468 ? -17.111 -11.000 11.508 1.00 88.69 468 TYR A N 1
ATOM 3869 C CA . TYR A 1 468 ? -16.613 -10.620 10.186 1.00 88.69 468 TYR A CA 1
ATOM 3870 C C . TYR A 1 468 ? -15.710 -11.694 9.576 1.00 88.69 468 TYR A C 1
ATOM 3872 O O . TYR A 1 468 ? -15.877 -12.083 8.419 1.00 88.69 468 TYR A O 1
ATOM 3880 N N . LYS A 1 469 ? -14.812 -12.269 10.382 1.00 86.81 469 LYS A N 1
ATOM 3881 C CA . LYS A 1 469 ? -13.984 -13.410 9.986 1.00 86.81 469 LYS A CA 1
ATOM 3882 C C . LYS A 1 469 ? -14.850 -14.586 9.540 1.00 86.81 469 LYS A C 1
ATOM 3884 O O . LYS A 1 469 ? -14.545 -15.201 8.520 1.00 86.81 469 LYS A O 1
ATOM 3889 N N . SER A 1 470 ? -15.947 -14.874 10.243 1.00 89.81 470 SER A N 1
ATOM 3890 C CA . SER A 1 470 ? -16.873 -15.948 9.871 1.00 89.81 470 SER A CA 1
ATOM 3891 C C . SER A 1 470 ? -17.499 -15.724 8.495 1.00 89.81 470 SER A C 1
ATOM 3893 O O . SER A 1 470 ? -17.666 -16.691 7.759 1.00 89.81 470 SER A O 1
ATOM 3895 N N . LEU A 1 471 ? -17.805 -14.473 8.127 1.00 88.75 471 LEU A N 1
ATOM 3896 C CA . LEU A 1 471 ? -18.297 -14.124 6.794 1.00 88.75 471 LEU A CA 1
ATOM 3897 C C . LEU A 1 471 ? -17.209 -14.346 5.750 1.00 88.75 471 LEU A C 1
ATOM 3899 O O . LEU A 1 471 ? -17.447 -15.011 4.748 1.00 88.75 471 LEU A O 1
ATOM 3903 N N . LEU A 1 472 ? -15.991 -13.877 6.012 1.00 84.81 472 LEU A N 1
ATOM 3904 C CA . LEU A 1 472 ? -14.885 -14.025 5.072 1.00 84.81 472 LEU A CA 1
ATOM 3905 C C . LEU A 1 472 ? -14.566 -15.490 4.757 1.00 84.81 472 LEU A C 1
ATOM 3907 O O . LEU A 1 472 ? -14.077 -15.767 3.669 1.00 84.81 472 LEU A O 1
ATOM 3911 N N . HIS A 1 473 ? -14.849 -16.441 5.648 1.00 85.56 473 HIS A N 1
ATOM 3912 C CA . HIS A 1 473 ? -14.642 -17.871 5.382 1.00 85.56 473 HIS A CA 1
ATOM 3913 C C . HIS A 1 473 ? -15.714 -18.510 4.490 1.00 85.56 473 HIS A C 1
ATOM 3915 O O . HIS A 1 473 ? -15.538 -19.652 4.070 1.00 85.56 473 HIS A O 1
ATOM 3921 N N . LYS A 1 474 ? -16.810 -17.808 4.193 1.00 86.62 474 LYS A N 1
ATOM 3922 C CA . LYS A 1 474 ? -17.907 -18.370 3.406 1.00 86.62 474 LYS A CA 1
ATOM 3923 C C . LYS A 1 474 ? -17.620 -18.314 1.903 1.00 86.62 474 LYS A C 1
ATOM 3925 O O . LYS A 1 474 ? -16.940 -17.411 1.403 1.00 86.62 474 LYS A O 1
ATOM 3930 N N . ASN A 1 475 ? -18.182 -19.277 1.186 1.00 84.25 475 ASN A N 1
ATOM 3931 C CA . ASN A 1 475 ? -18.116 -19.430 -0.263 1.00 84.25 475 ASN A CA 1
ATOM 3932 C C . ASN A 1 475 ? -19.522 -19.348 -0.887 1.00 84.25 475 ASN A C 1
ATOM 3934 O O . ASN A 1 475 ? -20.521 -19.469 -0.170 1.00 84.25 475 ASN A O 1
ATOM 3938 N N . PRO A 1 476 ? -19.631 -19.157 -2.215 1.00 84.31 476 PRO A N 1
ATOM 3939 C CA . PRO A 1 476 ? -20.904 -19.311 -2.916 1.00 84.31 476 PRO A CA 1
ATOM 3940 C C . PRO A 1 476 ? -21.574 -20.649 -2.567 1.00 84.31 476 PRO A C 1
ATOM 3942 O O . PRO A 1 476 ? -20.924 -21.692 -2.563 1.00 84.31 476 PRO A O 1
ATOM 3945 N N . GLY A 1 477 ? -22.866 -20.608 -2.242 1.00 85.31 477 GLY A N 1
ATOM 3946 C CA . GLY A 1 477 ? -23.653 -21.747 -1.762 1.00 85.31 477 GLY A CA 1
ATOM 3947 C C . GLY A 1 477 ? -23.735 -21.885 -0.237 1.00 85.31 477 GLY A C 1
ATOM 3948 O O . GLY A 1 477 ? -24.661 -22.533 0.257 1.00 85.31 477 GLY A O 1
ATOM 3949 N N . ASP A 1 478 ? -22.845 -21.246 0.528 1.00 90.12 478 ASP A N 1
ATOM 3950 C CA . ASP A 1 478 ? -22.909 -21.307 1.988 1.00 90.12 478 ASP A CA 1
ATOM 3951 C C . ASP A 1 478 ? -24.070 -20.479 2.556 1.00 90.12 478 ASP A C 1
ATOM 3953 O O . ASP A 1 478 ? -24.520 -19.479 1.988 1.00 90.12 478 ASP A O 1
ATOM 3957 N N . LYS A 1 479 ? -24.532 -20.880 3.745 1.00 92.00 479 LYS A N 1
ATOM 3958 C CA . LYS A 1 479 ? -25.540 -20.151 4.522 1.00 92.00 479 LYS A CA 1
ATOM 3959 C C . LYS A 1 479 ? -24.891 -19.129 5.453 1.00 92.00 479 LYS A C 1
ATOM 3961 O O . LYS A 1 479 ? -23.928 -19.448 6.164 1.00 92.00 479 LYS A O 1
ATOM 3966 N N . ILE A 1 480 ? -25.484 -17.943 5.498 1.00 92.56 480 ILE A N 1
ATOM 3967 C CA . ILE A 1 480 ? -25.244 -16.903 6.495 1.00 92.56 480 ILE A CA 1
ATOM 3968 C C . ILE A 1 480 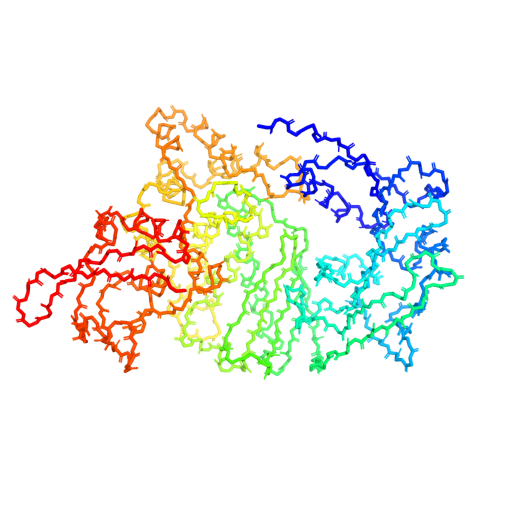? -26.494 -16.767 7.351 1.00 92.56 480 ILE A C 1
ATOM 3970 O O . ILE A 1 480 ? -27.602 -16.661 6.828 1.00 92.56 480 ILE A O 1
ATOM 3974 N N . THR A 1 481 ? -26.303 -16.741 8.663 1.00 95.12 481 THR A N 1
ATOM 3975 C CA . THR A 1 481 ? -27.384 -16.533 9.624 1.00 95.12 481 THR A CA 1
ATOM 3976 C C . THR A 1 481 ? -27.256 -15.149 10.238 1.00 95.12 481 THR A C 1
ATOM 3978 O O . THR A 1 481 ? -26.229 -14.843 10.839 1.00 95.12 481 THR A O 1
ATOM 3981 N N . PHE A 1 482 ? -28.310 -14.349 10.147 1.00 95.62 482 PHE A N 1
ATOM 3982 C CA . PHE A 1 482 ? -28.454 -13.071 10.832 1.00 95.62 482 PHE A CA 1
ATOM 3983 C C . PHE A 1 482 ? -29.459 -13.207 11.978 1.00 95.62 482 PHE A C 1
ATOM 3985 O O . PHE A 1 482 ? -30.496 -13.852 11.816 1.00 95.62 482 PHE A O 1
ATOM 3992 N N . ILE A 1 483 ? -29.173 -12.578 13.116 1.00 96.88 483 ILE A N 1
ATOM 3993 C CA . ILE A 1 483 ? -30.174 -12.284 14.149 1.00 96.88 483 ILE A CA 1
ATOM 3994 C C . ILE A 1 483 ? -30.424 -10.783 14.117 1.00 96.88 483 ILE A C 1
ATOM 3996 O O . ILE A 1 483 ? -29.491 -9.998 14.293 1.00 96.88 483 ILE A O 1
ATOM 4000 N N . ILE A 1 484 ? -31.673 -10.405 13.865 1.00 96.38 484 ILE A N 1
ATOM 4001 C CA . ILE A 1 484 ? -32.096 -9.027 13.633 1.00 96.38 484 ILE A CA 1
ATOM 4002 C C . ILE A 1 484 ? -33.091 -8.626 14.712 1.00 96.38 484 ILE A C 1
ATOM 4004 O O . ILE A 1 484 ? -34.077 -9.324 14.929 1.00 96.38 484 ILE A O 1
ATOM 4008 N N . ARG A 1 485 ? -32.868 -7.488 15.358 1.00 96.88 485 ARG A N 1
ATOM 4009 C CA . ARG A 1 485 ? -33.830 -6.859 16.260 1.00 96.88 485 ARG A CA 1
ATOM 4010 C C . ARG A 1 485 ? -34.747 -5.946 15.455 1.00 96.88 485 ARG A C 1
ATOM 4012 O O . ARG A 1 485 ? -34.286 -4.994 14.825 1.00 96.88 485 ARG A O 1
ATOM 4019 N N . LYS A 1 486 ? -36.047 -6.243 15.464 1.00 96.31 486 LYS A N 1
ATOM 4020 C CA . LYS A 1 486 ? -37.057 -5.481 14.719 1.00 96.31 486 LYS A CA 1
ATOM 4021 C C . LYS A 1 486 ? -37.341 -4.152 15.407 1.00 96.31 486 LYS A C 1
ATOM 4023 O O . LYS A 1 486 ? -37.711 -4.134 16.579 1.00 96.31 486 LYS A O 1
ATOM 4028 N N . LYS A 1 487 ? -37.273 -3.041 14.668 1.00 93.38 487 LYS A N 1
ATOM 4029 C CA . LYS A 1 487 ? -37.466 -1.691 15.241 1.00 93.38 487 LYS A CA 1
ATOM 4030 C C . LYS A 1 487 ? -38.800 -1.507 15.974 1.00 93.38 487 LYS A C 1
ATOM 4032 O O . LYS A 1 487 ? -38.846 -0.850 17.007 1.00 93.38 487 LYS A O 1
ATOM 4037 N N . LYS A 1 488 ? -39.895 -2.033 15.413 1.00 88.88 488 LYS A N 1
ATOM 4038 C CA . LYS A 1 488 ? -41.262 -1.793 15.917 1.00 88.88 488 LYS A CA 1
ATOM 4039 C C . LYS A 1 488 ? -41.609 -2.629 17.149 1.00 88.88 488 LYS A C 1
ATOM 4041 O O . LYS A 1 488 ? -42.279 -2.126 18.040 1.00 88.88 488 LYS A O 1
ATOM 4046 N N . SER A 1 489 ? -41.195 -3.896 17.174 1.00 89.19 489 SER A N 1
ATOM 4047 C CA . SER A 1 489 ? -41.570 -4.853 18.225 1.00 89.19 489 SER A CA 1
ATOM 4048 C C . SER A 1 489 ? -40.455 -5.128 19.232 1.00 89.19 489 SER A C 1
ATOM 4050 O O . SER A 1 489 ? -40.716 -5.747 20.258 1.00 89.19 489 SER A O 1
ATOM 4052 N N . ASN A 1 490 ? -39.221 -4.700 18.945 1.00 90.25 490 ASN A N 1
ATOM 4053 C CA . ASN A 1 490 ? -38.011 -5.077 19.681 1.00 90.25 490 ASN A CA 1
ATOM 4054 C C . ASN A 1 490 ? -37.746 -6.602 19.715 1.00 90.25 490 ASN A C 1
ATOM 4056 O O . ASN A 1 490 ? -36.914 -7.083 20.482 1.00 90.25 490 ASN A O 1
ATOM 4060 N N . GLU A 1 491 ? -38.449 -7.372 18.881 1.00 94.75 491 GLU A N 1
ATOM 4061 C CA . GLU A 1 491 ? -38.323 -8.825 18.780 1.00 94.75 491 GLU A CA 1
ATOM 4062 C C . GLU A 1 491 ? -37.058 -9.214 18.007 1.00 94.75 491 GLU A C 1
ATOM 4064 O O . GLU A 1 491 ? -36.672 -8.541 17.047 1.00 94.75 491 GLU A O 1
ATOM 4069 N N . LEU A 1 492 ? -36.429 -10.325 18.400 1.00 95.38 492 LEU A N 1
ATOM 4070 C CA . LEU A 1 492 ? -35.317 -10.922 17.665 1.00 95.38 492 LEU A CA 1
ATOM 4071 C C . LEU A 1 492 ? -35.838 -11.912 16.621 1.00 95.38 492 LEU A C 1
ATOM 4073 O O . LEU A 1 492 ? -36.435 -12.930 16.960 1.00 95.38 492 LEU A O 1
ATOM 4077 N N . LYS A 1 493 ? -35.546 -11.648 15.349 1.00 95.56 493 LYS A N 1
ATOM 4078 C CA . LYS A 1 493 ? -35.868 -12.514 14.215 1.00 95.56 493 LYS A CA 1
ATOM 4079 C C . LYS A 1 493 ? -34.596 -13.131 13.645 1.00 95.56 493 LYS A C 1
ATOM 4081 O O . LYS A 1 493 ? -33.637 -12.424 13.334 1.00 95.56 493 LYS A O 1
ATOM 4086 N N . GLN A 1 494 ? -34.605 -14.447 13.450 1.00 96.12 494 GLN A N 1
ATOM 4087 C CA . GLN A 1 494 ? -33.554 -15.140 12.711 1.00 96.12 494 GLN A CA 1
ATOM 4088 C C . GLN A 1 494 ? -33.839 -15.101 11.208 1.00 96.12 494 GLN A C 1
ATOM 4090 O O . GLN A 1 494 ? -34.946 -15.394 10.759 1.00 96.12 494 GLN A O 1
ATOM 4095 N N . VAL A 1 495 ? -32.816 -14.771 10.427 1.00 93.62 495 VAL A N 1
ATOM 4096 C CA . VAL A 1 495 ? -32.857 -14.739 8.965 1.00 93.62 495 VAL A CA 1
ATOM 4097 C C . VAL A 1 495 ? -31.690 -15.557 8.426 1.00 93.62 495 VAL A C 1
ATOM 4099 O O . VAL A 1 495 ? -30.562 -15.412 8.888 1.00 93.62 495 VAL A O 1
ATOM 4102 N N . ILE A 1 496 ? -31.949 -16.417 7.441 1.00 91.88 496 ILE A N 1
ATOM 4103 C CA . ILE A 1 496 ? -30.923 -17.244 6.799 1.00 91.88 496 ILE A CA 1
ATOM 4104 C C . ILE A 1 496 ? -30.847 -16.867 5.324 1.00 91.88 496 ILE A C 1
ATOM 4106 O O . ILE A 1 496 ? -31.853 -16.902 4.619 1.00 91.88 496 ILE A O 1
ATOM 4110 N N . VAL A 1 497 ? -29.648 -16.530 4.857 1.00 88.12 497 VAL A N 1
ATOM 4111 C CA . VAL A 1 497 ? -29.376 -16.137 3.472 1.00 88.12 497 VAL A CA 1
ATOM 4112 C C . VAL A 1 497 ? -28.366 -17.102 2.862 1.00 88.12 497 VAL A C 1
ATOM 4114 O O . VAL A 1 497 ? -27.367 -17.439 3.492 1.00 88.12 497 VAL A O 1
ATOM 4117 N N . LEU A 1 498 ? -28.623 -17.547 1.634 1.00 85.56 498 LEU A N 1
ATOM 4118 C CA . LEU A 1 498 ? -27.660 -18.301 0.829 1.00 85.56 498 LEU A CA 1
ATOM 4119 C C . LEU A 1 498 ? -26.810 -17.330 0.012 1.00 85.56 498 LEU A C 1
ATOM 4121 O O . LEU A 1 498 ? -27.358 -16.479 -0.693 1.00 85.56 498 LEU A O 1
ATOM 4125 N N . ILE A 1 499 ? -25.490 -17.478 0.089 1.00 81.31 499 ILE A N 1
ATOM 4126 C CA . ILE A 1 499 ? -24.554 -16.710 -0.734 1.00 81.31 499 ILE A CA 1
ATOM 4127 C C . ILE A 1 499 ? -24.680 -17.199 -2.174 1.00 81.31 499 ILE A C 1
ATOM 4129 O O . ILE A 1 499 ? -24.608 -18.402 -2.427 1.00 81.31 499 ILE A O 1
ATOM 4133 N N . LYS A 1 500 ? -24.878 -16.268 -3.105 1.00 73.62 500 LYS A N 1
ATOM 4134 C CA . LYS A 1 500 ? -24.856 -16.542 -4.543 1.00 73.62 500 LYS A CA 1
ATOM 4135 C C . LYS A 1 500 ? -23.532 -16.144 -5.157 1.00 73.62 500 LYS A C 1
ATOM 4137 O O . LYS A 1 500 ? -23.009 -15.080 -4.751 1.00 73.62 500 LYS A O 1
#